Protein AF-0000000080282278 (afdb_homodimer)

Radius of gyration: 26.66 Å; Cα contacts (8 Å, |Δi|>4): 1210; chains: 2; bounding box: 58×95×73 Å

Solvent-accessible surface area (backbone atoms only — not comparable to full-atom values): 32620 Å² total; per-residue (Å²): 129,83,72,76,76,75,64,56,37,44,52,36,32,36,48,25,70,49,72,67,51,42,46,67,63,45,51,57,57,54,52,54,33,52,74,72,66,30,56,40,37,37,29,24,41,59,72,58,40,52,53,49,43,63,74,44,51,79,56,39,79,72,38,49,78,42,46,21,68,67,60,33,55,22,46,59,24,28,50,36,68,48,54,44,40,54,46,41,50,40,77,91,47,52,34,40,34,37,46,31,83,66,59,78,77,65,44,86,80,47,42,49,48,37,54,29,43,51,25,45,48,58,67,75,40,62,75,32,50,37,36,41,41,29,55,39,51,66,72,66,48,55,71,67,61,56,52,50,48,39,22,44,14,59,33,38,32,43,97,87,44,76,46,72,38,91,57,52,43,32,68,55,49,45,55,68,53,44,45,82,72,86,78,72,94,67,63,55,74,46,73,70,36,38,49,48,64,63,43,45,28,41,53,42,36,53,45,36,53,54,32,46,74,70,64,48,54,68,69,52,25,48,44,52,31,51,38,52,52,38,51,44,32,46,15,31,68,63,10,80,38,27,18,31,41,36,38,37,80,50,98,63,28,42,37,41,34,40,34,26,58,19,57,73,80,60,89,57,68,26,37,49,81,47,52,53,78,48,66,58,37,47,49,44,34,48,35,35,66,67,29,50,35,70,48,64,25,56,39,88,78,17,26,37,43,36,38,31,39,62,67,68,82,125,130,83,72,76,75,74,63,57,37,42,48,37,31,36,50,24,70,48,72,67,50,42,47,67,62,45,50,56,57,53,52,53,33,51,74,72,67,31,57,41,36,38,29,23,40,59,71,59,42,51,52,49,41,63,75,43,50,79,56,37,78,73,37,49,78,42,46,21,68,67,61,33,55,20,44,59,24,30,51,38,68,48,53,45,39,54,46,42,51,39,76,89,46,52,35,40,34,37,45,30,83,64,60,78,78,65,44,85,80,48,41,49,47,37,52,29,44,52,25,45,48,59,68,75,40,62,73,32,51,36,36,41,41,29,54,40,51,65,70,65,47,55,69,67,60,56,51,51,49,39,22,42,12,56,31,38,33,43,96,88,43,77,46,73,37,88,56,52,41,31,69,54,48,44,56,68,53,46,44,85,74,87,80,72,96,66,64,54,74,47,73,68,38,38,50,49,65,61,44,44,27,40,53,41,36,53,45,36,53,52,33,47,73,72,65,47,52,68,69,53,24,50,44,53,30,50,37,52,51,39,52,44,32,46,15,31,69,65,10,81,38,28,18,32,42,38,39,34,79,51,99,62,27,43,37,41,33,40,35,26,58,20,58,72,81,61,89,57,68,24,36,48,82,47,51,52,78,46,68,60,39,46,51,44,36,48,35,34,68,67,30,52,35,69,48,63,25,56,40,89,79,15,27,38,44,36,38,30,40,62,68,67,84,123

Structure (mmCIF, N/CA/C/O backbone):
data_AF-0000000080282278-model_v1
#
loop_
_entity.id
_entity.type
_entity.pdbx_description
1 polymer 'Anti-sigma regulatory factor'
#
loop_
_atom_site.group_PDB
_atom_site.id
_atom_site.type_symbol
_atom_site.label_atom_id
_atom_site.label_alt_id
_atom_site.label_comp_id
_atom_site.label_asym_id
_atom_site.label_entity_id
_atom_site.label_seq_id
_atom_site.pdbx_PDB_ins_code
_atom_site.Cartn_x
_atom_site.Cartn_y
_atom_site.Cartn_z
_atom_site.occupancy
_atom_site.B_iso_or_equiv
_atom_site.auth_seq_id
_atom_site.auth_comp_id
_atom_site.auth_asym_id
_atom_site.auth_atom_id
_atom_site.pdbx_PDB_model_num
ATOM 1 N N . MET A 1 1 ? -0.264 -52.072 5.495 1 23.89 1 MET A N 1
ATOM 2 C CA . MET A 1 1 ? -0.109 -51.55 4.14 1 23.89 1 MET A CA 1
ATOM 3 C C . MET A 1 1 ? -0.177 -50.026 4.133 1 23.89 1 MET A C 1
ATOM 5 O O . MET A 1 1 ? -1.195 -49.444 4.513 1 23.89 1 MET A O 1
ATOM 9 N N . SER A 1 2 ? 0.898 -49.311 4.605 1 34.9 2 SER A N 1
ATOM 10 C CA . SER A 1 2 ? 0.981 -47.859 4.729 1 34.9 2 SER A CA 1
ATOM 11 C C . SER A 1 2 ? 0.482 -47.167 3.466 1 34.9 2 SER A C 1
ATOM 13 O O . SER A 1 2 ? 1.06 -47.336 2.39 1 34.9 2 SER A O 1
ATOM 15 N N . THR A 1 3 ? -0.745 -47.205 3.157 1 39.41 3 THR A N 1
ATOM 16 C CA . THR A 1 3 ? -1.32 -46.562 1.98 1 39.41 3 THR A CA 1
ATOM 17 C C . THR A 1 3 ? -0.649 -45.217 1.717 1 39.41 3 THR A C 1
ATOM 19 O O . THR A 1 3 ? -0.656 -44.335 2.578 1 39.41 3 THR A O 1
ATOM 22 N N . ALA A 1 4 ? 0.53 -45.16 1.274 1 45.44 4 ALA A N 1
ATOM 23 C CA . ALA A 1 4 ? 1.225 -43.947 0.85 1 45.44 4 ALA A CA 1
ATOM 24 C C . ALA A 1 4 ? 0.243 -42.914 0.304 1 45.44 4 ALA A C 1
ATOM 26 O O . ALA A 1 4 ? -0.275 -43.066 -0.805 1 45.44 4 ALA A O 1
ATOM 27 N N . THR A 1 5 ? -0.686 -42.326 0.91 1 52.76 5 THR A N 1
ATOM 28 C CA . THR A 1 5 ? -1.735 -41.386 0.529 1 52.76 5 THR A CA 1
ATOM 29 C C . THR A 1 5 ? -1.166 -40.257 -0.326 1 52.76 5 THR A C 1
ATOM 31 O O . THR A 1 5 ? -0.202 -39.597 0.07 1 52.76 5 THR A O 1
ATOM 34 N N . THR A 1 6 ? -1.233 -40.389 -1.733 1 72.86 6 THR A N 1
ATOM 35 C CA . THR A 1 6 ? -0.761 -39.46 -2.754 1 72.86 6 THR A CA 1
ATOM 36 C C . THR A 1 6 ? -1.255 -38.045 -2.467 1 72.86 6 THR A C 1
ATOM 38 O O . THR A 1 6 ? -2.419 -37.849 -2.112 1 72.86 6 THR A O 1
ATOM 41 N N . ASP A 1 7 ? -0.389 -37.042 -2.295 1 83.37 7 ASP A N 1
ATOM 42 C CA . ASP A 1 7 ? -0.722 -35.632 -2.12 1 83.37 7 ASP A CA 1
ATOM 43 C C . ASP A 1 7 ? -1.755 -35.18 -3.15 1 83.37 7 ASP A C 1
ATOM 45 O O . ASP A 1 7 ? -1.601 -35.437 -4.346 1 83.37 7 ASP A O 1
ATOM 49 N N . PRO A 1 8 ? -2.845 -34.754 -2.658 1 93.6 8 PRO A N 1
ATOM 50 C CA . PRO A 1 8 ? -3.898 -34.318 -3.578 1 93.6 8 PRO A CA 1
ATOM 51 C C . PRO A 1 8 ? -3.455 -33.168 -4.48 1 93.6 8 PRO A C 1
ATOM 53 O O . PRO A 1 8 ? -4.138 -32.846 -5.455 1 93.6 8 PRO A O 1
ATOM 56 N N . PHE A 1 9 ? -2.392 -32.529 -4.167 1 96.12 9 PHE A N 1
ATOM 57 C CA . PHE A 1 9 ? -1.879 -31.44 -4.99 1 96.12 9 PHE A CA 1
ATOM 58 C C . PHE A 1 9 ? -1.128 -31.984 -6.2 1 96.12 9 PHE A C 1
ATOM 60 O O . PHE A 1 9 ? -0.299 -32.886 -6.069 1 96.12 9 PHE A O 1
ATOM 67 N N . VAL A 1 10 ? -1.418 -31.466 -7.372 1 97.21 10 VAL A N 1
ATOM 68 C CA . VAL A 1 10 ? -0.777 -31.868 -8.62 1 97.21 10 VAL A CA 1
ATOM 69 C C . VAL A 1 10 ? -0.187 -30.643 -9.316 1 97.21 10 VAL A C 1
ATOM 71 O O . VAL A 1 10 ? -0.875 -29.637 -9.504 1 97.21 10 VAL A O 1
ATOM 74 N N . HIS A 1 11 ? 1.073 -30.648 -9.732 1 98.35 11 HIS A N 1
ATOM 75 C CA . HIS A 1 1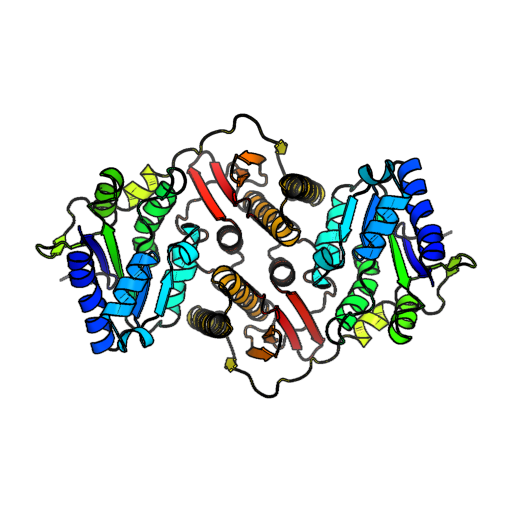1 ? 1.804 -29.513 -10.284 1 98.35 11 HIS A CA 1
ATOM 76 C C . HIS A 1 11 ? 2.553 -29.904 -11.554 1 98.35 11 HIS A C 1
ATOM 78 O O . HIS A 1 11 ? 3.779 -30.033 -11.542 1 98.35 11 HIS A O 1
ATOM 84 N N . PRO A 1 12 ? 1.893 -30.083 -12.643 1 98.61 12 PRO A N 1
ATOM 85 C CA . PRO A 1 12 ? 2.541 -30.474 -13.897 1 98.61 12 PRO A CA 1
ATOM 86 C C . PRO A 1 12 ? 3.113 -29.283 -14.662 1 98.61 12 PRO A C 1
ATOM 88 O O . PRO A 1 12 ? 2.569 -28.178 -14.589 1 98.61 12 PRO A O 1
ATOM 91 N N . ALA A 1 13 ? 4.184 -29.547 -15.416 1 98.83 13 ALA A N 1
ATOM 92 C CA . ALA A 1 13 ? 4.722 -28.629 -16.416 1 98.83 13 ALA A CA 1
ATOM 93 C C . ALA A 1 13 ? 4.328 -29.061 -17.826 1 98.83 13 ALA A C 1
ATOM 95 O O . ALA A 1 13 ? 4.447 -30.237 -18.177 1 98.83 13 ALA A O 1
ATOM 96 N N . LEU A 1 14 ? 3.861 -28.128 -18.581 1 98.87 14 LEU A N 1
ATOM 97 C CA . LEU A 1 14 ? 3.522 -28.383 -19.977 1 98.87 14 LEU A CA 1
ATOM 98 C C . LEU A 1 14 ? 4.552 -27.755 -20.91 1 98.87 14 LEU A C 1
ATOM 100 O O . LEU A 1 14 ? 4.706 -26.532 -20.939 1 98.87 14 LEU A O 1
ATOM 104 N N . PHE A 1 15 ? 5.254 -28.553 -21.677 1 98.75 15 PHE A N 1
ATOM 105 C CA . PHE A 1 15 ? 6.195 -28.062 -22.677 1 98.75 15 PHE A CA 1
ATOM 106 C C . PHE A 1 15 ? 5.534 -27.976 -24.047 1 98.75 15 PHE A C 1
ATOM 108 O O . PHE A 1 15 ? 4.976 -28.961 -24.536 1 98.75 15 PHE A O 1
ATOM 115 N N . TYR A 1 16 ? 5.563 -26.778 -24.619 1 98.47 16 TYR A N 1
ATOM 116 C CA . TYR A 1 16 ? 4.946 -26.566 -25.923 1 98.47 16 TYR A CA 1
ATOM 117 C C . TYR A 1 16 ? 5.878 -25.792 -26.848 1 98.47 16 TYR A C 1
ATOM 119 O O . TYR A 1 16 ? 6.74 -25.041 -26.384 1 98.47 16 TYR A O 1
ATOM 127 N N . ARG A 1 17 ? 5.672 -25.888 -28.172 1 96.96 17 ARG A N 1
ATOM 128 C CA . ARG A 1 17 ? 6.6 -25.289 -29.125 1 96.96 17 ARG A CA 1
ATOM 129 C C . ARG A 1 17 ? 5.908 -24.219 -29.964 1 96.96 17 ARG A C 1
ATOM 131 O O . ARG A 1 17 ? 6.57 -23.384 -30.583 1 96.96 17 ARG A O 1
ATOM 138 N N . ASP A 1 18 ? 4.578 -24.294 -30.045 1 97.12 18 ASP A N 1
ATOM 139 C CA . ASP A 1 18 ? 3.796 -23.384 -30.876 1 97.12 18 ASP A CA 1
ATOM 140 C C . ASP A 1 18 ? 2.367 -23.254 -30.354 1 97.12 18 ASP A C 1
ATOM 142 O O . ASP A 1 18 ? 1.987 -23.929 -29.395 1 97.12 18 ASP A O 1
ATOM 146 N N . PRO A 1 19 ? 1.563 -22.324 -30.917 1 97.83 19 PRO A N 1
ATOM 147 C CA . PRO A 1 19 ? 0.202 -22.091 -30.428 1 97.83 19 PRO A CA 1
ATOM 148 C C . PRO A 1 19 ? -0.671 -23.343 -30.491 1 97.83 19 PRO A C 1
ATOM 150 O O . PRO A 1 19 ? -1.535 -23.542 -29.634 1 97.83 19 PRO A O 1
ATOM 153 N N . GLU A 1 20 ? -0.493 -24.156 -31.469 1 97.69 20 GLU A N 1
ATOM 154 C CA . GLU A 1 20 ? -1.293 -25.369 -31.604 1 97.69 20 GLU A CA 1
ATOM 155 C C . GLU A 1 20 ? -1.043 -26.328 -30.444 1 97.69 20 GLU A C 1
ATOM 157 O O . GLU A 1 20 ? -1.987 -26.851 -29.849 1 97.69 20 GLU A O 1
ATOM 162 N N . GLU A 1 21 ? 0.215 -26.603 -30.147 1 98.12 21 GLU A N 1
ATOM 163 C CA . GLU A 1 21 ? 0.559 -27.457 -29.014 1 98.12 21 GLU A CA 1
ATOM 164 C C . GLU A 1 21 ? 0.106 -26.835 -27.696 1 98.12 21 GLU A C 1
ATOM 166 O O . GLU A 1 21 ? -0.311 -27.545 -26.779 1 98.12 21 GLU A O 1
ATOM 171 N N . TYR A 1 22 ? 0.211 -25.508 -27.607 1 98.41 22 TYR A N 1
ATOM 172 C CA . TYR A 1 22 ? -0.242 -24.785 -26.423 1 98.41 22 TYR A CA 1
ATOM 173 C C . TYR A 1 22 ? -1.721 -25.041 -26.16 1 98.41 22 TYR A C 1
ATOM 175 O O . TYR A 1 22 ? -2.106 -25.408 -25.048 1 98.41 22 TYR A O 1
ATOM 183 N N . LEU A 1 23 ? -2.521 -24.854 -27.192 1 98.57 23 LEU A N 1
ATOM 184 C CA . LEU A 1 23 ? -3.963 -25.032 -27.065 1 98.57 23 LEU A CA 1
ATOM 185 C C . LEU A 1 23 ? -4.309 -26.494 -26.799 1 98.57 23 LEU A C 1
ATOM 187 O O . LEU A 1 23 ? -5.207 -26.789 -26.008 1 98.57 23 LEU A O 1
ATOM 191 N N . ALA A 1 24 ? -3.601 -27.397 -27.385 1 98.04 24 ALA A N 1
ATOM 192 C CA . ALA A 1 24 ? -3.855 -28.825 -27.211 1 98.04 24 ALA A CA 1
ATOM 193 C C . ALA A 1 24 ? -3.619 -29.252 -25.766 1 98.04 24 ALA A C 1
ATOM 195 O O . ALA A 1 24 ? -4.263 -30.182 -25.274 1 98.04 24 ALA A O 1
ATOM 196 N N . GLY A 1 25 ? -2.76 -28.553 -25.113 1 97.79 25 GLY A N 1
ATOM 197 C CA . GLY A 1 25 ? -2.432 -28.906 -23.741 1 97.79 25 GLY A CA 1
ATOM 198 C C . GLY A 1 25 ? -3.26 -28.153 -22.717 1 97.79 25 GLY A C 1
ATOM 199 O O . GLY A 1 25 ? -3.467 -28.637 -21.602 1 97.79 25 GLY A O 1
ATOM 200 N N . THR A 1 26 ? -3.794 -26.991 -23.034 1 98.65 26 THR A N 1
ATOM 201 C CA . THR A 1 26 ? -4.411 -26.121 -22.04 1 98.65 26 THR A CA 1
ATOM 202 C C . THR A 1 26 ? -5.932 -26.181 -22.137 1 98.65 26 THR A C 1
ATOM 204 O O . THR A 1 26 ? -6.624 -26.217 -21.117 1 98.65 26 THR A O 1
ATOM 207 N N . VAL A 1 27 ? -6.518 -26.219 -23.333 1 98.68 27 VAL A N 1
ATOM 208 C CA . VAL A 1 27 ? -7.963 -26.136 -23.514 1 98.68 27 VAL A CA 1
ATOM 209 C C . VAL A 1 27 ? -8.633 -27.36 -22.893 1 98.68 27 VAL A C 1
ATOM 211 O O . VAL A 1 27 ? -9.586 -27.229 -22.121 1 98.68 27 VAL A O 1
ATOM 214 N N . PRO A 1 28 ? -8.15 -28.633 -23.133 1 98.27 28 PRO A N 1
ATOM 215 C CA . PRO A 1 28 ? -8.77 -29.786 -22.476 1 98.27 28 PRO A CA 1
ATOM 216 C C . PRO A 1 28 ? -8.694 -29.708 -20.953 1 98.27 28 PRO A C 1
ATOM 218 O O . PRO A 1 28 ? -9.638 -30.101 -20.263 1 98.27 28 PRO A O 1
ATOM 221 N N . PHE A 1 29 ? -7.601 -29.229 -20.434 1 98.25 29 PHE A N 1
ATOM 222 C CA . PHE A 1 29 ? -7.45 -29.05 -18.995 1 98.25 29 PHE A CA 1
ATOM 223 C C . PHE A 1 29 ? -8.573 -28.184 -18.436 1 98.25 29 PHE A C 1
ATOM 225 O O . PHE A 1 29 ? -9.168 -28.517 -17.409 1 98.25 29 PHE A O 1
ATOM 232 N N . ILE A 1 30 ? -8.807 -27.013 -19.132 1 98.76 30 ILE A N 1
ATOM 233 C CA . ILE A 1 30 ? -9.833 -26.064 -18.713 1 98.76 30 ILE A CA 1
ATOM 234 C C . ILE A 1 30 ? -11.212 -26.705 -18.843 1 98.76 30 ILE A C 1
ATOM 236 O O . ILE A 1 30 ? -11.988 -26.724 -17.885 1 98.76 30 ILE A O 1
ATOM 240 N N . LEU A 1 31 ? -11.515 -27.321 -19.965 1 98.48 31 LEU A N 1
ATOM 241 C CA . LEU A 1 31 ? -12.848 -27.837 -20.258 1 98.48 31 LEU A CA 1
ATOM 242 C C . LEU A 1 31 ? -13.162 -29.054 -19.394 1 98.48 31 LEU A C 1
ATOM 244 O O . LEU A 1 31 ? -14.307 -29.249 -18.981 1 98.48 31 LEU A O 1
ATOM 248 N N . ASP A 1 32 ? -12.196 -29.923 -19.128 1 98.08 32 ASP A N 1
ATOM 249 C CA . ASP A 1 32 ? -12.386 -31.055 -18.226 1 98.08 32 ASP A CA 1
ATOM 250 C C . ASP A 1 32 ? -12.744 -30.581 -16.819 1 98.08 32 ASP A C 1
ATOM 252 O O . ASP A 1 32 ? -13.581 -31.189 -16.148 1 98.08 32 ASP A O 1
ATOM 256 N N . GLY A 1 33 ? -12.036 -29.516 -16.399 1 97.73 33 GLY A N 1
ATOM 257 C CA . GLY A 1 33 ? -12.375 -28.936 -15.109 1 97.73 33 GLY A CA 1
ATOM 258 C C . GLY A 1 33 ? -13.798 -28.414 -15.045 1 97.73 33 GLY A C 1
ATOM 259 O O . GLY A 1 33 ? -14.547 -28.748 -14.125 1 97.73 33 GLY A O 1
ATOM 260 N N . LEU A 1 34 ? -14.16 -27.651 -16.075 1 97.71 34 LEU A N 1
ATOM 261 C CA . LEU A 1 34 ? -15.506 -27.091 -16.124 1 97.71 34 LEU A CA 1
ATOM 262 C C . LEU A 1 34 ? -16.555 -28.197 -16.145 1 97.71 34 LEU A C 1
ATOM 264 O O . LEU A 1 34 ? -17.578 -28.102 -15.463 1 97.71 34 LEU A O 1
ATOM 268 N N . ALA A 1 35 ? -16.319 -29.275 -16.855 1 97.79 35 ALA A N 1
ATOM 269 C CA . ALA A 1 35 ? -17.239 -30.406 -16.944 1 97.79 35 ALA A CA 1
ATOM 270 C C . ALA A 1 35 ? -17.386 -31.101 -15.594 1 97.79 35 ALA A C 1
ATOM 272 O O . ALA A 1 35 ? -18.464 -31.596 -15.258 1 97.79 35 ALA A O 1
ATOM 273 N N . ALA A 1 36 ? -16.361 -31.1 -14.81 1 97.46 36 ALA A N 1
ATOM 274 C CA . ALA A 1 36 ? -16.369 -31.736 -13.496 1 97.46 36 ALA A CA 1
ATOM 275 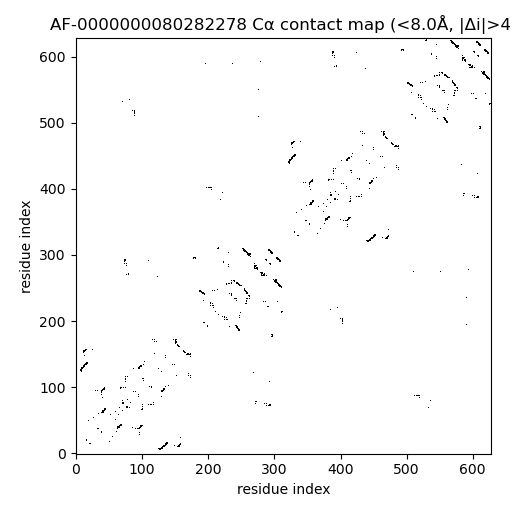C C . ALA A 1 36 ? -16.948 -30.802 -12.437 1 97.46 36 ALA A C 1
ATOM 277 O O . ALA A 1 36 ? -17.088 -31.184 -11.273 1 97.46 36 ALA A O 1
ATOM 278 N N . GLY A 1 37 ? -17.166 -29.514 -12.841 1 96.51 37 GLY A N 1
ATOM 279 C CA . GLY A 1 37 ? -17.711 -28.539 -11.91 1 96.51 37 GLY A CA 1
ATOM 280 C C . GLY A 1 37 ? -16.645 -27.836 -11.09 1 96.51 37 GLY A C 1
ATOM 281 O O . GLY A 1 37 ? -16.956 -27.157 -10.11 1 96.51 37 GLY A O 1
ATOM 282 N N . ASP A 1 38 ? -15.37 -28.024 -11.431 1 97.29 38 ASP A N 1
ATOM 283 C CA . ASP A 1 38 ? -14.273 -27.366 -10.727 1 97.29 38 ASP A CA 1
ATOM 284 C C . ASP A 1 38 ? -14.197 -25.885 -11.091 1 97.29 38 ASP A C 1
ATOM 286 O O . ASP A 1 38 ? -14.381 -25.515 -12.253 1 97.29 38 ASP A O 1
ATOM 290 N N . PRO A 1 39 ? -13.943 -24.997 -10.062 1 96.65 39 PRO A N 1
ATOM 291 C CA . PRO A 1 39 ? -13.513 -23.648 -10.438 1 96.65 39 PRO A CA 1
ATOM 292 C C . PRO A 1 39 ? -12.191 -23.642 -11.202 1 96.65 39 PRO A C 1
ATOM 294 O O . PRO A 1 39 ? -11.285 -24.416 -10.882 1 96.65 39 PRO A O 1
ATOM 297 N N . VAL A 1 40 ? -12.103 -22.795 -12.272 1 98.39 40 VAL A N 1
ATOM 298 C CA . VAL A 1 40 ? -10.914 -22.757 -13.117 1 98.39 40 VAL A CA 1
ATOM 299 C C . VAL A 1 40 ? -10.415 -21.319 -13.243 1 98.39 40 VAL A C 1
ATOM 301 O O . VAL A 1 40 ? -11.205 -20.398 -13.467 1 98.39 40 VAL A O 1
ATOM 304 N N . ALA A 1 41 ? -9.111 -21.142 -13.026 1 97.9 41 ALA A N 1
ATOM 305 C CA . ALA A 1 41 ? -8.466 -19.854 -13.273 1 97.9 41 ALA A CA 1
ATOM 306 C C . ALA A 1 41 ? -7.281 -20.007 -14.222 1 97.9 41 ALA A C 1
ATOM 308 O O . ALA A 1 41 ? -6.603 -21.038 -14.217 1 97.9 41 ALA A O 1
ATOM 309 N N . VAL A 1 42 ? -7.081 -18.989 -15.056 1 98.69 42 VAL A N 1
ATOM 310 C CA . VAL A 1 42 ? -5.964 -18.933 -15.993 1 98.69 42 VAL A CA 1
ATOM 311 C C . VAL A 1 42 ? -5.226 -17.605 -15.839 1 98.69 42 VAL A C 1
ATOM 313 O O . VAL A 1 42 ? -5.824 -16.536 -15.979 1 98.69 42 VAL A O 1
ATOM 316 N N . SER A 1 43 ? -3.972 -17.665 -15.502 1 97.87 43 SER A N 1
ATOM 317 C CA . SER A 1 43 ? -3.11 -16.489 -15.457 1 97.87 43 SER A CA 1
ATOM 318 C C . SER A 1 43 ? -1.857 -16.689 -16.302 1 97.87 43 SER A C 1
ATOM 320 O O . SER A 1 43 ? -0.913 -17.355 -15.873 1 97.87 43 SER A O 1
ATOM 322 N N . VAL A 1 44 ? -1.866 -16.135 -17.468 1 98.4 44 VAL A N 1
ATOM 323 C CA . VAL A 1 44 ? -0.813 -16.315 -18.463 1 98.4 44 VAL A CA 1
ATOM 324 C C . VAL A 1 44 ? -0.54 -14.99 -19.172 1 98.4 44 VAL A C 1
ATOM 326 O O . VAL A 1 44 ? -1.271 -14.015 -18.982 1 98.4 44 VAL A O 1
ATOM 329 N N . PRO A 1 45 ? 0.598 -14.898 -19.892 1 97.37 45 PRO A N 1
ATOM 330 C CA . PRO A 1 45 ? 0.876 -13.656 -20.617 1 97.37 45 PRO A CA 1
ATOM 331 C C . PRO A 1 45 ? -0.238 -13.279 -21.591 1 97.37 45 PRO A C 1
ATOM 333 O O . PRO A 1 45 ? -0.906 -14.159 -22.141 1 97.37 45 PRO A O 1
ATOM 336 N N . GLY A 1 46 ? -0.41 -12.038 -21.876 1 96.62 46 GLY A N 1
ATOM 337 C CA . GLY A 1 46 ? -1.51 -11.46 -22.631 1 96.62 46 GLY A CA 1
ATOM 338 C C . GLY A 1 46 ? -1.772 -12.171 -23.945 1 96.62 46 GLY A C 1
ATOM 339 O O . GLY A 1 46 ? -2.919 -12.488 -24.268 1 96.62 46 GLY A O 1
ATOM 340 N N . ALA A 1 47 ? -0.73 -12.431 -24.68 1 96.39 47 ALA A N 1
ATOM 341 C CA . ALA A 1 47 ? -0.893 -13.07 -25.984 1 96.39 47 ALA A CA 1
ATOM 342 C C . ALA A 1 47 ? -1.518 -14.455 -25.841 1 96.39 47 ALA A C 1
ATOM 344 O O . ALA A 1 47 ? -2.414 -14.821 -26.605 1 96.39 47 ALA A O 1
ATOM 345 N N . ASN A 1 48 ? -1.069 -15.212 -24.873 1 97.91 48 ASN A N 1
ATOM 346 C CA . ASN A 1 48 ? -1.621 -16.542 -24.634 1 97.91 48 ASN A CA 1
ATOM 347 C C . ASN A 1 48 ? -3.024 -16.467 -24.038 1 97.91 48 ASN A C 1
ATOM 349 O O . ASN A 1 48 ? -3.86 -17.335 -24.298 1 97.91 48 ASN A O 1
ATOM 353 N N . LEU A 1 49 ? -3.219 -15.442 -23.221 1 97.96 49 LEU A N 1
ATOM 354 C CA . LEU A 1 49 ? -4.547 -15.234 -22.653 1 97.96 49 LEU A CA 1
ATOM 355 C C . LEU A 1 49 ? -5.583 -15.032 -23.754 1 97.96 49 LEU A C 1
ATOM 357 O O . LEU A 1 49 ? -6.679 -15.593 -23.691 1 97.96 49 LEU A O 1
ATOM 361 N N . GLU A 1 50 ? -5.222 -14.256 -24.773 1 97.73 50 GLU A N 1
ATOM 362 C CA . GLU A 1 50 ? -6.12 -14.001 -25.896 1 97.73 50 GLU A CA 1
ATOM 363 C C . GLU A 1 50 ? -6.354 -15.268 -26.714 1 97.73 50 GLU A C 1
ATOM 365 O O . GLU A 1 50 ? -7.466 -15.513 -27.185 1 97.73 50 GLU A O 1
ATOM 370 N N . LEU A 1 51 ? -5.326 -16.012 -26.901 1 98.23 51 LEU A N 1
ATOM 371 C CA . LEU A 1 51 ? -5.45 -17.289 -27.596 1 98.23 51 LEU A CA 1
ATOM 372 C C . LEU A 1 51 ? -6.461 -18.192 -26.897 1 98.23 51 LEU A C 1
ATOM 374 O O . LEU A 1 51 ? -7.313 -18.798 -27.55 1 98.23 51 LEU A O 1
ATOM 378 N N . LEU A 1 52 ? -6.386 -18.264 -25.59 1 98.64 52 LEU A N 1
ATOM 379 C CA . LEU A 1 52 ? -7.267 -19.128 -24.811 1 98.64 52 LEU A CA 1
ATOM 380 C C . LEU A 1 52 ? -8.696 -18.596 -24.819 1 98.64 52 LEU A C 1
ATOM 382 O O . LEU A 1 52 ? -9.65 -19.368 -24.935 1 98.64 52 LEU A O 1
ATOM 386 N N . ARG A 1 53 ? -8.847 -17.279 -24.64 1 98.15 53 ARG A N 1
ATOM 387 C CA . ARG A 1 53 ? -10.172 -16.67 -24.679 1 98.15 53 ARG A CA 1
ATOM 388 C C . ARG A 1 53 ? -10.894 -17.013 -25.978 1 98.15 53 ARG A C 1
ATOM 390 O O . ARG A 1 53 ? -12.074 -17.37 -25.963 1 98.15 53 ARG A O 1
ATOM 397 N N . THR A 1 54 ? -10.162 -16.912 -27.101 1 98.29 54 THR A N 1
ATOM 398 C CA . THR A 1 54 ? -10.717 -17.2 -28.419 1 98.29 54 THR A CA 1
ATOM 399 C C . THR A 1 54 ? -11.085 -18.676 -28.54 1 98.29 54 THR A C 1
ATOM 401 O O . THR A 1 54 ? -12.178 -19.014 -28.999 1 98.29 54 THR A O 1
ATOM 404 N N . ALA A 1 55 ? -10.257 -19.531 -28.096 1 98.58 55 ALA A N 1
ATOM 405 C CA . ALA A 1 55 ? -10.455 -20.972 -28.229 1 98.58 55 ALA A CA 1
ATOM 406 C C . ALA A 1 55 ? -11.613 -21.449 -27.357 1 98.58 55 ALA A C 1
ATOM 408 O O . ALA A 1 55 ? -12.321 -22.393 -27.717 1 98.58 55 ALA A O 1
ATOM 409 N N . LEU A 1 56 ? -11.849 -20.814 -26.221 1 98.37 56 LEU A N 1
ATOM 410 C CA . LEU A 1 56 ? -12.871 -21.237 -25.27 1 98.37 56 LEU A CA 1
ATOM 411 C C . LEU A 1 56 ? -14.243 -20.709 -25.676 1 98.37 56 LEU A C 1
ATOM 413 O O . LEU A 1 56 ? -15.269 -21.242 -25.248 1 98.37 56 LEU A O 1
ATOM 417 N N . GLY A 1 57 ? -14.314 -19.577 -26.469 1 97.19 57 GLY A N 1
ATOM 418 C CA . GLY A 1 57 ? -15.585 -18.973 -26.837 1 97.19 57 GLY A CA 1
ATOM 419 C C . GLY A 1 57 ? -16.445 -18.616 -25.639 1 97.19 57 GLY A C 1
ATOM 420 O O . GLY A 1 57 ? -15.98 -17.951 -24.711 1 97.19 57 GLY A O 1
ATOM 421 N N . GLY A 1 58 ? -17.608 -19.114 -25.546 1 96.8 58 GLY A N 1
ATOM 422 C CA . GLY A 1 58 ? -18.56 -18.813 -24.489 1 96.8 58 GLY A CA 1
ATOM 423 C C . GLY A 1 58 ? -18.123 -19.324 -23.129 1 96.8 58 GLY A C 1
ATOM 424 O O . GLY A 1 58 ? -18.499 -18.763 -22.098 1 96.8 58 GLY A O 1
ATOM 425 N N . ASP A 1 59 ? -17.316 -20.344 -23.153 1 97.6 59 ASP A N 1
ATOM 426 C CA . ASP A 1 59 ? -16.863 -20.939 -21.899 1 97.6 59 ASP A CA 1
ATOM 427 C C . ASP A 1 59 ? -15.901 -20.007 -21.166 1 97.6 59 ASP A C 1
ATOM 429 O O . ASP A 1 59 ? -15.665 -20.168 -19.967 1 97.6 59 ASP A O 1
ATOM 433 N N . ALA A 1 60 ? -15.303 -19.027 -21.901 1 97.44 60 ALA A N 1
ATOM 434 C CA . ALA A 1 60 ? -14.348 -18.102 -21.296 1 97.44 60 ALA A CA 1
ATOM 435 C C . ALA A 1 60 ? -14.981 -17.346 -20.131 1 97.44 60 ALA A C 1
ATOM 437 O O . ALA A 1 60 ? -14.294 -16.981 -19.174 1 97.44 60 ALA A O 1
ATOM 438 N N . GLU A 1 61 ? -16.269 -17.197 -20.186 1 95.18 61 GLU A N 1
ATOM 439 C CA . GLU A 1 61 ? -16.973 -16.444 -19.153 1 95.18 61 GLU A CA 1
ATOM 440 C C . GLU A 1 61 ? -17.019 -17.218 -17.839 1 95.18 61 GLU A C 1
ATOM 442 O O . GLU A 1 61 ? -17.263 -16.638 -16.779 1 95.18 61 GLU A O 1
ATOM 447 N N . ARG A 1 62 ? -16.795 -18.486 -17.9 1 96.94 62 ARG A N 1
ATOM 448 C CA . ARG A 1 62 ? -16.869 -19.347 -16.724 1 96.94 62 ARG A CA 1
ATOM 449 C C . ARG A 1 62 ? -15.495 -19.518 -16.084 1 96.94 62 ARG A C 1
ATOM 451 O O . ARG A 1 62 ? -15.361 -20.188 -15.058 1 96.94 62 ARG A O 1
ATOM 458 N N . VAL A 1 63 ? -14.46 -18.911 -16.676 1 97.71 63 VAL A N 1
ATOM 459 C CA . VAL A 1 63 ? -13.075 -19.046 -16.236 1 97.71 63 VAL A CA 1
ATOM 460 C C . VAL A 1 63 ? -12.551 -17.694 -15.756 1 97.71 63 VAL A C 1
ATOM 462 O O . VAL A 1 63 ? -12.811 -16.663 -16.381 1 97.71 63 VAL A O 1
ATOM 465 N N . ARG A 1 64 ? -11.903 -17.71 -14.648 1 95.4 64 ARG A N 1
ATOM 466 C CA . ARG A 1 64 ? -11.207 -16.49 -14.25 1 95.4 64 ARG A CA 1
ATOM 467 C C . ARG A 1 64 ? -9.943 -16.286 -15.079 1 95.4 64 ARG A C 1
ATOM 469 O O . ARG A 1 64 ? -8.999 -17.073 -14.985 1 95.4 64 ARG A O 1
ATOM 476 N N . LEU A 1 65 ? -9.909 -15.22 -15.873 1 96.64 65 LEU A N 1
ATOM 477 C CA . LEU A 1 65 ? -8.802 -14.943 -16.782 1 96.64 65 LEU A CA 1
ATOM 478 C C . LEU A 1 65 ? -8.005 -13.73 -16.314 1 96.64 65 LEU A C 1
ATOM 480 O O . LEU A 1 65 ? -8.566 -12.648 -16.127 1 96.64 65 LEU A O 1
ATOM 484 N N . LEU A 1 66 ? -6.71 -13.952 -16.134 1 95.46 66 LEU A N 1
ATOM 485 C CA . LEU A 1 66 ? -5.839 -12.882 -15.66 1 95.46 66 LEU A CA 1
ATOM 486 C C . LEU A 1 66 ? -4.594 -12.768 -16.533 1 95.46 66 LEU A C 1
ATOM 488 O O . LEU A 1 66 ? -4.083 -13.775 -17.028 1 95.46 66 LEU A O 1
ATOM 492 N N . ASP A 1 67 ? -4.12 -11.573 -16.694 1 96.08 67 ASP A N 1
ATOM 493 C CA . ASP A 1 67 ? -2.856 -11.34 -17.386 1 96.08 67 ASP A CA 1
ATOM 494 C C . ASP A 1 67 ? -1.675 -11.438 -16.423 1 96.08 67 ASP A C 1
ATOM 496 O O . ASP A 1 67 ? -1.468 -10.55 -15.594 1 96.08 67 ASP A O 1
ATOM 500 N N . MET A 1 68 ? -0.819 -12.419 -16.557 1 96.34 68 MET A N 1
ATOM 501 C CA . MET A 1 68 ? 0.286 -12.694 -15.644 1 96.34 68 MET A CA 1
ATOM 502 C C . MET A 1 68 ? 1.328 -11.581 -15.699 1 96.34 68 MET A C 1
ATOM 504 O O . MET A 1 68 ? 2.004 -11.309 -14.706 1 96.34 68 MET A O 1
ATOM 508 N N . THR A 1 69 ? 1.447 -10.907 -16.852 1 94.71 69 THR A N 1
ATOM 509 C CA . THR A 1 69 ? 2.44 -9.844 -16.966 1 94.71 69 THR A CA 1
ATOM 510 C C . THR A 1 69 ? 2.068 -8.66 -16.078 1 94.71 69 THR A C 1
ATOM 512 O O . THR A 1 69 ? 2.916 -7.823 -15.762 1 94.71 69 THR A O 1
ATOM 515 N N . LYS A 1 70 ? 0.835 -8.65 -15.674 1 92.25 70 LYS A N 1
ATOM 516 C CA . LYS A 1 70 ? 0.358 -7.605 -14.773 1 92.25 70 LYS A CA 1
ATOM 517 C C . LYS A 1 70 ? 0.263 -8.117 -13.339 1 92.25 70 LYS A C 1
ATOM 519 O O . LYS A 1 70 ? 0.884 -7.558 -12.432 1 92.25 70 LYS A O 1
ATOM 524 N N . GLU A 1 71 ? -0.385 -9.276 -13.168 1 91.91 71 GLU A N 1
ATOM 525 C CA . GLU A 1 71 ? -0.625 -9.832 -11.839 1 91.91 71 GLU A CA 1
ATOM 526 C C . GLU A 1 71 ? 0.662 -10.382 -11.23 1 91.91 71 GLU A C 1
ATOM 528 O O . GLU A 1 71 ? 0.809 -10.421 -10.007 1 91.91 71 GLU A O 1
ATOM 533 N N . GLY A 1 72 ? 1.472 -10.826 -12.096 1 93.77 72 GLY A N 1
ATOM 534 C CA . GLY A 1 72 ? 2.699 -11.464 -11.646 1 93.77 72 GLY A CA 1
ATOM 535 C C . GLY A 1 72 ? 3.95 -10.73 -12.091 1 93.77 72 GLY A C 1
ATOM 536 O O . GLY A 1 72 ? 4.993 -11.349 -12.312 1 93.77 72 GLY A O 1
ATOM 537 N N . ARG A 1 73 ? 3.759 -9.425 -12.256 1 91.31 73 ARG A N 1
ATOM 538 C CA . ARG A 1 73 ? 4.945 -8.635 -12.574 1 91.31 73 ARG A CA 1
ATOM 539 C C . ARG A 1 73 ? 6.039 -8.848 -11.534 1 91.31 73 ARG A C 1
ATOM 541 O O . ARG A 1 73 ? 7.196 -9.093 -11.883 1 91.31 73 ARG A O 1
ATOM 548 N N . ASN A 1 74 ? 5.675 -8.673 -10.272 1 95.15 74 ASN A N 1
ATOM 549 C CA . ASN A 1 74 ? 6.501 -9.12 -9.156 1 95.15 74 ASN A CA 1
ATOM 550 C C . ASN A 1 74 ? 6.204 -10.57 -8.784 1 95.15 74 ASN A C 1
ATOM 552 O O . ASN A 1 74 ? 5.121 -10.877 -8.283 1 95.15 74 ASN A O 1
ATOM 556 N N . PRO A 1 75 ? 7.158 -11.477 -8.964 1 96.19 75 PRO A N 1
ATOM 557 C CA . PRO A 1 75 ? 6.884 -12.895 -8.718 1 96.19 75 PRO A CA 1
ATOM 558 C C . PRO A 1 75 ? 6.419 -13.167 -7.29 1 96.19 75 PRO A C 1
ATOM 560 O O . PRO A 1 75 ? 5.61 -14.07 -7.061 1 96.19 75 PRO A O 1
ATOM 563 N N . GLY A 1 76 ? 6.855 -12.368 -6.345 1 94.37 76 GLY A N 1
ATOM 564 C CA . GLY A 1 76 ? 6.474 -12.547 -4.953 1 94.37 76 GLY A CA 1
ATOM 565 C C . GLY A 1 76 ? 4.987 -12.367 -4.713 1 94.37 76 GLY A C 1
ATOM 566 O O . GLY A 1 76 ? 4.471 -12.755 -3.663 1 94.37 76 GLY A O 1
ATOM 567 N N . ARG A 1 77 ? 4.252 -11.868 -5.713 1 93.11 77 ARG A N 1
ATOM 568 C CA . ARG A 1 77 ? 2.817 -11.622 -5.605 1 93.11 77 ARG A CA 1
ATOM 569 C C . ARG A 1 77 ? 2.016 -12.823 -6.094 1 93.11 77 ARG A C 1
ATOM 571 O O . ARG A 1 77 ? 0.812 -12.915 -5.847 1 93.11 77 ARG A O 1
ATOM 578 N N . ILE A 1 78 ? 2.596 -13.659 -6.768 1 95.95 78 ILE A N 1
ATOM 579 C CA . ILE A 1 78 ? 1.852 -14.648 -7.541 1 95.95 78 ILE A CA 1
ATOM 580 C C . ILE A 1 78 ? 1.185 -15.646 -6.598 1 95.95 78 ILE A C 1
ATOM 582 O O . ILE A 1 78 ? -0.015 -15.906 -6.707 1 95.95 78 ILE A O 1
ATOM 586 N N . ILE A 1 79 ? 1.918 -16.138 -5.643 1 95.52 79 ILE A N 1
ATOM 587 C CA . ILE A 1 79 ? 1.338 -17.136 -4.751 1 95.52 79 ILE A CA 1
ATOM 588 C C . ILE A 1 79 ? 0.212 -16.505 -3.934 1 95.52 79 ILE A C 1
ATOM 590 O O . ILE A 1 79 ? -0.931 -16.966 -3.983 1 95.52 79 ILE A O 1
ATOM 594 N N . PRO A 1 80 ? 0.422 -15.399 -3.304 1 90.1 80 PRO A N 1
ATOM 595 C CA . PRO A 1 80 ? -0.665 -14.866 -2.48 1 90.1 80 PRO A CA 1
ATOM 596 C C . PRO A 1 80 ? -1.753 -14.185 -3.306 1 90.1 80 PRO A C 1
ATOM 598 O O . PRO A 1 80 ? -2.942 -14.336 -3.012 1 90.1 80 PRO A O 1
ATOM 601 N N . GLY A 1 81 ? -1.415 -13.528 -4.346 1 89.13 81 GLY A N 1
ATOM 602 C CA . GLY A 1 81 ? -2.346 -12.649 -5.035 1 89.13 81 GLY A CA 1
ATOM 603 C C . GLY A 1 81 ? -3.05 -13.319 -6.2 1 89.13 81 GLY A C 1
ATOM 604 O O . GLY A 1 81 ? -4.093 -12.847 -6.656 1 89.13 81 GLY A O 1
ATOM 605 N N . VAL A 1 82 ? -2.512 -14.418 -6.674 1 92.94 82 VAL A N 1
ATOM 606 C CA . VAL A 1 82 ? -3.1 -15.061 -7.844 1 92.94 82 VAL A CA 1
ATOM 607 C C . VAL A 1 82 ? -3.538 -16.481 -7.489 1 92.94 82 VAL A C 1
ATOM 609 O O . VAL A 1 82 ? -4.735 -16.768 -7.418 1 92.94 82 VAL A O 1
ATOM 612 N N . LEU A 1 83 ? -2.623 -17.299 -7.048 1 95.61 83 LEU A N 1
ATOM 613 C CA . LEU A 1 83 ? -2.909 -18.718 -6.869 1 95.61 83 LEU A CA 1
ATOM 614 C C . LEU A 1 83 ? -3.729 -18.952 -5.605 1 95.61 83 LEU A C 1
ATOM 616 O O . LEU A 1 83 ? -4.839 -19.486 -5.669 1 95.61 83 LEU A O 1
ATOM 620 N N . ARG A 1 84 ? -3.238 -18.496 -4.518 1 91.86 84 ARG A N 1
ATOM 621 C CA . ARG A 1 84 ? -3.943 -18.706 -3.257 1 91.86 84 ARG A CA 1
ATOM 622 C C . ARG A 1 84 ? -5.207 -17.855 -3.19 1 91.86 84 ARG A C 1
ATOM 624 O O . ARG A 1 84 ? -6.211 -18.271 -2.608 1 91.86 84 ARG A O 1
ATOM 631 N N . ALA A 1 85 ? -5.054 -16.666 -3.726 1 87.86 85 ALA A N 1
ATOM 632 C CA . ALA A 1 85 ? -6.257 -15.838 -3.753 1 87.86 85 ALA A CA 1
ATOM 633 C C . ALA A 1 85 ? -7.422 -16.584 -4.397 1 87.86 85 ALA A C 1
ATOM 635 O O . ALA A 1 85 ? -8.554 -16.515 -3.914 1 87.86 85 ALA A O 1
ATOM 636 N N . PHE A 1 86 ? -7.234 -17.326 -5.446 1 91.01 86 PHE A N 1
ATOM 637 C CA . PHE A 1 86 ? -8.283 -18.066 -6.137 1 91.01 86 PHE A CA 1
ATOM 638 C C . PHE A 1 86 ? -8.642 -19.336 -5.374 1 91.01 86 PHE A C 1
ATOM 640 O O . PHE A 1 86 ? -9.816 -19.591 -5.1 1 91.01 86 PHE A O 1
ATOM 647 N N . ALA A 1 87 ? -7.672 -20.088 -4.986 1 93.19 87 ALA A N 1
ATOM 648 C CA . ALA A 1 87 ? -7.907 -21.384 -4.354 1 93.19 87 ALA A CA 1
ATOM 649 C C . ALA A 1 87 ? -8.612 -21.22 -3.011 1 93.19 87 ALA A C 1
ATOM 651 O O . ALA A 1 87 ? -9.523 -21.983 -2.683 1 93.19 87 ALA A O 1
ATOM 652 N N . ASP A 1 88 ? -8.203 -20.258 -2.301 1 86.98 88 ASP A N 1
ATOM 653 C CA . ASP A 1 88 ? -8.734 -20.075 -0.954 1 86.98 88 ASP A CA 1
ATOM 654 C C . ASP A 1 88 ? -10.184 -19.599 -0.995 1 86.98 88 ASP A C 1
ATOM 656 O O . ASP A 1 88 ? -10.902 -19.691 0.003 1 86.98 88 ASP A O 1
ATOM 660 N N . ALA A 1 89 ? -10.592 -19.056 -2.116 1 83.73 89 ALA A N 1
ATOM 661 C CA . ALA A 1 89 ? -11.988 -18.665 -2.293 1 83.73 89 ALA A CA 1
ATOM 662 C C . ALA A 1 89 ? -12.882 -19.888 -2.472 1 83.73 89 ALA A C 1
ATOM 664 O O . ALA A 1 89 ? -14.108 -19.785 -2.396 1 83.73 89 ALA A O 1
ATOM 665 N N . HIS A 1 90 ? -12.25 -21.045 -2.709 1 88.64 90 HIS A N 1
ATOM 666 C CA . HIS A 1 90 ? -12.956 -22.308 -2.89 1 88.64 90 HIS A CA 1
ATOM 667 C C . HIS A 1 90 ? -12.383 -23.394 -1.985 1 88.64 90 HIS A C 1
ATOM 669 O O . HIS A 1 90 ? -11.902 -24.421 -2.468 1 88.64 90 HIS A O 1
ATOM 675 N N . PRO A 1 91 ? -12.516 -23.32 -0.713 1 81.77 91 PRO A N 1
ATOM 676 C CA . PRO A 1 91 ? -11.791 -24.18 0.225 1 81.77 91 PRO A CA 1
ATOM 677 C C . PRO A 1 91 ? -12.296 -25.621 0.216 1 81.77 91 PRO A C 1
ATOM 679 O O . PRO A 1 91 ? -11.559 -26.54 0.582 1 81.77 91 PRO A O 1
ATOM 682 N N . ALA A 1 92 ? -13.46 -25.827 -0.179 1 85.06 92 ALA A N 1
ATOM 683 C CA . ALA A 1 92 ? -14.055 -27.158 -0.081 1 85.06 92 ALA A CA 1
ATOM 684 C C . ALA A 1 92 ? -14.138 -27.824 -1.452 1 85.06 92 ALA A C 1
ATOM 686 O O . ALA A 1 92 ? -14.801 -28.851 -1.61 1 85.06 92 ALA A O 1
ATOM 687 N N . ARG A 1 93 ? -13.402 -27.233 -2.419 1 90.08 93 ARG A N 1
ATOM 688 C CA . ARG A 1 93 ? -13.507 -27.758 -3.776 1 90.08 93 ARG A CA 1
ATOM 689 C C . ARG A 1 93 ? -12.128 -27.959 -4.394 1 90.08 93 ARG A C 1
ATOM 691 O O . ARG A 1 93 ? -11.167 -27.286 -4.013 1 90.08 93 ARG A O 1
ATOM 698 N N . ARG A 1 94 ? -12.094 -28.892 -5.301 1 95.21 94 ARG A N 1
ATOM 699 C CA . ARG A 1 94 ? -10.918 -28.994 -6.16 1 95.21 94 ARG A CA 1
ATOM 700 C C . ARG A 1 94 ? -10.865 -27.838 -7.154 1 95.21 94 ARG A C 1
ATOM 702 O O . ARG A 1 94 ? -11.883 -27.473 -7.745 1 95.21 94 ARG A O 1
ATOM 709 N N . VAL A 1 95 ? -9.703 -27.24 -7.242 1 96.68 95 VAL A N 1
ATOM 710 C CA . VAL A 1 95 ? -9.549 -26.099 -8.139 1 96.68 95 VAL A CA 1
ATOM 711 C C . VAL A 1 95 ? -8.478 -26.405 -9.184 1 96.68 95 VAL A C 1
ATOM 713 O O . VAL A 1 95 ? -7.568 -27.199 -8.936 1 96.68 95 VAL A O 1
ATOM 716 N N . ARG A 1 96 ? -8.644 -25.842 -10.396 1 98.43 96 ARG A N 1
ATOM 717 C CA . ARG A 1 96 ? -7.67 -25.942 -11.478 1 98.43 96 ARG A CA 1
ATOM 718 C C . ARG A 1 96 ? -7.149 -24.564 -11.874 1 98.43 96 ARG A C 1
ATOM 720 O O . ARG A 1 96 ? -7.93 -23.629 -12.058 1 98.43 96 ARG A O 1
ATOM 727 N N . ILE A 1 97 ? -5.828 -24.434 -11.921 1 98.66 97 ILE A N 1
ATOM 728 C CA . ILE A 1 97 ? -5.217 -23.161 -12.287 1 98.66 97 ILE A CA 1
ATOM 729 C C . ILE A 1 97 ? -4.17 -23.385 -13.376 1 98.66 97 ILE A C 1
ATOM 731 O O . ILE A 1 97 ? -3.396 -24.343 -13.314 1 98.66 97 ILE A O 1
ATOM 735 N N . ILE A 1 98 ? -4.149 -22.596 -14.412 1 98.88 98 ILE A N 1
ATOM 736 C CA . ILE A 1 98 ? -3.002 -22.471 -15.304 1 98.88 98 ILE A CA 1
ATOM 737 C C . ILE A 1 98 ? -2.198 -21.225 -14.941 1 98.88 98 ILE A C 1
ATOM 739 O O . ILE A 1 98 ? -2.74 -20.117 -14.907 1 98.88 98 ILE A O 1
ATOM 743 N N . GLY A 1 99 ? -0.98 -21.369 -14.576 1 98.55 99 GLY A N 1
ATOM 744 C CA . GLY A 1 99 ? -0.097 -20.264 -14.238 1 98.55 99 GLY A CA 1
ATOM 745 C C . GLY A 1 99 ? 1.198 -20.273 -15.028 1 98.55 99 GLY A C 1
ATOM 746 O O . GLY A 1 99 ? 1.969 -21.232 -14.956 1 98.55 99 GLY A O 1
ATOM 747 N N . GLU A 1 100 ? 1.461 -19.268 -15.798 1 98.38 100 GLU A N 1
ATOM 748 C CA . GLU A 1 100 ? 2.673 -19.154 -16.604 1 98.38 100 GLU A CA 1
ATOM 749 C C . GLU A 1 100 ? 3.499 -17.94 -16.19 1 98.38 100 GLU A C 1
ATOM 751 O O . GLU A 1 100 ? 3.495 -16.917 -16.877 1 98.38 100 GLU A O 1
ATOM 756 N N . PRO A 1 101 ? 4.302 -18.082 -15.063 1 97.36 101 PRO A N 1
ATOM 757 C CA . PRO A 1 101 ? 5.057 -16.943 -14.534 1 97.36 101 PRO A CA 1
ATOM 758 C C . PRO A 1 101 ? 6.354 -16.689 -15.3 1 97.36 101 PRO A C 1
ATOM 760 O O . PRO A 1 101 ? 6.99 -15.648 -15.115 1 97.36 101 PRO A O 1
ATOM 763 N N . ILE A 1 102 ? 6.79 -17.649 -16.144 1 97.45 102 ILE A N 1
ATOM 764 C CA . ILE A 1 102 ? 8.051 -17.548 -16.87 1 97.45 102 ILE A CA 1
ATOM 765 C C . ILE A 1 102 ? 7.776 -17.386 -18.364 1 97.45 102 ILE A C 1
ATOM 767 O O . ILE A 1 102 ? 7.174 -18.262 -18.989 1 97.45 102 ILE A O 1
ATOM 771 N N . TRP A 1 103 ? 8.108 -16.254 -18.936 1 95.48 103 TRP A N 1
ATOM 772 C CA . TRP A 1 103 ? 8.005 -15.971 -20.363 1 95.48 103 TRP A CA 1
ATOM 773 C C . TRP A 1 103 ? 9.299 -15.362 -20.893 1 95.48 103 TRP A C 1
ATOM 775 O O . TRP A 1 103 ? 10.161 -14.948 -20.114 1 95.48 103 TRP A O 1
ATOM 785 N N . ALA A 1 104 ? 9.313 -15.353 -22.228 1 90.05 104 ALA A N 1
ATOM 786 C CA . ALA A 1 104 ? 10.476 -14.73 -22.855 1 90.05 104 ALA A CA 1
ATOM 787 C C . ALA A 1 104 ? 10.519 -13.233 -22.565 1 90.05 104 ALA A C 1
ATOM 789 O O . ALA A 1 104 ? 9.532 -12.525 -22.774 1 90.05 104 ALA A O 1
ATOM 790 N N . GLY A 1 105 ? 11.493 -12.752 -21.862 1 87.8 105 GLY A N 1
ATOM 791 C CA . GLY A 1 105 ? 11.592 -11.336 -21.549 1 87.8 105 GLY A CA 1
ATOM 792 C C . GLY A 1 105 ? 11.856 -11.066 -20.08 1 87.8 105 GLY A C 1
ATOM 793 O O . GLY A 1 105 ? 12.2 -9.944 -19.701 1 87.8 105 GLY A O 1
ATOM 794 N N . ARG A 1 106 ? 11.578 -12.104 -19.284 1 92.32 106 ARG A N 1
ATOM 795 C CA . ARG A 1 106 ? 12.006 -11.925 -17.901 1 92.32 106 ARG A CA 1
ATOM 796 C C . ARG A 1 106 ? 13.487 -11.571 -17.827 1 92.32 106 ARG A C 1
ATOM 798 O O . ARG A 1 106 ? 14.319 -12.225 -18.46 1 92.32 106 ARG A O 1
ATOM 805 N N . SER A 1 107 ? 13.76 -10.528 -17.123 1 91.98 107 SER A N 1
ATOM 806 C CA . SER A 1 107 ? 15.15 -10.101 -16.995 1 91.98 107 SER A CA 1
ATOM 807 C C . SER A 1 107 ? 15.941 -11.053 -16.105 1 91.98 107 SER A C 1
ATOM 809 O O . SER A 1 107 ? 15.359 -11.853 -15.37 1 91.98 107 SER A O 1
ATOM 811 N N . GLU A 1 108 ? 17.239 -10.924 -16.174 1 92.16 108 GLU A N 1
ATOM 812 C CA . GLU A 1 108 ? 18.135 -11.723 -15.343 1 92.16 108 GLU A CA 1
ATOM 813 C C . GLU A 1 108 ? 17.903 -11.45 -13.86 1 92.16 108 GLU A C 1
ATOM 815 O O . GLU A 1 108 ? 18.176 -12.306 -13.016 1 92.16 108 GLU A O 1
ATOM 820 N N . LEU A 1 109 ? 17.394 -10.326 -13.569 1 91.32 109 LEU A N 1
ATOM 821 C CA . LEU A 1 109 ? 17.109 -9.983 -12.18 1 91.32 109 LEU A CA 1
ATOM 822 C C . LEU A 1 109 ? 15.798 -10.612 -11.723 1 91.32 109 LEU A C 1
ATOM 824 O O . LEU A 1 109 ? 15.656 -10.982 -10.555 1 91.32 109 LEU A O 1
ATOM 828 N N . GLU A 1 110 ? 14.887 -10.762 -12.638 1 94.86 110 GLU A N 1
ATOM 829 C CA . GLU A 1 110 ? 13.554 -11.264 -12.319 1 94.86 110 GLU A CA 1
ATOM 830 C C . GLU A 1 110 ? 13.535 -12.79 -12.273 1 94.86 110 GLU A C 1
ATOM 832 O O . GLU A 1 110 ? 12.829 -13.383 -11.455 1 94.86 110 GLU A O 1
ATOM 837 N N . TYR A 1 111 ? 14.295 -13.401 -13.12 1 96.49 111 TYR A N 1
ATOM 838 C CA . TYR A 1 111 ? 14.146 -14.824 -13.401 1 96.49 111 TYR A CA 1
ATOM 839 C C . TYR A 1 111 ? 14.363 -15.655 -12.142 1 96.49 111 TYR A C 1
ATOM 841 O O . TYR A 1 111 ? 13.584 -16.565 -11.849 1 96.49 111 TYR A O 1
ATOM 849 N N . PRO A 1 112 ? 15.429 -15.416 -11.351 1 96.61 112 PRO A N 1
ATOM 850 C CA . PRO A 1 112 ? 15.629 -16.229 -10.149 1 96.61 112 PRO A CA 1
ATOM 851 C C . PRO A 1 112 ? 14.409 -16.232 -9.23 1 96.61 112 PRO A C 1
ATOM 853 O O . PRO A 1 112 ? 14.067 -17.269 -8.656 1 96.61 112 PRO A O 1
ATOM 856 N N . ALA A 1 113 ? 13.765 -15.089 -9.115 1 96.43 113 ALA A N 1
ATOM 857 C CA . ALA A 1 113 ? 12.569 -15.006 -8.282 1 96.43 113 ALA A CA 1
ATOM 858 C C . ALA A 1 113 ? 11.44 -15.858 -8.857 1 96.43 113 ALA A C 1
ATOM 860 O O . ALA A 1 113 ? 10.676 -16.473 -8.109 1 96.43 113 ALA A O 1
ATOM 861 N N . CYS A 1 114 ? 11.322 -15.937 -10.164 1 97.39 114 CYS A N 1
ATOM 862 C CA . CYS A 1 114 ? 10.31 -16.755 -10.823 1 97.39 114 CYS A CA 1
ATOM 863 C C . CYS A 1 114 ? 10.565 -18.238 -10.582 1 97.39 114 CYS A C 1
ATOM 865 O O . CYS A 1 114 ? 9.637 -18.99 -10.28 1 97.39 114 CYS A O 1
ATOM 867 N N . ALA A 1 115 ? 11.84 -18.557 -10.753 1 97.77 115 ALA A N 1
ATOM 868 C CA . ALA A 1 115 ? 12.214 -19.954 -10.548 1 97.77 115 ALA A CA 1
ATOM 869 C C . ALA A 1 115 ? 11.941 -20.39 -9.112 1 97.77 115 ALA A C 1
ATOM 871 O O . ALA A 1 115 ? 11.391 -21.469 -8.878 1 97.77 115 ALA A O 1
ATOM 872 N N . GLN A 1 116 ? 12.288 -19.566 -8.185 1 97.53 116 GLN A N 1
ATOM 873 C CA . GLN A 1 116 ? 12.018 -19.88 -6.786 1 97.53 116 GLN A CA 1
ATOM 874 C C . GLN A 1 116 ? 10.518 -19.965 -6.521 1 97.53 116 GLN A C 1
ATOM 876 O O . GLN A 1 116 ? 10.064 -20.819 -5.757 1 97.53 116 GLN A O 1
ATOM 881 N N . HIS A 1 117 ? 9.823 -19.06 -7.124 1 96.74 117 HIS A N 1
ATOM 882 C CA . HIS A 1 117 ? 8.37 -19.094 -7.006 1 96.74 117 HIS A CA 1
ATOM 883 C C . HIS A 1 117 ? 7.813 -20.448 -7.432 1 96.74 117 HIS A C 1
ATOM 885 O O . HIS A 1 117 ? 6.97 -21.023 -6.74 1 96.74 117 HIS A O 1
ATOM 891 N N . GLU A 1 118 ? 8.243 -20.925 -8.524 1 97.98 118 GLU A N 1
ATOM 892 C CA . GLU A 1 118 ? 7.78 -22.217 -9.02 1 97.98 118 GLU A CA 1
ATOM 893 C C . GLU A 1 118 ? 8.067 -23.329 -8.015 1 97.98 118 GLU A C 1
ATOM 895 O O . GLU A 1 118 ? 7.218 -24.19 -7.775 1 97.98 118 GLU A O 1
ATOM 900 N N . ALA A 1 119 ? 9.229 -23.274 -7.455 1 98.19 119 ALA A N 1
ATOM 901 C CA . ALA A 1 119 ? 9.595 -24.259 -6.44 1 98.19 119 ALA A CA 1
ATOM 902 C C . ALA A 1 119 ? 8.706 -24.13 -5.206 1 98.19 119 ALA A C 1
ATOM 904 O O . ALA A 1 119 ? 8.276 -25.136 -4.635 1 98.19 119 ALA A O 1
ATOM 905 N N . LEU A 1 120 ? 8.395 -22.96 -4.85 1 97.47 120 LEU A N 1
ATOM 906 C CA . LEU A 1 120 ? 7.676 -22.68 -3.612 1 97.47 120 LEU A CA 1
ATOM 907 C C . LEU A 1 120 ? 6.199 -23.034 -3.749 1 97.47 120 LEU A C 1
ATOM 909 O O . LEU A 1 120 ? 5.505 -23.219 -2.747 1 97.47 120 LEU A O 1
ATOM 913 N N . ILE A 1 121 ? 5.691 -23.088 -4.982 1 97.67 121 ILE A N 1
ATOM 914 C CA . ILE A 1 121 ? 4.319 -23.527 -5.207 1 97.67 121 ILE A CA 1
ATOM 915 C C . ILE A 1 121 ? 4.101 -24.892 -4.558 1 97.67 121 ILE A C 1
ATOM 917 O O . ILE A 1 121 ? 3.055 -25.138 -3.952 1 97.67 121 ILE A O 1
ATOM 921 N N . ASN A 1 122 ? 5.076 -25.753 -4.624 1 97.2 122 ASN A N 1
ATOM 922 C CA . ASN A 1 122 ? 4.979 -27.102 -4.076 1 97.2 122 ASN A CA 1
ATOM 923 C C . ASN A 1 122 ? 4.792 -27.08 -2.562 1 97.2 122 ASN A C 1
ATOM 925 O O . ASN A 1 122 ? 4.041 -27.888 -2.013 1 97.2 122 ASN A O 1
ATOM 929 N N . LEU A 1 123 ? 5.442 -26.177 -1.94 1 94.89 123 LEU A N 1
ATOM 930 C CA . LEU A 1 123 ? 5.311 -26.031 -0.495 1 94.89 123 LEU A CA 1
ATOM 931 C C . LEU A 1 123 ? 3.994 -25.353 -0.134 1 94.89 123 LEU A C 1
ATOM 933 O O . LEU A 1 123 ? 3.322 -25.759 0.818 1 94.89 123 LEU A O 1
ATOM 937 N N . ALA A 1 124 ? 3.651 -24.412 -0.887 1 94.61 124 ALA A N 1
ATOM 938 C CA . ALA A 1 124 ? 2.504 -23.565 -0.569 1 94.61 124 ALA A CA 1
ATOM 939 C C . ALA A 1 124 ? 1.195 -24.337 -0.714 1 94.61 124 ALA A C 1
ATOM 941 O O . ALA A 1 124 ? 0.194 -23.997 -0.079 1 94.61 124 ALA A O 1
ATOM 942 N N . PHE A 1 125 ? 1.156 -25.412 -1.524 1 95.16 125 PHE A N 1
ATOM 943 C CA . PHE A 1 125 ? -0.12 -26.039 -1.848 1 95.16 125 PHE A CA 1
ATOM 944 C C . PHE A 1 125 ? -0.125 -27.504 -1.427 1 95.16 125 PHE A C 1
ATOM 946 O O . PHE A 1 125 ? -1.038 -28.254 -1.78 1 95.16 125 PHE A O 1
ATOM 953 N N . THR A 1 126 ? 0.905 -27.905 -0.7 1 92.5 126 THR A N 1
ATOM 954 C CA . THR A 1 126 ? 0.933 -29.261 -0.163 1 92.5 126 THR A CA 1
ATOM 955 C C . THR A 1 126 ? -0.359 -29.573 0.586 1 92.5 126 THR A C 1
ATOM 957 O O . THR A 1 126 ? -0.812 -28.778 1.412 1 92.5 126 THR A O 1
ATOM 960 N N . GLY A 1 127 ? -1.001 -30.66 0.194 1 93.07 127 GLY A N 1
ATOM 961 C CA . GLY A 1 127 ? -2.189 -31.135 0.886 1 93.07 127 GLY A CA 1
ATOM 962 C C . GLY A 1 127 ? -3.472 -30.519 0.36 1 93.07 127 GLY A C 1
ATOM 963 O O . GLY A 1 127 ? -4.566 -30.882 0.798 1 93.07 127 GLY A O 1
ATOM 964 N N . ARG A 1 128 ? -3.36 -29.659 -0.577 1 93.74 128 ARG A N 1
ATOM 965 C CA . ARG A 1 128 ? -4.536 -28.983 -1.115 1 93.74 128 ARG A CA 1
ATOM 966 C C . ARG A 1 128 ? -5.056 -29.697 -2.359 1 93.74 128 ARG A C 1
ATOM 968 O O . ARG A 1 128 ? -4.273 -30.207 -3.162 1 93.74 128 ARG A O 1
ATOM 975 N N . GLU A 1 129 ? -6.346 -29.732 -2.515 1 95.2 129 GLU A N 1
ATOM 976 C CA . GLU A 1 129 ? -6.965 -30.283 -3.717 1 95.2 129 GLU A CA 1
ATOM 977 C C . GLU A 1 129 ? -6.913 -29.287 -4.871 1 95.2 129 GLU A C 1
ATOM 979 O O . GLU A 1 129 ? -7.952 -28.811 -5.335 1 95.2 129 GLU A O 1
ATOM 984 N N . VAL A 1 130 ? -5.701 -29.021 -5.365 1 97.36 130 VAL A N 1
ATOM 985 C CA . VAL A 1 130 ? -5.435 -28.045 -6.417 1 97.36 130 VAL A CA 1
ATOM 986 C C . VAL A 1 130 ? -4.529 -28.665 -7.479 1 97.36 130 VAL A C 1
ATOM 988 O O . VAL A 1 130 ? -3.612 -29.423 -7.156 1 97.36 130 VAL A O 1
ATOM 991 N N . THR A 1 131 ? -4.795 -28.45 -8.705 1 98.2 131 THR A N 1
ATOM 992 C CA . THR A 1 131 ? -3.889 -28.735 -9.812 1 98.2 131 THR A CA 1
ATOM 993 C C . THR A 1 131 ? -3.444 -27.444 -10.493 1 98.2 131 THR A C 1
ATOM 995 O O . THR A 1 131 ? -4.277 -26.629 -10.895 1 98.2 131 THR A O 1
ATOM 998 N N . ILE A 1 132 ? -2.167 -27.225 -10.571 1 98.69 132 ILE A N 1
ATOM 999 C CA . ILE A 1 132 ? -1.618 -26.044 -11.228 1 98.69 132 ILE A CA 1
ATOM 1000 C C . ILE A 1 132 ? -0.776 -26.466 -12.43 1 98.69 132 ILE A C 1
ATOM 1002 O O . ILE A 1 132 ? 0.301 -27.043 -12.269 1 98.69 132 ILE A O 1
ATOM 1006 N N . LEU A 1 133 ? -1.289 -26.22 -13.601 1 98.8 133 LEU A N 1
ATOM 1007 C CA . LEU A 1 133 ? -0.579 -26.49 -14.847 1 98.8 133 LEU A CA 1
ATOM 1008 C C . LEU A 1 133 ? 0.308 -25.311 -15.233 1 98.8 133 LEU A C 1
ATOM 1010 O O . LEU A 1 133 ? -0.171 -24.182 -15.356 1 98.8 133 LEU A O 1
ATOM 1014 N N . CYS A 1 134 ? 1.562 -25.546 -15.453 1 98.84 134 CYS A N 1
ATOM 1015 C CA . CYS A 1 134 ? 2.51 -24.486 -15.776 1 98.84 134 CYS A CA 1
ATOM 1016 C C . CYS A 1 134 ? 3.082 -24.672 -17.176 1 98.84 134 CYS A C 1
ATOM 1018 O O . CYS A 1 134 ? 3.934 -25.535 -17.393 1 98.84 134 CYS A O 1
ATOM 1020 N N . PRO A 1 135 ? 2.757 -23.831 -18.116 1 98.78 135 PRO A N 1
ATOM 1021 C CA . PRO A 1 135 ? 3.272 -23.943 -19.483 1 98.78 135 PRO A CA 1
ATOM 1022 C C . PRO A 1 135 ? 4.675 -23.36 -19.634 1 98.78 135 PRO A C 1
ATOM 1024 O O . PRO A 1 135 ? 4.993 -22.338 -19.019 1 98.78 135 PRO A O 1
ATOM 1027 N N . TYR A 1 136 ? 5.484 -23.978 -20.51 1 98.7 136 TYR A N 1
ATOM 1028 C CA . TYR A 1 136 ? 6.829 -23.54 -20.866 1 98.7 136 TYR A CA 1
ATOM 1029 C C . TYR A 1 136 ? 7.033 -23.579 -22.376 1 98.7 136 TYR A C 1
ATOM 1031 O O . TYR A 1 136 ? 6.898 -24.634 -23 1 98.7 136 TYR A O 1
ATOM 1039 N N . ASP A 1 137 ? 7.353 -22.441 -22.915 1 98.35 137 ASP A N 1
ATOM 1040 C CA . ASP A 1 137 ? 7.584 -22.288 -24.348 1 98.35 137 ASP A CA 1
ATOM 1041 C C . ASP A 1 137 ? 8.983 -22.765 -24.732 1 98.35 137 ASP A C 1
ATOM 1043 O O . ASP A 1 137 ? 9.958 -22.025 -24.59 1 98.35 137 ASP A O 1
ATOM 1047 N N . THR A 1 138 ? 9.098 -23.9 -25.342 1 97.92 138 THR A N 1
ATOM 1048 C CA . THR A 1 138 ? 10.4 -24.498 -25.615 1 97.92 138 THR A CA 1
ATOM 1049 C C . THR A 1 138 ? 11.088 -23.788 -26.778 1 97.92 138 THR A C 1
ATOM 1051 O O . THR A 1 138 ? 12.296 -23.935 -26.974 1 97.92 138 THR A O 1
ATOM 1054 N N . ALA A 1 139 ? 10.312 -23.022 -27.542 1 97.41 139 ALA A N 1
ATOM 1055 C CA . ALA A 1 139 ? 10.869 -22.312 -28.691 1 97.41 139 ALA A CA 1
ATOM 1056 C C . ALA A 1 139 ? 11.5 -20.99 -28.264 1 97.41 139 ALA A C 1
ATOM 1058 O O . ALA A 1 139 ? 12.4 -20.479 -28.936 1 97.41 139 ALA A O 1
ATOM 1059 N N . ARG A 1 140 ? 11.1 -20.456 -27.142 1 96.91 140 ARG A N 1
ATOM 1060 C CA . ARG A 1 140 ? 11.498 -19.086 -26.834 1 96.91 140 ARG A CA 1
ATOM 1061 C C . ARG A 1 140 ? 12.277 -19.024 -25.525 1 96.91 140 ARG A C 1
ATOM 1063 O O . ARG A 1 140 ? 12.999 -18.057 -25.271 1 96.91 140 ARG A O 1
ATOM 1070 N N . LEU A 1 141 ? 12.133 -20.018 -24.664 1 97.56 141 LEU A N 1
ATOM 1071 C CA . LEU A 1 141 ? 12.845 -20.01 -23.391 1 97.56 141 LEU A CA 1
ATOM 1072 C C . LEU A 1 141 ? 14.226 -20.641 -23.538 1 97.56 141 LEU A C 1
ATOM 1074 O O . LEU A 1 141 ? 14.425 -21.521 -24.378 1 97.56 141 LEU A O 1
ATOM 1078 N N . ASP A 1 142 ? 15.152 -20.217 -22.776 1 95.32 142 ASP A N 1
ATOM 1079 C CA . ASP A 1 142 ? 16.502 -20.767 -22.851 1 95.32 142 ASP A CA 1
ATOM 1080 C C . ASP A 1 142 ? 16.599 -22.09 -22.095 1 95.32 142 ASP A C 1
ATOM 1082 O O . ASP A 1 142 ? 15.639 -22.513 -21.448 1 95.32 142 ASP A O 1
ATOM 1086 N N . ALA A 1 143 ? 17.696 -22.749 -22.186 1 96.51 143 ALA A N 1
ATOM 1087 C CA . ALA A 1 143 ? 17.91 -24.087 -21.642 1 96.51 143 ALA A CA 1
ATOM 1088 C C . ALA A 1 143 ? 17.827 -24.079 -20.118 1 96.51 143 ALA A C 1
ATOM 1090 O O . ALA A 1 143 ? 17.373 -25.051 -19.51 1 96.51 143 ALA A O 1
ATOM 1091 N N . ARG A 1 144 ? 18.303 -23.026 -19.503 1 96.74 144 ARG A N 1
ATOM 1092 C CA . ARG A 1 144 ? 18.27 -22.91 -18.049 1 96.74 144 ARG A CA 1
ATOM 1093 C C . ARG A 1 144 ? 16.838 -22.966 -17.528 1 96.74 144 ARG A C 1
ATOM 1095 O O . ARG A 1 144 ? 16.543 -23.703 -16.584 1 96.74 144 ARG A O 1
ATOM 1102 N N . ALA A 1 145 ? 15.965 -22.21 -18.168 1 97.56 145 ALA A N 1
ATOM 1103 C CA . ALA A 1 145 ? 14.563 -22.167 -17.761 1 97.56 145 ALA A CA 1
ATOM 1104 C C . ALA A 1 145 ? 13.903 -23.534 -17.918 1 97.56 145 ALA A C 1
ATOM 1106 O O . ALA A 1 145 ? 13.129 -23.959 -17.058 1 97.56 145 ALA A O 1
ATOM 1107 N N . LEU A 1 146 ? 14.201 -24.225 -18.982 1 97.65 146 LEU A N 1
ATOM 1108 C CA . LEU A 1 146 ? 13.616 -25.538 -19.231 1 97.65 146 LEU A CA 1
ATOM 1109 C C . LEU A 1 146 ? 14.149 -26.568 -18.24 1 97.65 146 LEU A C 1
ATOM 1111 O O . LEU A 1 146 ? 13.4 -27.425 -17.766 1 97.65 146 LEU A O 1
ATOM 1115 N N . ALA A 1 147 ? 15.389 -26.51 -17.928 1 97.62 147 ALA A N 1
ATOM 1116 C CA . ALA A 1 147 ? 15.976 -27.399 -16.929 1 97.62 147 ALA A CA 1
ATOM 1117 C C . ALA A 1 147 ? 15.355 -27.165 -15.555 1 97.62 147 ALA A C 1
ATOM 1119 O O . ALA A 1 147 ? 15.046 -28.119 -14.836 1 97.62 147 ALA A O 1
ATOM 1120 N N . ASP A 1 148 ? 15.231 -25.915 -15.169 1 98.08 148 ASP A N 1
ATOM 1121 C CA . ASP A 1 148 ? 14.62 -25.586 -13.885 1 98.08 148 ASP A CA 1
ATOM 1122 C C . ASP A 1 148 ? 13.185 -26.105 -13.811 1 98.08 148 ASP A C 1
ATOM 1124 O O . ASP A 1 148 ? 12.715 -26.494 -12.741 1 98.08 148 ASP A O 1
ATOM 1128 N N . ALA A 1 149 ? 12.458 -26.055 -14.951 1 98.22 149 ALA A N 1
ATOM 1129 C CA . ALA A 1 149 ? 11.096 -26.582 -14.998 1 98.22 149 ALA A CA 1
ATOM 1130 C C . ALA A 1 149 ? 11.067 -28.06 -14.617 1 98.22 149 ALA A C 1
ATOM 1132 O O . ALA A 1 149 ? 10.194 -28.495 -13.863 1 98.22 149 ALA A O 1
ATOM 1133 N N . GLU A 1 150 ? 11.992 -28.773 -15.086 1 97.96 150 GLU A N 1
ATOM 1134 C CA . GLU A 1 150 ? 12.064 -30.2 -14.787 1 97.96 150 GLU A CA 1
ATOM 1135 C C . GLU A 1 150 ? 12.352 -30.44 -13.307 1 97.96 150 GLU A C 1
ATOM 1137 O O . GLU A 1 150 ? 11.868 -31.412 -12.725 1 97.96 150 GLU A O 1
ATOM 1142 N N . VAL A 1 151 ? 13.099 -29.584 -12.735 1 98.35 151 VAL A N 1
ATOM 1143 C CA . VAL A 1 151 ? 13.522 -29.731 -11.346 1 98.35 151 VAL A CA 1
ATOM 1144 C C . VAL A 1 151 ? 12.38 -29.335 -10.414 1 98.35 151 VAL A C 1
ATOM 1146 O O . VAL A 1 151 ? 12.238 -29.892 -9.323 1 98.35 151 VAL A O 1
ATOM 1149 N N . THR A 1 152 ? 11.523 -28.45 -10.834 1 98.52 152 THR A N 1
ATOM 1150 C CA . THR A 1 152 ? 10.52 -27.886 -9.938 1 98.52 152 THR A CA 1
ATOM 1151 C C . THR A 1 152 ? 9.178 -28.592 -10.115 1 98.52 152 THR A C 1
ATOM 1153 O O . THR A 1 152 ? 8.241 -28.354 -9.351 1 98.52 152 THR A O 1
ATOM 1156 N N . HIS A 1 153 ? 9.01 -29.454 -11.139 1 98.55 153 HIS A N 1
ATOM 1157 C CA . HIS A 1 153 ? 7.742 -30.132 -11.385 1 98.55 153 HIS A CA 1
ATOM 1158 C C . HIS A 1 153 ? 7.906 -31.647 -11.324 1 98.55 153 HIS A C 1
ATOM 1160 O O . HIS A 1 153 ? 8.774 -32.209 -11.996 1 98.55 153 HIS A O 1
ATOM 1166 N N . PRO A 1 154 ? 7.044 -32.315 -10.594 1 97.54 154 PRO A N 1
ATOM 1167 C CA . PRO A 1 154 ? 7.133 -33.774 -10.503 1 97.54 154 PRO A CA 1
ATOM 1168 C C . PRO A 1 154 ? 6.604 -34.477 -11.751 1 97.54 154 PRO A C 1
ATOM 1170 O O . PRO A 1 154 ? 6.952 -35.632 -12.008 1 97.54 154 PRO A O 1
ATOM 1173 N N . VAL A 1 155 ? 5.696 -33.818 -12.466 1 97.83 155 VAL A N 1
ATOM 1174 C CA . VAL A 1 155 ? 5.091 -34.369 -13.674 1 97.83 155 VAL A CA 1
ATOM 1175 C C . VAL A 1 155 ? 5.375 -33.45 -14.86 1 97.83 155 VAL A C 1
ATOM 1177 O O . VAL A 1 155 ? 5.266 -32.227 -14.746 1 97.83 155 VAL A O 1
ATOM 1180 N N . LEU A 1 156 ? 5.773 -34.033 -15.964 1 98.43 156 LEU A N 1
ATOM 1181 C CA . LEU A 1 156 ? 6.066 -33.311 -17.197 1 98.43 156 LEU A CA 1
ATOM 1182 C C . LEU A 1 156 ? 5.157 -33.78 -18.329 1 98.43 156 LEU A C 1
ATOM 1184 O O . LEU A 1 156 ? 4.898 -34.978 -18.468 1 98.43 156 LEU A O 1
ATOM 1188 N N . ILE A 1 157 ? 4.657 -32.835 -19.067 1 98.61 157 ILE A N 1
ATOM 1189 C CA . ILE A 1 157 ? 3.765 -33.128 -20.183 1 98.61 157 ILE A CA 1
ATOM 1190 C C . ILE A 1 157 ? 4.31 -32.493 -21.461 1 98.61 157 ILE A C 1
ATOM 1192 O O . ILE A 1 157 ? 4.772 -31.35 -21.444 1 98.61 157 ILE A O 1
ATOM 1196 N N . ASP A 1 158 ? 4.307 -33.161 -22.561 1 96.58 158 ASP A N 1
ATOM 1197 C CA . ASP A 1 158 ? 4.597 -32.628 -23.888 1 96.58 158 ASP A CA 1
ATOM 1198 C C . ASP A 1 158 ? 3.73 -33.299 -24.951 1 96.58 158 ASP A C 1
ATOM 1200 O O . ASP A 1 158 ? 2.696 -33.891 -24.634 1 96.58 158 ASP A O 1
ATOM 1204 N N . ALA A 1 159 ? 4.055 -33.113 -26.185 1 92.33 159 ALA A N 1
ATOM 1205 C CA . ALA A 1 159 ? 3.252 -33.62 -27.295 1 92.33 159 ALA A CA 1
ATOM 1206 C C . ALA A 1 159 ? 3.158 -35.142 -27.254 1 92.33 159 ALA A C 1
ATOM 1208 O O . ALA A 1 159 ? 2.235 -35.729 -27.825 1 92.33 159 ALA A O 1
ATOM 1209 N N . THR A 1 160 ? 4.053 -35.741 -26.532 1 93.52 160 THR A N 1
ATOM 1210 C CA . THR A 1 160 ? 4.105 -37.199 -26.508 1 93.52 160 THR A CA 1
ATOM 1211 C C . THR A 1 160 ? 3.352 -37.747 -25.299 1 93.52 160 THR A C 1
ATOM 1213 O O . THR A 1 160 ? 3.104 -38.951 -25.209 1 93.52 160 THR A O 1
ATOM 1216 N N . GLY A 1 161 ? 3.005 -36.973 -24.44 1 95.15 161 GLY A N 1
ATOM 1217 C CA . GLY A 1 161 ? 2.252 -37.416 -23.277 1 95.15 161 GLY A CA 1
ATOM 1218 C C . GLY A 1 161 ? 2.87 -36.975 -21.963 1 95.15 161 GLY A C 1
ATOM 1219 O O . GLY A 1 161 ? 3.584 -35.971 -21.913 1 95.15 161 GLY A O 1
ATOM 1220 N N . GLU A 1 162 ? 2.472 -37.695 -20.868 1 97.23 162 GLU A N 1
ATOM 1221 C CA . GLU A 1 162 ? 2.886 -37.365 -19.507 1 97.23 162 GLU A CA 1
ATOM 1222 C C . GLU A 1 162 ? 4.004 -38.287 -19.031 1 97.23 162 GLU A C 1
ATOM 1224 O O . GLU A 1 162 ? 4.012 -39.478 -19.349 1 97.23 162 GLU A O 1
ATOM 1229 N N . ARG A 1 163 ? 4.982 -37.758 -18.341 1 96.97 163 ARG A N 1
ATOM 1230 C CA . ARG A 1 163 ? 6.034 -38.55 -17.713 1 96.97 163 ARG A CA 1
ATOM 1231 C C . ARG A 1 163 ? 6.415 -37.974 -16.353 1 96.97 163 ARG A C 1
ATOM 1233 O O . ARG A 1 163 ? 6.217 -36.784 -16.1 1 96.97 163 ARG A O 1
ATOM 1240 N N . VAL A 1 164 ? 6.946 -38.744 -15.502 1 96.58 164 VAL A N 1
ATOM 1241 C CA . VAL A 1 164 ? 7.444 -38.32 -14.198 1 96.58 164 VAL A CA 1
ATOM 1242 C C . VAL A 1 164 ? 8.815 -37.665 -14.356 1 96.58 164 VAL A C 1
ATOM 1244 O O . VAL A 1 164 ? 9.658 -38.152 -15.112 1 96.58 164 VAL A O 1
ATOM 1247 N N . SER A 1 165 ? 9.02 -36.607 -13.706 1 96.77 165 SER A N 1
ATOM 1248 C CA . SER A 1 165 ? 10.33 -35.966 -13.74 1 96.77 165 SER A CA 1
ATOM 1249 C C . SER A 1 165 ? 11.363 -36.775 -12.964 1 96.77 165 SER A C 1
ATOM 1251 O O . SER A 1 165 ? 11.15 -37.104 -11.795 1 96.77 165 SER A O 1
ATOM 1253 N N . THR A 1 166 ? 12.469 -37.034 -13.51 1 95.22 166 THR A N 1
ATOM 1254 C CA . THR A 1 166 ? 13.544 -37.762 -12.844 1 95.22 166 THR A CA 1
ATOM 1255 C C . THR A 1 166 ? 14.449 -36.806 -12.073 1 95.22 166 THR A C 1
ATOM 1257 O O . THR A 1 166 ? 15.272 -37.238 -11.264 1 95.22 166 THR A O 1
ATOM 1260 N N . GLY A 1 167 ? 14.285 -35.573 -12.236 1 95.71 167 GLY A N 1
ATOM 1261 C CA . GLY A 1 167 ? 15.132 -34.58 -11.594 1 95.71 167 GLY A CA 1
ATOM 1262 C C . GLY A 1 167 ? 14.394 -33.737 -10.572 1 95.71 167 GLY A C 1
ATOM 1263 O O . GLY A 1 167 ? 14.887 -32.688 -10.153 1 95.71 167 GLY A O 1
ATOM 1264 N N . TYR A 1 168 ? 13.24 -34.149 -10.166 1 97.21 168 TYR A N 1
ATOM 1265 C CA . TYR A 1 168 ? 12.399 -33.359 -9.273 1 97.21 168 TYR A CA 1
ATOM 1266 C C . TYR A 1 168 ? 13.102 -33.106 -7.945 1 97.21 168 TYR A C 1
ATOM 1268 O O . TYR A 1 168 ? 13.388 -34.045 -7.198 1 97.21 168 TYR A O 1
ATOM 1276 N N . ALA A 1 169 ? 13.464 -31.876 -7.635 1 97.8 169 ALA A N 1
ATOM 1277 C CA . ALA A 1 169 ? 14.156 -31.431 -6.428 1 97.8 169 ALA A CA 1
ATOM 1278 C C . ALA A 1 169 ? 13.971 -29.932 -6.211 1 97.8 169 ALA A C 1
ATOM 1280 O O . ALA A 1 169 ? 14.939 -29.168 -6.258 1 97.8 169 ALA A O 1
ATOM 1281 N N . PRO A 1 170 ? 12.753 -29.558 -5.917 1 96.83 170 PRO A N 1
ATOM 1282 C CA . PRO A 1 170 ? 12.456 -28.124 -5.877 1 96.83 170 PRO A CA 1
ATOM 1283 C C . PRO A 1 170 ? 13.304 -27.374 -4.852 1 96.83 170 PRO A C 1
ATOM 1285 O O . PRO A 1 170 ? 13.633 -26.203 -5.057 1 96.83 170 PRO A O 1
ATOM 1288 N N . GLN A 1 171 ? 13.74 -28.005 -3.749 1 96.48 171 GLN A N 1
ATOM 1289 C CA . GLN A 1 171 ? 14.582 -27.36 -2.747 1 96.48 171 GLN A CA 1
ATOM 1290 C C . GLN A 1 171 ? 15.913 -26.918 -3.349 1 96.48 171 GLN A C 1
ATOM 1292 O O . GLN A 1 171 ? 16.499 -25.926 -2.911 1 96.48 171 GLN A O 1
ATOM 1297 N N . HIS A 1 172 ? 16.347 -27.671 -4.351 1 97.11 172 HIS A N 1
ATOM 1298 C CA . HIS A 1 172 ? 17.594 -27.326 -5.024 1 97.11 172 HIS A CA 1
ATOM 1299 C C . HIS A 1 172 ? 17.485 -25.977 -5.727 1 97.11 172 HIS A C 1
ATOM 1301 O O . HIS A 1 172 ? 18.433 -25.188 -5.715 1 97.11 172 HIS A O 1
ATOM 1307 N N . VAL A 1 173 ? 16.365 -25.709 -6.321 1 97.43 173 VAL A N 1
ATOM 1308 C CA . VAL A 1 173 ? 16.164 -24.458 -7.044 1 97.43 173 VAL A CA 1
ATOM 1309 C C . VAL A 1 173 ? 16.092 -23.295 -6.057 1 97.43 173 VAL A C 1
ATOM 1311 O O . VAL A 1 173 ? 16.648 -22.224 -6.309 1 97.43 173 VAL A O 1
ATOM 1314 N N . ILE A 1 174 ? 15.433 -23.501 -4.925 1 96.8 174 ILE A N 1
ATOM 1315 C CA . ILE A 1 174 ? 15.356 -22.479 -3.887 1 96.8 174 ILE A CA 1
ATOM 1316 C C . ILE A 1 174 ? 16.762 -22.113 -3.417 1 96.8 174 ILE A C 1
ATOM 1318 O O . ILE A 1 174 ? 17.109 -20.933 -3.334 1 96.8 174 ILE A O 1
ATOM 1322 N N . ALA A 1 175 ? 17.562 -23.103 -3.193 1 96.57 175 ALA A N 1
ATOM 1323 C CA . ALA A 1 175 ? 18.92 -22.896 -2.696 1 96.57 175 ALA A CA 1
ATOM 1324 C C . ALA A 1 175 ? 19.815 -22.297 -3.778 1 96.57 175 ALA A C 1
ATOM 1326 O O . ALA A 1 175 ? 20.617 -21.402 -3.503 1 96.57 175 ALA A O 1
ATOM 1327 N N . GLU A 1 176 ? 19.674 -22.817 -4.97 1 96.81 176 GLU A N 1
ATOM 1328 C CA . GLU A 1 176 ? 20.539 -22.422 -6.077 1 96.81 176 GLU A CA 1
ATOM 1329 C C . GLU A 1 176 ? 20.398 -20.934 -6.384 1 96.81 176 GLU A C 1
ATOM 1331 O O . GLU A 1 176 ? 21.384 -20.264 -6.698 1 96.81 176 GLU A O 1
ATOM 1336 N N . TYR A 1 177 ? 19.224 -20.409 -6.259 1 97.1 177 TYR A N 1
ATOM 1337 C CA . TYR A 1 177 ? 18.994 -19.021 -6.645 1 97.1 177 TYR A CA 1
ATOM 1338 C C . TYR A 1 177 ? 19.034 -18.103 -5.429 1 97.1 177 TYR A C 1
ATOM 1340 O O . TYR A 1 177 ? 18.812 -16.896 -5.547 1 97.1 177 TYR A O 1
ATOM 1348 N N . ASN A 1 178 ? 19.267 -18.655 -4.266 1 97.32 178 ASN A N 1
ATOM 1349 C CA . ASN A 1 178 ? 19.567 -17.848 -3.088 1 97.32 178 ASN A CA 1
ATOM 1350 C C . ASN A 1 178 ? 21.02 -17.383 -3.082 1 97.32 178 ASN A C 1
ATOM 1352 O O . ASN A 1 178 ? 21.818 -17.838 -2.26 1 97.32 178 ASN A O 1
ATOM 1356 N N . THR A 1 179 ? 21.346 -16.494 -3.932 1 95.44 179 THR A N 1
ATOM 1357 C CA . THR A 1 179 ? 22.705 -15.988 -4.088 1 95.44 179 THR A CA 1
ATOM 1358 C C . THR A 1 179 ? 22.781 -14.514 -3.7 1 95.44 179 THR A C 1
ATOM 1360 O O . THR A 1 179 ? 21.778 -13.8 -3.755 1 95.44 179 THR A O 1
ATOM 1363 N N . PRO A 1 180 ? 23.934 -14.087 -3.296 1 95.39 180 PRO A N 1
ATOM 1364 C CA . PRO A 1 180 ? 24.083 -12.664 -2.983 1 95.39 180 PRO A CA 1
ATOM 1365 C C . PRO A 1 180 ? 23.666 -11.758 -4.14 1 95.39 180 PRO A C 1
ATOM 1367 O O . PRO A 1 180 ? 23.905 -12.089 -5.304 1 95.39 180 PRO A O 1
ATOM 1370 N N . LEU A 1 181 ? 23.04 -10.679 -3.855 1 96.11 181 LEU A N 1
ATOM 1371 C CA . LEU A 1 181 ? 22.607 -9.718 -4.864 1 96.11 181 LEU A CA 1
ATOM 1372 C C . LEU A 1 181 ? 23.763 -8.82 -5.291 1 96.11 181 LEU A C 1
ATOM 1374 O O . LEU A 1 181 ? 24.641 -8.505 -4.484 1 96.11 181 LEU A O 1
ATOM 1378 N N . PRO A 1 182 ? 23.784 -8.4 -6.561 1 93.99 182 PRO A N 1
ATOM 1379 C CA . PRO A 1 182 ? 24.894 -7.58 -7.053 1 93.99 182 PRO A CA 1
ATOM 1380 C C . PRO A 1 182 ? 25.054 -6.277 -6.274 1 93.99 182 PRO A C 1
ATOM 1382 O O . PRO A 1 182 ? 24.06 -5.65 -5.9 1 93.99 182 PRO A O 1
ATOM 1385 N N . GLU A 1 183 ? 26.276 -5.853 -6.077 1 94.42 183 GLU A N 1
ATOM 1386 C CA . GLU A 1 183 ? 26.572 -4.627 -5.341 1 94.42 183 GLU A CA 1
ATOM 1387 C C . GLU A 1 183 ? 26.486 -3.404 -6.25 1 94.42 183 GLU A C 1
ATOM 1389 O O . GLU A 1 183 ? 26.935 -3.444 -7.397 1 94.42 183 GLU A O 1
ATOM 1394 N N . PRO A 1 184 ? 25.883 -2.333 -5.782 1 93.69 184 PRO A N 1
ATOM 1395 C CA . PRO A 1 184 ? 25.896 -1.092 -6.56 1 93.69 184 PRO A CA 1
ATOM 1396 C C . PRO A 1 184 ? 27.249 -0.384 -6.519 1 93.69 184 PRO A C 1
ATOM 1398 O O . PRO A 1 184 ? 28.022 -0.575 -5.577 1 93.69 184 PRO A O 1
ATOM 1401 N N . ALA A 1 185 ? 27.459 0.387 -7.602 1 91.6 185 ALA A N 1
ATOM 1402 C CA . ALA A 1 185 ? 28.684 1.184 -7.608 1 91.6 185 ALA A CA 1
ATOM 1403 C C . ALA A 1 185 ? 28.65 2.249 -6.516 1 91.6 185 ALA A C 1
ATOM 1405 O O . ALA A 1 185 ? 29.647 2.471 -5.825 1 91.6 185 ALA A O 1
ATOM 1406 N N . THR A 1 186 ? 27.553 2.975 -6.337 1 94.56 186 THR A N 1
ATOM 1407 C CA . THR A 1 186 ? 27.345 4.001 -5.322 1 94.56 186 THR A CA 1
ATOM 1408 C C . THR A 1 186 ? 25.92 3.942 -4.777 1 94.56 186 THR A C 1
ATOM 1410 O O . THR A 1 186 ? 24.999 3.522 -5.479 1 94.56 186 THR A O 1
ATOM 1413 N N . SER A 1 187 ? 25.843 4.323 -3.514 1 96.96 187 SER A N 1
ATOM 1414 C CA . SER A 1 187 ? 24.529 4.353 -2.88 1 96.96 187 SER A CA 1
ATOM 1415 C C . SER A 1 187 ? 24.494 5.35 -1.727 1 96.96 187 SER A C 1
ATOM 1417 O O . SER A 1 187 ? 25.537 5.708 -1.178 1 96.96 187 SER A O 1
ATOM 1419 N N . THR A 1 188 ? 23.384 5.948 -1.436 1 97.12 188 THR A N 1
ATOM 1420 C CA . THR A 1 188 ? 23.119 6.565 -0.141 1 97.12 188 THR A CA 1
ATOM 1421 C C . THR A 1 188 ? 22.913 5.502 0.934 1 97.12 188 THR A C 1
ATOM 1423 O O . THR A 1 188 ? 22.048 4.634 0.798 1 97.12 188 THR A O 1
ATOM 1426 N N . THR A 1 189 ? 23.715 5.607 2.003 1 97.59 189 THR A N 1
ATOM 1427 C CA . THR A 1 189 ? 23.709 4.531 2.988 1 97.59 189 THR A CA 1
ATOM 1428 C C . THR A 1 189 ? 23.455 5.081 4.389 1 97.59 189 THR A C 1
ATOM 1430 O O . THR A 1 189 ? 24.032 6.099 4.776 1 97.59 189 THR A O 1
ATOM 1433 N N . LEU A 1 190 ? 22.503 4.476 5.077 1 97.35 190 LEU A N 1
ATOM 1434 C CA . LEU A 1 190 ? 22.292 4.672 6.507 1 97.35 190 LEU A CA 1
ATOM 1435 C C . LEU A 1 190 ? 22.587 3.391 7.28 1 97.35 190 LEU A C 1
ATOM 1437 O O . LEU A 1 190 ? 21.851 2.408 7.165 1 97.35 190 LEU A O 1
ATOM 1441 N N . ASP A 1 191 ? 23.563 3.518 8.121 1 96 191 ASP A N 1
ATOM 1442 C CA . ASP A 1 191 ? 23.955 2.328 8.871 1 96 191 ASP A CA 1
ATOM 1443 C C . ASP A 1 191 ? 23.258 2.28 10.229 1 96 191 ASP A C 1
ATOM 1445 O O . ASP A 1 191 ? 22.913 3.321 10.792 1 96 191 ASP A O 1
ATOM 1449 N N . SER A 1 192 ? 22.96 1.121 10.725 1 93.23 192 SER A N 1
ATOM 1450 C CA . SER A 1 192 ? 22.536 0.827 12.09 1 93.23 192 SER A CA 1
ATOM 1451 C C . SER A 1 192 ? 21.247 1.564 12.439 1 93.23 192 SER A C 1
ATOM 1453 O O . SER A 1 192 ? 21.168 2.232 13.472 1 93.23 192 SER A O 1
ATOM 1455 N N . ILE A 1 193 ? 20.309 1.478 11.558 1 94.04 193 ILE A N 1
ATOM 1456 C CA . ILE A 1 193 ? 18.998 2.033 11.874 1 94.04 193 ILE A CA 1
ATOM 1457 C C . ILE A 1 193 ? 18.313 1.169 12.931 1 94.04 193 ILE A C 1
ATOM 1459 O O . ILE A 1 193 ? 17.963 0.016 12.668 1 94.04 193 ILE A O 1
ATOM 1463 N N . ALA A 1 194 ? 18.075 1.801 14.114 1 92.2 194 ALA A N 1
ATOM 1464 C CA . ALA A 1 194 ? 17.497 1.082 15.247 1 92.2 194 ALA A CA 1
ATOM 1465 C C . ALA A 1 194 ? 15.99 1.312 15.331 1 92.2 194 ALA A C 1
ATOM 1467 O O . ALA A 1 194 ? 15.408 1.972 14.467 1 92.2 194 ALA A O 1
ATOM 1468 N N . GLY A 1 195 ? 15.41 0.667 16.352 1 87.96 195 GLY A N 1
ATOM 1469 C CA . GLY A 1 195 ? 13.964 0.712 16.501 1 87.96 195 GLY A CA 1
ATOM 1470 C C . GLY A 1 195 ? 13.472 1.991 17.152 1 87.96 195 GLY A C 1
ATOM 1471 O O . GLY A 1 195 ? 12.264 2.219 17.251 1 87.96 195 GLY A O 1
ATOM 1472 N N . ASP A 1 196 ? 14.41 2.832 17.49 1 85.96 196 ASP A N 1
ATOM 1473 C CA . ASP A 1 196 ? 13.986 4.07 18.136 1 85.96 196 ASP A CA 1
ATOM 1474 C C . ASP A 1 196 ? 13.387 5.042 17.122 1 85.96 196 ASP A C 1
ATOM 1476 O O . ASP A 1 196 ? 13.706 4.98 15.933 1 85.96 196 ASP A O 1
ATOM 1480 N N . ALA A 1 197 ? 12.587 5.946 17.568 1 80.68 197 ALA A N 1
ATOM 1481 C CA . ALA A 1 197 ? 11.794 6.853 16.743 1 80.68 197 ALA A CA 1
ATOM 1482 C C . ALA A 1 197 ? 12.691 7.741 15.885 1 80.68 197 ALA A C 1
ATOM 1484 O O . ALA A 1 197 ? 12.39 7.992 14.715 1 80.68 197 ALA A O 1
ATOM 1485 N N . ALA A 1 198 ? 13.723 8.217 16.445 1 83.63 198 ALA A N 1
ATOM 1486 C CA . ALA A 1 198 ? 14.594 9.144 15.728 1 83.63 198 ALA A CA 1
ATOM 1487 C C . ALA A 1 198 ? 15.265 8.459 14.54 1 83.63 198 ALA A C 1
ATOM 1489 O O . ALA A 1 198 ? 15.309 9.014 13.44 1 83.63 198 ALA A O 1
ATOM 1490 N N . SER A 1 199 ? 15.773 7.268 14.78 1 88.91 199 SER A N 1
ATOM 1491 C CA . SER A 1 199 ? 16.414 6.493 13.722 1 88.91 199 SER A CA 1
ATOM 1492 C C . SER A 1 199 ? 15.433 6.175 12.599 1 88.91 199 SER A C 1
ATOM 1494 O O . SER A 1 199 ? 15.765 6.315 11.42 1 88.91 199 SER A O 1
ATOM 1496 N N . GLN A 1 200 ? 14.309 5.851 12.974 1 88.54 200 GLN A N 1
ATOM 1497 C CA . GLN A 1 200 ? 13.29 5.484 11.995 1 88.54 200 GLN A CA 1
ATOM 1498 C C . GLN A 1 200 ? 12.836 6.7 11.193 1 88.54 200 GLN A C 1
ATOM 1500 O O . GLN A 1 200 ? 12.637 6.611 9.979 1 88.54 200 GLN A O 1
ATOM 1505 N N . ALA A 1 201 ? 12.677 7.747 11.874 1 86.44 201 ALA A N 1
ATOM 1506 C CA . ALA A 1 201 ? 12.256 8.979 11.212 1 86.44 201 ALA A CA 1
ATOM 1507 C C . ALA A 1 201 ? 13.3 9.44 10.198 1 86.44 201 ALA A C 1
ATOM 1509 O O . ALA A 1 201 ? 12.954 9.899 9.107 1 86.44 201 ALA A O 1
ATOM 1510 N N . HIS A 1 202 ? 14.492 9.346 10.584 1 90.7 202 HIS A N 1
ATOM 1511 C CA . HIS A 1 202 ? 15.575 9.732 9.686 1 90.7 202 HIS A CA 1
ATOM 1512 C C . HIS A 1 202 ? 15.582 8.87 8.428 1 90.7 202 HIS A C 1
ATOM 1514 O O . HIS A 1 202 ? 15.705 9.388 7.316 1 90.7 202 HIS A O 1
ATOM 1520 N N . ALA A 1 203 ? 15.417 7.611 8.575 1 94.65 203 ALA A N 1
ATOM 1521 C CA . ALA A 1 203 ? 15.379 6.692 7.44 1 94.65 203 ALA A CA 1
ATOM 1522 C C . ALA A 1 203 ? 14.227 7.03 6.499 1 94.65 203 ALA A C 1
ATOM 1524 O O . ALA A 1 203 ? 14.398 7.041 5.277 1 94.65 203 ALA A O 1
ATOM 1525 N N . ARG A 1 204 ? 13.13 7.309 7.045 1 92.24 204 ARG A N 1
ATOM 1526 C CA . ARG A 1 204 ? 11.965 7.658 6.238 1 92.24 204 ARG A CA 1
ATOM 1527 C C . ARG A 1 204 ? 12.204 8.947 5.46 1 92.24 204 ARG A C 1
ATOM 1529 O O . ARG A 1 204 ? 11.862 9.038 4.279 1 92.24 204 ARG A O 1
ATOM 1536 N N . ALA A 1 205 ? 12.788 9.881 6.124 1 91 205 ALA A N 1
ATOM 1537 C CA . ALA A 1 205 ? 13.048 11.169 5.486 1 91 205 ALA A CA 1
ATOM 1538 C C . ALA A 1 205 ? 14.002 11.012 4.304 1 91 205 ALA A C 1
ATOM 1540 O O . ALA A 1 205 ? 13.762 11.565 3.228 1 91 205 ALA A O 1
ATOM 1541 N N . VAL A 1 206 ? 15.012 10.282 4.536 1 94.97 206 VAL A N 1
ATOM 1542 C CA . VAL A 1 206 ? 15.995 10.046 3.483 1 94.97 206 VAL A CA 1
ATOM 1543 C C . VAL A 1 206 ? 15.338 9.313 2.316 1 94.97 206 VAL A C 1
ATOM 1545 O O . VAL A 1 206 ? 15.569 9.65 1.153 1 94.97 206 VAL A O 1
ATOM 1548 N N . THR A 1 207 ? 14.522 8.38 2.614 1 97.05 207 THR A N 1
ATOM 1549 C CA . THR A 1 207 ? 13.824 7.595 1.601 1 97.05 207 THR A CA 1
ATOM 1550 C C . THR A 1 207 ? 12.908 8.484 0.765 1 97.05 207 THR A C 1
ATOM 1552 O O . THR A 1 207 ? 12.93 8.422 -0.466 1 97.05 207 THR A O 1
ATOM 1555 N N . ARG A 1 208 ? 12.159 9.308 1.384 1 94.09 208 ARG A N 1
ATOM 1556 C CA . ARG A 1 208 ? 11.259 10.213 0.676 1 94.09 208 ARG A CA 1
ATOM 1557 C C . ARG A 1 208 ? 12.038 11.167 -0.224 1 94.09 208 ARG A C 1
ATOM 1559 O O . ARG A 1 208 ? 11.64 11.418 -1.363 1 94.09 208 ARG A O 1
ATOM 1566 N N . ALA A 1 209 ? 13.105 11.693 0.34 1 92.79 209 ALA A N 1
ATOM 1567 C CA . ALA A 1 209 ? 13.921 12.623 -0.436 1 92.79 209 ALA A CA 1
ATOM 1568 C C . ALA A 1 209 ? 14.458 11.958 -1.7 1 92.79 209 ALA A C 1
ATOM 1570 O O . ALA A 1 209 ? 14.418 12.546 -2.784 1 92.79 209 ALA A O 1
ATOM 1571 N N . GLN A 1 210 ? 14.906 10.748 -1.563 1 96.64 210 GLN A N 1
ATOM 1572 C CA . GLN A 1 210 ? 15.447 10.015 -2.702 1 96.64 210 GLN A CA 1
ATOM 1573 C C . GLN A 1 210 ? 14.36 9.711 -3.728 1 96.64 210 GLN A C 1
ATOM 1575 O O . GLN A 1 210 ? 14.589 9.82 -4.934 1 96.64 210 GLN A O 1
ATOM 1580 N N . ALA A 1 211 ? 13.217 9.326 -3.273 1 96.65 211 ALA A N 1
ATOM 1581 C CA . ALA A 1 211 ? 12.107 9.009 -4.167 1 96.65 211 ALA A CA 1
ATOM 1582 C C . ALA A 1 211 ? 11.636 10.25 -4.919 1 96.65 211 ALA A C 1
ATOM 1584 O O . ALA A 1 211 ? 11.354 10.188 -6.118 1 96.65 211 ALA A O 1
ATOM 1585 N N . ARG A 1 212 ? 11.546 11.355 -4.227 1 92.19 212 ARG A N 1
ATOM 1586 C CA . ARG A 1 212 ? 11.156 12.606 -4.869 1 92.19 212 ARG A CA 1
ATOM 1587 C C . ARG A 1 212 ? 12.176 13.021 -5.925 1 92.19 212 ARG A C 1
ATOM 1589 O O . ARG A 1 212 ? 11.804 13.454 -7.018 1 92.19 212 ARG A O 1
ATOM 1596 N N . GLN A 1 213 ? 13.405 12.931 -5.571 1 93.32 213 GLN A N 1
ATOM 1597 C CA . GLN A 1 213 ? 14.474 13.271 -6.504 1 93.32 213 GLN A CA 1
ATOM 1598 C C . GLN A 1 213 ? 14.404 12.406 -7.759 1 93.32 213 GLN A C 1
ATOM 1600 O O . GLN A 1 213 ? 14.718 12.869 -8.858 1 93.32 213 GLN A O 1
ATOM 1605 N N . ALA A 1 214 ? 13.93 11.216 -7.57 1 95.55 214 ALA A N 1
ATOM 1606 C CA . ALA A 1 214 ? 13.818 10.28 -8.686 1 95.55 214 ALA A CA 1
ATOM 1607 C C . ALA A 1 214 ? 12.604 10.602 -9.553 1 95.55 214 ALA A C 1
ATOM 1609 O O . ALA A 1 214 ? 12.403 9.988 -10.603 1 95.55 214 ALA A O 1
ATOM 1610 N N . GLY A 1 215 ? 11.73 11.486 -9.084 1 93.06 215 GLY A N 1
ATOM 1611 C CA . GLY A 1 215 ? 10.623 11.956 -9.901 1 93.06 215 GLY A CA 1
ATOM 1612 C C . GLY A 1 215 ? 9.329 11.21 -9.639 1 93.06 215 GLY A C 1
ATOM 1613 O O . GLY A 1 215 ? 8.388 11.29 -10.432 1 93.06 215 GLY A O 1
ATOM 1614 N N . PHE A 1 216 ? 9.284 10.494 -8.571 1 94.58 216 PHE A N 1
ATOM 1615 C CA . PHE A 1 216 ? 8.068 9.75 -8.265 1 94.58 216 PHE A CA 1
ATOM 1616 C C . PHE A 1 216 ? 6.945 10.693 -7.852 1 94.58 216 PHE A C 1
ATOM 1618 O O . PHE A 1 216 ? 7.197 11.745 -7.261 1 94.58 216 PHE A O 1
ATOM 1625 N N . SER A 1 217 ? 5.696 10.27 -8.17 1 90.35 217 SER A N 1
ATOM 1626 C CA . SER A 1 217 ? 4.514 10.962 -7.666 1 90.35 217 SER A CA 1
ATOM 1627 C C . SER A 1 217 ? 4.416 10.856 -6.148 1 90.35 217 SER A C 1
ATOM 1629 O O . SER A 1 217 ? 5.037 9.98 -5.54 1 90.35 217 SER A O 1
ATOM 1631 N N . PRO A 1 218 ? 3.639 11.646 -5.484 1 86.94 218 PRO A N 1
ATOM 1632 C CA . PRO A 1 218 ? 3.48 11.586 -4.029 1 86.94 218 PRO A CA 1
ATOM 1633 C C . PRO A 1 218 ? 3.005 10.219 -3.543 1 86.94 218 PRO A C 1
ATOM 1635 O O . PRO A 1 218 ? 3.489 9.72 -2.523 1 86.94 218 PRO A O 1
ATOM 1638 N N . ASP A 1 219 ? 2.084 9.644 -4.303 1 87.76 219 ASP A N 1
ATOM 1639 C CA . ASP A 1 219 ? 1.602 8.319 -3.925 1 87.76 219 ASP A CA 1
ATOM 1640 C C . ASP A 1 219 ? 2.729 7.29 -3.974 1 87.76 219 ASP A C 1
ATOM 1642 O O . ASP A 1 219 ? 2.866 6.467 -3.066 1 87.76 219 ASP A O 1
ATOM 1646 N N . ARG A 1 220 ? 3.472 7.396 -4.991 1 93.31 220 ARG A N 1
ATOM 1647 C CA . ARG A 1 220 ? 4.557 6.432 -5.139 1 93.31 220 ARG A CA 1
ATOM 1648 C C . ARG A 1 220 ? 5.655 6.682 -4.111 1 93.31 220 ARG A C 1
ATOM 1650 O O . ARG A 1 220 ? 6.283 5.739 -3.624 1 93.31 220 ARG A O 1
ATOM 1657 N N . VAL A 1 221 ? 5.915 7.952 -3.792 1 93.89 221 VAL A N 1
ATOM 1658 C CA . VAL A 1 221 ? 6.844 8.278 -2.714 1 93.89 221 VAL A CA 1
ATOM 1659 C C . VAL A 1 221 ? 6.384 7.615 -1.418 1 93.89 221 VAL A C 1
ATOM 1661 O O . VAL A 1 221 ? 7.192 7.031 -0.692 1 93.89 221 VAL A O 1
ATOM 1664 N N . GLY A 1 222 ? 5.108 7.696 -1.132 1 91.06 222 GLY A N 1
ATOM 1665 C CA . GLY A 1 222 ? 4.55 7.027 0.033 1 91.06 222 GLY A CA 1
ATOM 1666 C C . GLY A 1 222 ? 4.744 5.523 0.007 1 91.06 222 GLY A C 1
ATOM 1667 O O . GLY A 1 222 ? 5.004 4.907 1.042 1 91.06 222 GLY A O 1
ATOM 1668 N N . ASP A 1 223 ? 4.591 4.917 -1.182 1 93.48 223 ASP A N 1
ATOM 1669 C CA . ASP A 1 223 ? 4.819 3.483 -1.331 1 93.48 223 ASP A CA 1
ATOM 1670 C C . ASP A 1 223 ? 6.247 3.111 -0.938 1 93.48 223 ASP A C 1
ATOM 1672 O O . ASP A 1 223 ? 6.46 2.159 -0.184 1 93.48 223 ASP A O 1
ATOM 1676 N N . VAL A 1 224 ? 7.148 3.918 -1.448 1 96.7 224 VAL A N 1
ATOM 1677 C CA . VAL A 1 224 ? 8.558 3.645 -1.187 1 96.7 224 VAL A CA 1
ATOM 1678 C C . VAL A 1 224 ? 8.838 3.761 0.31 1 96.7 224 VAL A C 1
ATOM 1680 O O . VAL A 1 224 ? 9.492 2.894 0.894 1 96.7 224 VAL A O 1
ATOM 1683 N N . GLU A 1 225 ? 8.354 4.75 0.854 1 93.84 225 GLU A N 1
ATOM 1684 C CA . GLU A 1 225 ? 8.549 4.98 2.282 1 93.84 225 GLU A CA 1
ATOM 1685 C C . GLU A 1 225 ? 7.995 3.821 3.107 1 93.84 225 GLU A C 1
ATOM 1687 O O . GLU A 1 225 ? 8.651 3.345 4.037 1 93.84 225 GLU A O 1
ATOM 1692 N N . LEU A 1 226 ? 6.786 3.396 2.806 1 91.14 226 LEU A N 1
ATOM 1693 C CA . LEU A 1 226 ? 6.141 2.318 3.548 1 91.14 226 LEU A CA 1
ATOM 1694 C C . LEU A 1 226 ? 6.935 1.022 3.425 1 91.14 226 LEU A C 1
ATOM 1696 O O . LEU A 1 226 ? 7.099 0.294 4.407 1 91.14 226 LEU A O 1
ATOM 1700 N N . VAL A 1 227 ? 7.358 0.74 2.287 1 94.67 227 VAL A N 1
ATOM 1701 C CA . VAL A 1 227 ? 8.133 -0.473 2.049 1 94.67 227 VAL A CA 1
ATOM 1702 C C . VAL A 1 227 ? 9.402 -0.451 2.897 1 94.67 227 VAL A C 1
ATOM 1704 O O . VAL A 1 227 ? 9.713 -1.425 3.586 1 94.67 227 VAL A O 1
ATOM 1707 N N . VAL A 1 228 ? 10.128 0.639 2.864 1 95.53 228 VAL A N 1
ATOM 1708 C CA . VAL A 1 228 ? 11.371 0.752 3.621 1 95.53 228 VAL A CA 1
ATOM 1709 C C . VAL A 1 228 ? 11.077 0.641 5.115 1 95.53 228 VAL A C 1
ATOM 1711 O O . VAL A 1 228 ? 11.795 -0.046 5.846 1 95.53 228 VAL A O 1
ATOM 1714 N N . ALA A 1 229 ? 10.061 1.279 5.547 1 89.94 229 ALA A N 1
ATOM 1715 C CA . ALA A 1 229 ? 9.681 1.212 6.956 1 89.94 229 ALA A CA 1
ATOM 1716 C C . ALA A 1 229 ? 9.395 -0.226 7.379 1 89.94 229 ALA A C 1
ATOM 1718 O O . ALA A 1 229 ? 9.796 -0.651 8.466 1 89.94 229 ALA A O 1
ATOM 1719 N N . GLU A 1 230 ? 8.653 -0.939 6.546 1 90.02 230 GLU A N 1
ATOM 1720 C CA . GLU A 1 230 ? 8.325 -2.33 6.845 1 90.02 230 GLU A CA 1
ATOM 1721 C C . GLU A 1 230 ? 9.581 -3.195 6.894 1 90.02 230 GLU A C 1
ATOM 1723 O O . GLU A 1 230 ? 9.71 -4.064 7.759 1 90.02 230 GLU A O 1
ATOM 1728 N N . LEU A 1 231 ? 10.463 -2.986 5.967 1 94.15 231 LEU A N 1
ATOM 1729 C CA . LEU A 1 231 ? 11.693 -3.77 5.931 1 94.15 231 LEU A CA 1
ATOM 1730 C C . LEU A 1 231 ? 12.551 -3.493 7.16 1 94.15 231 LEU A C 1
ATOM 1732 O O . LEU A 1 231 ? 13.106 -4.418 7.757 1 94.15 231 LEU A O 1
ATOM 1736 N N . LEU A 1 232 ? 12.655 -2.279 7.542 1 93.44 232 LEU A N 1
ATOM 1737 C CA . LEU A 1 232 ? 13.442 -1.927 8.719 1 93.44 232 LEU A CA 1
ATOM 1738 C C . LEU A 1 232 ? 12.789 -2.461 9.989 1 93.44 232 LEU A C 1
ATOM 1740 O O . LEU A 1 232 ? 13.48 -2.915 10.904 1 93.44 232 LEU A O 1
ATOM 1744 N N . ALA A 1 233 ? 11.479 -2.371 10.038 1 87.66 233 ALA A N 1
ATOM 1745 C CA . ALA A 1 233 ? 10.775 -2.961 11.173 1 87.66 233 ALA A CA 1
ATOM 1746 C C . ALA A 1 233 ? 11.072 -4.454 11.288 1 87.66 233 ALA A C 1
ATOM 1748 O O . ALA A 1 233 ? 11.258 -4.973 12.391 1 87.66 233 ALA A O 1
ATOM 1749 N N . ASN A 1 234 ? 11.064 -5.137 10.205 1 88.54 234 ASN A N 1
ATOM 1750 C CA . ASN A 1 234 ? 11.401 -6.556 10.204 1 88.54 234 ASN A CA 1
ATOM 1751 C C . ASN A 1 234 ? 12.804 -6.8 10.752 1 88.54 234 ASN A C 1
ATOM 1753 O O . ASN A 1 234 ? 13.023 -7.749 11.508 1 88.54 234 ASN A O 1
ATOM 1757 N N . SER A 1 235 ? 13.743 -5.97 10.324 1 92.66 235 SER A N 1
ATOM 1758 C CA . SER A 1 235 ? 15.114 -6.098 10.809 1 92.66 235 SER A CA 1
ATOM 1759 C C . SER A 1 235 ? 15.186 -5.907 12.32 1 92.66 235 SER A C 1
ATOM 1761 O O . SER A 1 235 ? 15.952 -6.592 13.001 1 92.66 235 SER A O 1
ATOM 1763 N N . VAL A 1 236 ? 14.449 -5.005 12.842 1 89.84 236 VAL A N 1
ATOM 1764 C CA . VAL A 1 236 ? 14.441 -4.716 14.272 1 89.84 236 VAL A CA 1
ATOM 1765 C C . VAL A 1 236 ? 13.78 -5.866 15.028 1 89.84 236 VAL A C 1
ATOM 1767 O O . VAL A 1 236 ? 14.31 -6.342 16.035 1 89.84 236 VAL A O 1
ATOM 1770 N N . ASP A 1 237 ? 12.678 -6.364 14.497 1 85.63 237 ASP A N 1
ATOM 1771 C CA . ASP A 1 237 ? 11.875 -7.365 15.193 1 85.63 237 ASP A CA 1
ATOM 1772 C C . ASP A 1 237 ? 12.497 -8.753 15.066 1 85.63 237 ASP A C 1
ATOM 1774 O O . ASP A 1 237 ? 12.404 -9.567 15.988 1 85.63 237 ASP A O 1
ATOM 1778 N N . HIS A 1 238 ? 13.132 -8.971 13.901 1 86.53 238 HIS A N 1
ATOM 1779 C CA . HIS A 1 238 ? 13.515 -10.352 13.626 1 86.53 238 HIS A CA 1
ATOM 1780 C C . HIS A 1 238 ? 14.992 -10.452 13.262 1 86.53 238 HIS A C 1
ATOM 1782 O O . HIS A 1 238 ? 15.541 -11.553 13.175 1 86.53 238 HIS A O 1
ATOM 1788 N N . GLY A 1 239 ? 15.665 -9.326 12.977 1 89.04 239 GLY A N 1
ATOM 1789 C CA . GLY A 1 239 ? 16.973 -9.372 12.343 1 89.04 239 GLY A CA 1
ATOM 1790 C C . GLY A 1 239 ? 18.103 -8.984 13.278 1 89.04 239 GLY A C 1
ATOM 1791 O O . GLY A 1 239 ? 19.178 -8.581 12.827 1 89.04 239 GLY A O 1
ATOM 1792 N N . GLY A 1 240 ? 17.857 -8.885 14.538 1 88.58 240 GLY A N 1
ATOM 1793 C CA . GLY A 1 240 ? 18.927 -8.549 15.464 1 88.58 240 GLY A CA 1
ATOM 1794 C C . GLY A 1 240 ? 18.809 -7.146 16.029 1 88.58 240 GLY A C 1
ATOM 1795 O O . GLY A 1 240 ? 19.721 -6.664 16.703 1 88.58 240 GLY A O 1
ATOM 1796 N N . GLY A 1 241 ? 17.828 -6.463 15.642 1 91.29 241 GLY A N 1
ATOM 1797 C CA . GLY A 1 241 ? 17.511 -5.227 16.34 1 91.29 241 GLY A CA 1
ATOM 1798 C C . GLY A 1 241 ? 17.869 -3.985 15.546 1 91.29 241 GLY A C 1
ATOM 1799 O O . GLY A 1 241 ? 17.517 -2.87 15.936 1 91.29 241 GLY A O 1
ATOM 1800 N N . GLN A 1 242 ? 18.646 -4.175 14.479 1 94.2 242 GLN A N 1
ATOM 1801 C CA . GLN A 1 242 ? 19.011 -3.045 13.632 1 94.2 242 GLN A CA 1
ATOM 1802 C C . GLN A 1 242 ? 19.126 -3.468 12.17 1 94.2 242 GLN A C 1
ATOM 1804 O O . GLN A 1 242 ? 19.284 -4.654 11.872 1 94.2 242 GLN A O 1
ATOM 1809 N N . GLY A 1 243 ? 19.022 -2.475 11.265 1 96.37 243 GLY A N 1
ATOM 1810 C CA . GLY A 1 243 ? 19.181 -2.724 9.841 1 96.37 243 GLY A CA 1
ATOM 1811 C C . GLY A 1 243 ? 20.013 -1.666 9.141 1 96.37 243 GLY A C 1
ATOM 1812 O O . GLY A 1 243 ? 20.207 -0.57 9.67 1 96.37 243 GLY A O 1
ATOM 1813 N N . ARG A 1 244 ? 20.615 -2.026 8.054 1 97.9 244 ARG A N 1
ATOM 1814 C CA . ARG A 1 244 ? 21.287 -1.103 7.145 1 97.9 244 ARG A CA 1
ATOM 1815 C C . ARG A 1 244 ? 20.424 -0.815 5.921 1 97.9 244 ARG A C 1
ATOM 1817 O O . ARG A 1 244 ? 19.911 -1.739 5.286 1 97.9 244 ARG A O 1
ATOM 1824 N N . LEU A 1 245 ? 20.221 0.462 5.621 1 98.51 245 LEU A N 1
ATOM 1825 C CA . LEU A 1 245 ? 19.436 0.893 4.47 1 98.51 245 LEU A CA 1
ATOM 1826 C C . LEU A 1 245 ? 20.339 1.457 3.377 1 98.51 245 LEU A C 1
ATOM 1828 O O . LEU A 1 245 ? 21.206 2.289 3.651 1 98.51 245 LEU A O 1
ATOM 1832 N N . ARG A 1 246 ? 20.212 1.006 2.176 1 98.63 246 ARG A N 1
ATOM 1833 C CA . ARG A 1 246 ? 20.859 1.58 1 1 98.63 246 ARG A CA 1
ATOM 1834 C C . ARG A 1 246 ? 19.834 1.92 -0.077 1 98.63 246 ARG A C 1
ATOM 1836 O O . ARG A 1 246 ? 18.889 1.162 -0.303 1 98.63 246 ARG A O 1
ATOM 1843 N N . ILE A 1 247 ? 19.996 3.073 -0.675 1 98.71 247 ILE A N 1
ATOM 1844 C CA . ILE A 1 247 ? 19.128 3.517 -1.76 1 98.71 247 ILE A CA 1
ATOM 1845 C C . ILE A 1 247 ? 19.974 4.051 -2.913 1 98.71 247 ILE A C 1
ATOM 1847 O O . ILE A 1 247 ? 20.895 4.843 -2.701 1 98.71 247 ILE A O 1
ATOM 1851 N N . TRP A 1 248 ? 19.717 3.57 -4.151 1 98.28 248 TRP A N 1
ATOM 1852 C CA . TRP A 1 248 ? 20.432 4.104 -5.306 1 98.28 248 TRP A CA 1
ATOM 1853 C C . TRP A 1 248 ? 19.573 4.026 -6.563 1 98.28 248 TRP A C 1
ATOM 1855 O O . TRP A 1 248 ? 18.696 3.165 -6.67 1 98.28 248 TRP A O 1
ATOM 1865 N N . PRO A 1 249 ? 19.78 4.945 -7.487 1 97.03 249 PRO A N 1
ATOM 1866 C CA . PRO A 1 249 ? 19.094 4.878 -8.779 1 97.03 249 PRO A CA 1
ATOM 1867 C C . PRO A 1 249 ? 19.755 3.903 -9.75 1 97.03 249 PRO A C 1
ATOM 1869 O O . PRO A 1 249 ? 20.978 3.739 -9.729 1 97.03 249 PRO A O 1
ATOM 1872 N N . GLU A 1 250 ? 19.003 3.224 -10.454 1 95.04 250 GLU A N 1
ATOM 1873 C CA . GLU A 1 250 ? 19.364 2.508 -11.674 1 95.04 250 GLU A CA 1
ATOM 1874 C C . GLU A 1 250 ? 18.678 3.117 -12.894 1 95.04 250 GLU A C 1
ATOM 1876 O O . GLU A 1 250 ? 17.802 3.973 -12.757 1 95.04 250 GLU A O 1
ATOM 1881 N N . PRO A 1 251 ? 19.077 2.829 -14.049 1 90.46 251 PRO A N 1
ATOM 1882 C CA . PRO A 1 251 ? 18.519 3.475 -15.239 1 90.46 251 PRO A CA 1
ATOM 1883 C C . PRO A 1 251 ? 16.994 3.416 -15.283 1 90.46 251 PRO A C 1
ATOM 1885 O O . PRO A 1 251 ? 16.344 4.404 -15.634 1 90.46 251 PRO A O 1
ATOM 1888 N N . ALA A 1 252 ? 16.405 2.353 -14.825 1 92.86 252 ALA A N 1
ATOM 1889 C CA . ALA A 1 252 ? 14.962 2.233 -15.012 1 92.86 252 ALA A CA 1
ATOM 1890 C C . ALA A 1 252 ? 14.242 2.13 -13.671 1 92.86 252 ALA A C 1
ATOM 1892 O O . ALA A 1 252 ? 13.019 1.974 -13.626 1 92.86 252 ALA A O 1
ATOM 1893 N N . GLN A 1 253 ? 14.941 2.276 -12.601 1 96.42 253 GLN A N 1
ATOM 1894 C CA . GLN A 1 253 ? 14.281 2.031 -11.323 1 96.42 253 GLN A CA 1
ATOM 1895 C C . GLN A 1 253 ? 15.062 2.656 -10.171 1 96.42 253 GLN A C 1
ATOM 1897 O O . GLN A 1 253 ? 16.262 2.913 -10.295 1 96.42 253 GLN A O 1
ATOM 1902 N N . LEU A 1 254 ? 14.388 2.927 -9.11 1 98.18 254 LEU A N 1
ATOM 1903 C CA . LEU A 1 254 ? 14.977 3.209 -7.806 1 98.18 254 LEU A CA 1
ATOM 1904 C C . LEU A 1 254 ? 15.039 1.946 -6.953 1 98.18 254 LEU A C 1
ATOM 1906 O O . LEU A 1 254 ? 14.047 1.224 -6.833 1 98.18 254 LEU A O 1
ATOM 1910 N N . VAL A 1 255 ? 16.232 1.667 -6.391 1 98.56 255 VAL A N 1
ATOM 1911 C CA . VAL A 1 255 ? 16.427 0.444 -5.62 1 98.56 255 VAL A CA 1
ATOM 1912 C C . VAL A 1 255 ? 16.577 0.785 -4.139 1 98.56 255 VAL A C 1
ATOM 1914 O O . VAL A 1 255 ? 17.33 1.692 -3.777 1 98.56 255 VAL A O 1
ATOM 1917 N N . CYS A 1 256 ? 15.836 0.142 -3.25 1 98.77 256 CYS A N 1
ATOM 1918 C CA . CYS A 1 256 ? 15.961 0.197 -1.797 1 98.77 256 CYS A CA 1
ATOM 1919 C C . CYS A 1 256 ? 16.327 -1.169 -1.229 1 98.77 256 CYS A C 1
ATOM 1921 O O . CYS A 1 256 ? 15.655 -2.163 -1.509 1 98.77 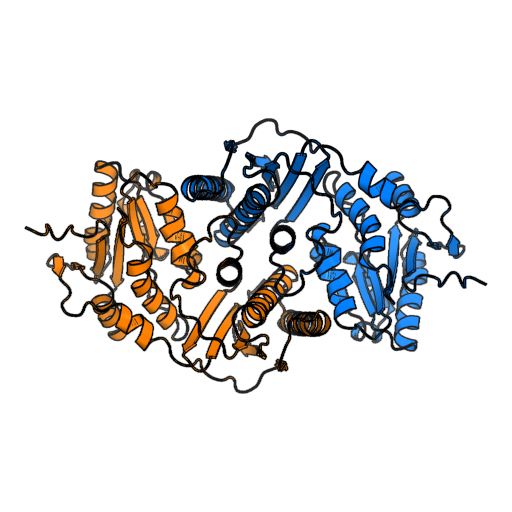256 CYS A O 1
ATOM 1923 N N . GLU A 1 257 ? 17.354 -1.175 -0.471 1 98.65 257 GLU A N 1
ATOM 1924 C CA . GLU A 1 257 ? 17.837 -2.437 0.08 1 98.65 257 GLU A CA 1
ATOM 1925 C C . GLU A 1 257 ? 18.023 -2.345 1.592 1 98.65 257 GLU A C 1
ATOM 1927 O O . GLU A 1 257 ? 18.575 -1.365 2.096 1 98.65 257 GLU A O 1
ATOM 1932 N N . VAL A 1 258 ? 17.52 -3.283 2.331 1 98.24 258 VAL A N 1
ATOM 1933 C CA . VAL A 1 258 ? 17.734 -3.375 3.771 1 98.24 258 VAL A CA 1
ATOM 1934 C C . VAL A 1 258 ? 18.429 -4.692 4.108 1 98.24 258 VAL A C 1
ATOM 1936 O O . VAL A 1 258 ? 18.031 -5.753 3.622 1 98.24 258 VAL A O 1
ATOM 1939 N N . SER A 1 259 ? 19.447 -4.658 4.879 1 98.06 259 SER A N 1
ATOM 1940 C CA . SER A 1 259 ? 20.181 -5.839 5.321 1 98.06 259 SER A CA 1
ATOM 1941 C C . SER A 1 259 ? 20.322 -5.865 6.84 1 98.06 259 SER A C 1
ATOM 1943 O O . SER A 1 259 ? 20.38 -4.814 7.481 1 98.06 259 SER A O 1
ATOM 1945 N N . ASP A 1 260 ? 20.336 -7.056 7.397 1 97.77 260 ASP A N 1
ATOM 1946 C CA . ASP A 1 260 ? 20.522 -7.266 8.83 1 97.77 260 ASP A CA 1
ATOM 1947 C C . ASP A 1 260 ? 21.139 -8.634 9.109 1 97.77 260 ASP A C 1
ATOM 1949 O O . ASP A 1 260 ? 21.298 -9.447 8.196 1 97.77 260 ASP A O 1
ATOM 1953 N N . PRO A 1 261 ? 21.578 -8.936 10.305 1 96.76 261 PRO A N 1
ATOM 1954 C CA . PRO A 1 261 ? 22.275 -10.189 10.605 1 96.76 261 PRO A CA 1
ATOM 1955 C C . PRO A 1 261 ? 21.318 -11.362 10.804 1 96.76 261 PRO A C 1
ATOM 1957 O O . PRO A 1 261 ? 21.759 -12.488 11.049 1 96.76 261 PRO A O 1
ATOM 1960 N N . GLY A 1 262 ? 20.019 -11.111 10.739 1 96.17 262 GLY A N 1
ATOM 1961 C CA . GLY A 1 262 ? 19.063 -12.186 10.952 1 96.17 262 GLY A CA 1
ATOM 1962 C C . GLY A 1 262 ? 18.985 -13.155 9.788 1 96.17 262 GLY A C 1
ATOM 1963 O O . GLY A 1 262 ? 19.334 -12.806 8.658 1 96.17 262 GLY A O 1
ATOM 1964 N N . HIS A 1 263 ? 18.528 -14.36 10.124 1 95.86 263 HIS A N 1
ATOM 1965 C CA . HIS A 1 263 ? 18.379 -15.411 9.124 1 95.86 263 HIS A CA 1
ATOM 1966 C C . HIS A 1 263 ? 16.908 -15.726 8.872 1 95.86 263 HIS A C 1
ATOM 1968 O O . HIS A 1 263 ? 16.199 -16.169 9.778 1 95.86 263 HIS A O 1
ATOM 1974 N N . LEU A 1 264 ? 16.456 -15.45 7.679 1 93.55 264 LEU A N 1
ATOM 1975 C CA . LEU A 1 264 ? 15.096 -15.811 7.292 1 93.55 264 LEU A CA 1
ATOM 1976 C C . LEU A 1 264 ? 15.003 -17.295 6.954 1 93.55 264 LEU A C 1
ATOM 1978 O O . LEU A 1 264 ? 15.538 -17.739 5.936 1 93.55 264 LEU A O 1
ATOM 1982 N N . THR A 1 265 ? 14.231 -18.033 7.785 1 92.87 265 THR A N 1
ATOM 1983 C CA . THR A 1 265 ? 14.261 -19.484 7.636 1 92.87 265 THR A CA 1
ATOM 1984 C C . THR A 1 265 ? 12.978 -19.987 6.98 1 92.87 265 THR A C 1
ATOM 1986 O O . THR A 1 265 ? 12.934 -21.109 6.471 1 92.87 265 THR A O 1
ATOM 1989 N N . ASP A 1 266 ? 11.935 -19.266 7.013 1 91.98 266 ASP A N 1
ATOM 1990 C CA . ASP A 1 266 ? 10.699 -19.656 6.341 1 91.98 266 ASP A CA 1
ATOM 1991 C C . ASP A 1 266 ? 10.716 -19.237 4.873 1 91.98 266 ASP A C 1
ATOM 1993 O O . ASP A 1 266 ? 10.589 -18.052 4.558 1 91.98 266 ASP A O 1
ATOM 1997 N N . PRO A 1 267 ? 10.746 -20.134 3.99 1 92.06 267 PRO A N 1
ATOM 1998 C CA . PRO A 1 267 ? 10.834 -19.763 2.575 1 92.06 267 PRO A CA 1
ATOM 1999 C C . PRO A 1 267 ? 9.541 -19.148 2.045 1 92.06 267 PRO A C 1
ATOM 2001 O O . PRO A 1 267 ? 9.54 -18.527 0.979 1 92.06 267 PRO A O 1
ATOM 2004 N N . LEU A 1 268 ? 8.486 -19.295 2.791 1 92.65 268 LEU A N 1
ATOM 2005 C CA . LEU A 1 268 ? 7.203 -18.771 2.334 1 92.65 268 LEU A CA 1
ATOM 2006 C C . LEU A 1 268 ? 6.896 -17.432 2.996 1 92.65 268 LEU A C 1
ATOM 2008 O O . LEU A 1 268 ? 5.802 -16.888 2.826 1 92.65 268 LEU A O 1
ATOM 2012 N N . ALA A 1 269 ? 7.885 -16.896 3.711 1 89.92 269 ALA A N 1
ATOM 2013 C CA . ALA A 1 269 ? 7.689 -15.577 4.307 1 89.92 269 ALA A CA 1
ATOM 2014 C C . ALA A 1 269 ? 7.297 -14.55 3.248 1 89.92 269 ALA A C 1
ATOM 2016 O O . ALA A 1 269 ? 7.942 -14.451 2.202 1 89.92 269 ALA A O 1
ATOM 2017 N N . GLY A 1 270 ? 6.185 -13.823 3.49 1 88.5 270 GLY A N 1
ATOM 2018 C CA . GLY A 1 270 ? 5.707 -12.8 2.573 1 88.5 270 GLY A CA 1
ATOM 2019 C C . GLY A 1 270 ? 4.847 -13.357 1.455 1 88.5 270 GLY A C 1
ATOM 2020 O O . GLY A 1 270 ? 4.476 -12.631 0.53 1 88.5 270 GLY A O 1
ATOM 2021 N N . ARG A 1 271 ? 4.519 -14.651 1.529 1 88.89 271 ARG A N 1
ATOM 2022 C CA . ARG A 1 271 ? 3.759 -15.27 0.448 1 88.89 271 ARG A CA 1
ATOM 2023 C C . ARG A 1 271 ? 2.492 -15.932 0.978 1 88.89 271 ARG A C 1
ATOM 2025 O O . ARG A 1 271 ? 1.693 -16.464 0.205 1 88.89 271 ARG A O 1
ATOM 2032 N N . ARG A 1 272 ? 2.329 -15.914 2.237 1 81.4 272 ARG A N 1
ATOM 2033 C CA . ARG A 1 272 ? 1.127 -16.46 2.859 1 81.4 272 ARG A CA 1
ATOM 2034 C C . ARG A 1 272 ? 0.348 -15.372 3.591 1 81.4 272 ARG A C 1
ATOM 2036 O O . ARG A 1 272 ? 0.922 -14.606 4.368 1 81.4 272 ARG A O 1
ATOM 2043 N N . PRO A 1 273 ? -0.852 -15.32 3.169 1 67.11 273 PRO A N 1
ATOM 2044 C CA . PRO A 1 273 ? -1.651 -14.38 3.958 1 67.11 273 PRO A CA 1
ATOM 2045 C C . PRO A 1 273 ? -1.707 -14.75 5.438 1 67.11 273 PRO A C 1
ATOM 2047 O O . PRO A 1 273 ? -1.768 -15.934 5.78 1 67.11 273 PRO A O 1
ATOM 2050 N N . ALA A 1 274 ? -1.214 -13.905 6.225 1 58.41 274 ALA A N 1
ATOM 2051 C CA . ALA A 1 274 ? -1.16 -14.15 7.664 1 58.41 274 ALA A CA 1
ATOM 2052 C C . ALA A 1 274 ? -2.562 -14.296 8.248 1 58.41 274 ALA A C 1
ATOM 2054 O O . ALA A 1 274 ? -3.475 -13.553 7.879 1 58.41 274 ALA A O 1
ATOM 2055 N N . PRO A 1 275 ? -2.754 -15.429 8.901 1 57.88 275 PRO A N 1
ATOM 2056 C CA . PRO A 1 275 ? -4.018 -15.451 9.642 1 57.88 275 PRO A CA 1
ATOM 2057 C C . PRO A 1 275 ? -4.218 -14.207 10.504 1 57.88 275 PRO A C 1
ATOM 2059 O O . PRO A 1 275 ? -3.245 -13.547 10.877 1 57.88 275 PRO A O 1
ATOM 2062 N N . ALA A 1 276 ? -5.41 -13.87 10.645 1 55.5 276 ALA A N 1
ATOM 2063 C CA . ALA A 1 276 ? -5.771 -12.769 11.534 1 55.5 276 ALA A CA 1
ATOM 2064 C C . ALA A 1 276 ? -5.075 -12.904 12.885 1 55.5 276 ALA A C 1
ATOM 2066 O O . ALA A 1 276 ? -4.963 -14.007 13.426 1 55.5 276 ALA A O 1
ATOM 2067 N N . GLY A 1 277 ? -4.56 -11.847 13.438 1 53.56 277 GLY A N 1
ATOM 2068 C CA . GLY A 1 277 ? -3.852 -11.833 14.708 1 53.56 277 GLY A CA 1
ATOM 2069 C C . GLY A 1 277 ? -2.352 -12.007 14.557 1 53.56 277 GLY A C 1
ATOM 2070 O O . GLY A 1 277 ? -1.596 -11.762 15.499 1 53.56 277 GLY A O 1
ATOM 2071 N N . GLN A 1 278 ? -2.04 -12.632 13.533 1 53.22 278 GLN A N 1
ATOM 2072 C CA . GLN A 1 278 ? -0.597 -12.786 13.378 1 53.22 278 GLN A CA 1
ATOM 2073 C C . GLN A 1 278 ? 0.008 -11.594 12.642 1 53.22 278 GLN A C 1
ATOM 2075 O O . GLN A 1 278 ? -0.397 -11.28 11.521 1 53.22 278 GLN A O 1
ATOM 2080 N N . LEU A 1 279 ? 0.589 -10.684 13.383 1 50.53 279 LEU A N 1
ATOM 2081 C CA . LEU A 1 279 ? 1.34 -9.542 12.874 1 50.53 279 LEU A CA 1
ATOM 2082 C C . LEU A 1 279 ? 2.418 -9.993 11.894 1 50.53 279 LEU A C 1
ATOM 2084 O O . LEU A 1 279 ? 2.796 -9.243 10.992 1 50.53 279 LEU A O 1
ATOM 2088 N N . ARG A 1 280 ? 2.655 -11.407 12.014 1 52.71 280 ARG A N 1
ATOM 2089 C CA . ARG A 1 280 ? 3.837 -11.894 11.31 1 52.71 280 ARG A CA 1
ATOM 2090 C C . ARG A 1 280 ? 3.545 -12.101 9.828 1 52.71 280 ARG A C 1
ATOM 2092 O O . ARG A 1 280 ? 2.44 -12.505 9.458 1 52.71 280 ARG A O 1
ATOM 2099 N N . GLY A 1 281 ? 4.322 -11.578 9.068 1 60.11 281 GLY A N 1
ATOM 2100 C CA . GLY A 1 281 ? 4.331 -11.844 7.639 1 60.11 281 GLY A CA 1
ATOM 2101 C C . GLY A 1 281 ? 3.558 -10.816 6.835 1 60.11 281 GLY A C 1
ATOM 2102 O O . GLY A 1 281 ? 3.718 -10.723 5.617 1 60.11 281 GLY A O 1
ATOM 2103 N N . ARG A 1 282 ? 2.875 -9.968 7.57 1 73.56 282 ARG A N 1
ATOM 2104 C CA . ARG A 1 282 ? 2.075 -8.958 6.886 1 73.56 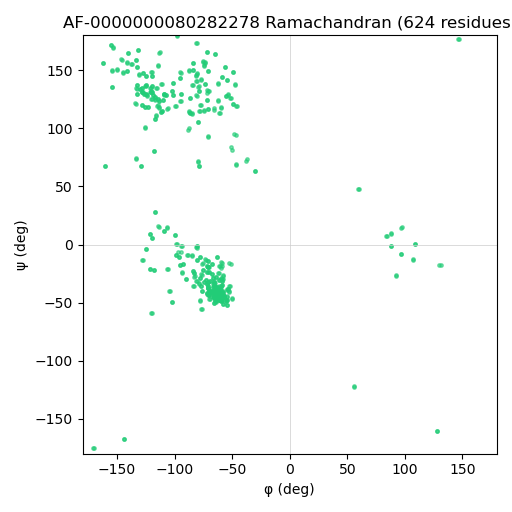282 ARG A CA 1
ATOM 2105 C C . ARG A 1 282 ? 2.964 -7.907 6.231 1 73.56 282 ARG A C 1
ATOM 2107 O O . ARG A 1 282 ? 2.688 -7.46 5.115 1 73.56 282 ARG A O 1
ATOM 2114 N N . GLY A 1 283 ? 4.032 -7.716 6.902 1 82.55 283 GLY A N 1
ATOM 2115 C CA . GLY A 1 283 ? 4.923 -6.693 6.379 1 82.55 283 GLY A CA 1
ATOM 2116 C C . GLY A 1 283 ? 5.503 -7.043 5.022 1 82.55 283 GLY A C 1
ATOM 2117 O O . GLY A 1 283 ? 5.527 -6.208 4.116 1 82.55 283 GLY A O 1
ATOM 2118 N N . LEU A 1 284 ? 5.916 -8.307 4.899 1 89.91 284 LEU A N 1
ATOM 2119 C CA . LEU A 1 284 ? 6.534 -8.713 3.641 1 89.91 284 LEU A CA 1
ATOM 2120 C C . LEU A 1 284 ? 5.486 -8.857 2.542 1 89.91 284 LEU A C 1
ATOM 2122 O O . LEU A 1 284 ? 5.78 -8.637 1.365 1 89.91 284 LEU A O 1
ATOM 2126 N N . LEU A 1 285 ? 4.285 -9.247 2.883 1 89.47 285 LEU A N 1
ATOM 2127 C CA . LEU A 1 285 ? 3.202 -9.25 1.906 1 89.47 285 LEU A CA 1
ATOM 2128 C C . LEU A 1 285 ? 2.977 -7.851 1.34 1 89.47 285 LEU A C 1
ATOM 2130 O O . LEU A 1 285 ? 2.797 -7.688 0.131 1 89.47 285 LEU A O 1
ATOM 2134 N N . LEU A 1 286 ? 3.034 -6.889 2.235 1 88.69 286 LEU A N 1
ATOM 2135 C CA . LEU A 1 286 ? 2.892 -5.496 1.825 1 88.69 286 LEU A CA 1
ATOM 2136 C C . LEU A 1 286 ? 4.038 -5.081 0.908 1 88.69 286 LEU A C 1
ATOM 2138 O O . LEU A 1 286 ? 3.817 -4.412 -0.104 1 88.69 286 LEU A O 1
ATOM 2142 N N . VAL A 1 287 ? 5.2 -5.431 1.258 1 94.08 287 VAL A N 1
ATOM 2143 C CA . VAL A 1 287 ? 6.383 -5.11 0.466 1 94.08 287 VAL A CA 1
ATOM 2144 C C . VAL A 1 287 ? 6.229 -5.673 -0.945 1 94.08 287 VAL A C 1
ATOM 2146 O O . VAL A 1 287 ? 6.445 -4.964 -1.93 1 94.08 287 VAL A O 1
ATOM 2149 N N . ASN A 1 288 ? 5.79 -6.905 -1.04 1 94.45 288 ASN A N 1
ATOM 2150 C CA . ASN A 1 288 ? 5.591 -7.532 -2.342 1 94.45 288 ASN A CA 1
ATOM 2151 C C . ASN A 1 288 ? 4.48 -6.845 -3.132 1 94.45 288 ASN A C 1
ATOM 2153 O O . ASN A 1 288 ? 4.545 -6.763 -4.359 1 94.45 288 ASN A O 1
ATOM 2157 N N . HIS A 1 289 ? 3.556 -6.383 -2.482 1 91.72 289 HIS A N 1
ATOM 2158 C CA . HIS A 1 289 ? 2.428 -5.736 -3.142 1 91.72 289 HIS A CA 1
ATOM 2159 C C . HIS A 1 289 ? 2.831 -4.384 -3.723 1 91.72 289 HIS A C 1
ATOM 2161 O O . HIS A 1 289 ? 2.446 -4.046 -4.844 1 91.72 289 HIS A O 1
ATOM 2167 N N . LEU A 1 290 ? 3.618 -3.623 -2.976 1 93.89 290 LEU A N 1
ATOM 2168 C CA . LEU A 1 290 ? 3.862 -2.227 -3.324 1 93.89 290 LEU A CA 1
ATOM 2169 C C . LEU A 1 290 ? 5.083 -2.098 -4.229 1 93.89 290 LEU A C 1
ATOM 2171 O O . LEU A 1 290 ? 5.166 -1.171 -5.037 1 93.89 290 LEU A O 1
ATOM 2175 N N . ALA A 1 291 ? 6.019 -2.992 -4.089 1 96.66 291 ALA A N 1
ATOM 2176 C CA . ALA A 1 291 ? 7.223 -2.928 -4.914 1 96.66 291 ALA A CA 1
ATOM 2177 C C . ALA A 1 291 ? 6.995 -3.592 -6.269 1 96.66 291 ALA A C 1
ATOM 2179 O O . ALA A 1 291 ? 6.136 -4.467 -6.402 1 96.66 291 ALA A O 1
ATOM 2180 N N . ASP A 1 292 ? 7.789 -3.188 -7.277 1 96.24 292 ASP A N 1
ATOM 2181 C CA . ASP A 1 292 ? 7.685 -3.762 -8.615 1 96.24 292 ASP A CA 1
ATOM 2182 C C . ASP A 1 292 ? 8.458 -5.076 -8.71 1 96.24 292 ASP A C 1
ATOM 2184 O O . ASP A 1 292 ? 8.149 -5.925 -9.549 1 96.24 292 ASP A O 1
ATOM 2188 N N . LEU A 1 293 ? 9.458 -5.218 -7.913 1 97 293 LEU A N 1
ATOM 2189 C CA . LEU A 1 293 ? 10.258 -6.431 -7.792 1 97 293 LEU A CA 1
ATOM 2190 C C . LEU A 1 293 ? 10.904 -6.521 -6.413 1 97 293 LEU A C 1
ATOM 2192 O O . LEU A 1 293 ? 11.421 -5.526 -5.899 1 97 293 LEU A O 1
ATOM 2196 N N . VAL A 1 294 ? 10.867 -7.693 -5.798 1 97.62 294 VAL A N 1
ATOM 2197 C CA . VAL A 1 294 ? 11.539 -7.947 -4.528 1 97.62 294 VAL A CA 1
ATOM 2198 C C . VAL A 1 294 ? 12.489 -9.134 -4.675 1 97.62 294 VAL A C 1
ATOM 2200 O O . VAL A 1 294 ? 12.105 -10.184 -5.195 1 97.62 294 VAL A O 1
ATOM 2203 N N . ARG A 1 295 ? 13.687 -8.961 -4.302 1 97.53 295 ARG A N 1
ATOM 2204 C CA . ARG A 1 295 ? 14.684 -10.026 -4.244 1 97.53 295 ARG A CA 1
ATOM 2205 C C . ARG A 1 295 ? 15.208 -10.208 -2.824 1 97.53 295 ARG A C 1
ATOM 2207 O O . ARG A 1 295 ? 15.368 -9.234 -2.086 1 97.53 295 ARG A O 1
ATOM 2214 N N . VAL A 1 296 ? 15.485 -11.459 -2.51 1 97.24 296 VAL A N 1
ATOM 2215 C CA . VAL A 1 296 ? 15.947 -11.765 -1.16 1 97.24 296 VAL A CA 1
ATOM 2216 C C . VAL A 1 296 ? 17.167 -12.681 -1.226 1 97.24 296 VAL A C 1
ATOM 2218 O O . VAL A 1 296 ? 17.209 -13.612 -2.034 1 97.24 296 VAL A O 1
ATOM 2221 N N . HIS A 1 297 ? 18.11 -12.385 -0.505 1 97.97 297 HIS A N 1
ATOM 2222 C CA . HIS A 1 297 ? 19.192 -13.299 -0.157 1 97.97 297 HIS A CA 1
ATOM 2223 C C . HIS A 1 297 ? 19.281 -13.499 1.352 1 97.97 297 HIS A C 1
ATOM 2225 O O . HIS A 1 297 ? 19.351 -12.528 2.108 1 97.97 297 HIS A O 1
ATOM 2231 N N . THR A 1 298 ? 19.357 -14.781 1.778 1 97.57 298 THR A N 1
ATOM 2232 C CA . THR A 1 298 ? 19.386 -15.048 3.212 1 97.57 298 THR A CA 1
ATOM 2233 C C . THR A 1 298 ? 20.282 -16.244 3.521 1 97.57 298 THR A C 1
ATOM 2235 O O . THR A 1 298 ? 20.432 -17.145 2.693 1 97.57 298 THR A O 1
ATOM 2238 N N . GLY A 1 299 ? 20.904 -16.243 4.614 1 96 299 GLY A N 1
ATOM 2239 C CA . GLY A 1 299 ? 21.731 -17.307 5.16 1 96 299 GLY A CA 1
ATOM 2240 C C . GLY A 1 299 ? 22.141 -17.065 6.6 1 96 299 GLY A C 1
ATOM 2241 O O . GLY A 1 299 ? 21.638 -16.144 7.248 1 96 299 GLY A O 1
ATOM 2242 N N . PRO A 1 300 ? 22.941 -17.907 7.128 1 94.76 300 PRO A N 1
ATOM 2243 C CA . PRO A 1 300 ? 23.357 -17.801 8.528 1 94.76 300 PRO A CA 1
ATOM 2244 C C . PRO A 1 300 ? 24.051 -16.477 8.839 1 94.76 300 PRO A C 1
ATOM 2246 O O . PRO A 1 300 ? 24.093 -16.054 9.998 1 94.76 300 PRO A O 1
ATOM 2249 N N . LEU A 1 301 ? 24.514 -15.821 7.776 1 94.7 301 LEU A N 1
ATOM 2250 C CA . LEU A 1 301 ? 25.278 -14.6 8.008 1 94.7 301 LEU A CA 1
ATOM 2251 C C . LEU A 1 301 ? 24.387 -13.369 7.876 1 94.7 301 LEU A C 1
ATOM 2253 O O . LEU A 1 301 ? 24.83 -12.247 8.133 1 94.7 301 LEU A O 1
ATOM 2257 N N . GLY A 1 302 ? 23.203 -13.6 7.467 1 97.23 302 GLY A N 1
ATOM 2258 C CA . GLY A 1 302 ? 22.311 -12.453 7.399 1 97.23 302 GLY A CA 1
ATOM 2259 C C . GLY A 1 302 ? 21.313 -12.539 6.26 1 97.23 302 GLY A C 1
ATOM 2260 O O . GLY A 1 302 ? 21.311 -13.512 5.502 1 97.23 302 GLY A O 1
ATOM 2261 N N . THR A 1 303 ? 20.444 -11.548 6.198 1 97.79 303 THR A N 1
ATOM 2262 C CA . THR A 1 303 ? 19.412 -11.439 5.173 1 97.79 303 THR A CA 1
ATOM 2263 C C . THR A 1 303 ? 19.451 -10.065 4.511 1 97.79 303 THR A C 1
ATOM 2265 O O . THR A 1 303 ? 19.637 -9.05 5.185 1 97.79 303 THR A O 1
ATOM 2268 N N . THR A 1 304 ? 19.367 -10.037 3.246 1 98.06 304 THR A N 1
ATOM 2269 C CA . THR A 1 304 ? 19.216 -8.828 2.444 1 98.06 304 THR A CA 1
ATOM 2270 C C . THR A 1 304 ? 17.926 -8.877 1.63 1 98.06 304 THR A C 1
ATOM 2272 O O . THR A 1 304 ? 17.655 -9.865 0.945 1 98.06 304 THR A O 1
ATOM 2275 N N . VAL A 1 305 ? 17.122 -7.872 1.791 1 98.05 305 VAL A N 1
ATOM 2276 C CA . VAL A 1 305 ? 15.916 -7.726 0.982 1 98.05 305 VAL A CA 1
ATOM 2277 C C . VAL A 1 305 ? 16.031 -6.483 0.103 1 98.05 305 VAL A C 1
ATOM 2279 O O . VAL A 1 305 ? 16.278 -5.382 0.603 1 98.05 305 VAL A O 1
ATOM 2282 N N . ARG A 1 306 ? 15.862 -6.66 -1.185 1 98.35 306 ARG A N 1
ATOM 2283 C CA . ARG A 1 306 ? 15.955 -5.591 -2.174 1 98.35 306 ARG A CA 1
ATOM 2284 C C . ARG A 1 306 ? 14.608 -5.35 -2.847 1 98.35 306 ARG A C 1
ATOM 2286 O O . ARG A 1 306 ? 14.029 -6.267 -3.434 1 98.35 306 ARG A O 1
ATOM 2293 N N . ALA A 1 307 ? 14.081 -4.149 -2.713 1 98.34 307 ALA A N 1
ATOM 2294 C CA . ALA A 1 307 ? 12.838 -3.73 -3.354 1 98.34 307 ALA A CA 1
ATOM 2295 C C . ALA A 1 307 ? 13.108 -2.727 -4.472 1 98.34 307 ALA A C 1
ATOM 2297 O O . ALA A 1 307 ? 13.795 -1.724 -4.263 1 98.34 307 ALA A O 1
ATOM 2298 N N . CYS A 1 308 ? 12.565 -2.977 -5.639 1 98.03 308 CYS A N 1
ATOM 2299 C CA . CYS A 1 308 ? 12.768 -2.121 -6.802 1 98.03 308 CYS A CA 1
ATOM 2300 C C . CYS A 1 308 ? 11.48 -1.4 -7.181 1 98.03 308 CYS A C 1
ATOM 2302 O O . CYS A 1 308 ? 10.396 -1.984 -7.123 1 98.03 308 CYS A O 1
ATOM 2304 N N . PHE A 1 309 ? 11.601 -0.136 -7.511 1 97.51 309 PHE A N 1
ATOM 2305 C CA . PHE A 1 309 ? 10.488 0.697 -7.951 1 97.51 309 PHE A CA 1
ATOM 2306 C C . PHE A 1 309 ? 10.769 1.295 -9.324 1 97.51 309 PHE A C 1
ATOM 2308 O O . PHE A 1 309 ? 11.708 2.077 -9.486 1 97.51 309 PHE A O 1
ATOM 2315 N N . THR A 1 310 ? 9.954 0.953 -10.268 1 95.53 310 THR A N 1
ATOM 2316 C CA . THR A 1 310 ? 10.177 1.388 -11.642 1 95.53 310 THR A CA 1
ATOM 2317 C C . THR A 1 310 ? 9.757 2.844 -11.824 1 95.53 310 THR A C 1
ATOM 2319 O O . THR A 1 310 ? 8.749 3.279 -11.264 1 95.53 310 THR A O 1
ATOM 2322 N N . TYR A 1 311 ? 10.539 3.527 -12.604 1 92.62 311 TYR A N 1
ATOM 2323 C CA . TYR A 1 311 ? 10.173 4.888 -12.978 1 92.62 311 TYR A CA 1
ATOM 2324 C C . TYR A 1 311 ? 8.992 4.89 -13.941 1 92.62 311 TYR A C 1
ATOM 2326 O O . TYR A 1 311 ? 8.965 4.118 -14.902 1 92.62 311 TYR A O 1
ATOM 2334 N N . ARG A 1 312 ? 7.897 5.007 -13.337 1 73.86 312 ARG A N 1
ATOM 2335 C CA . ARG A 1 312 ? 6.767 4.939 -14.256 1 73.86 312 ARG A CA 1
ATOM 2336 C C . ARG A 1 312 ? 6.601 6.249 -15.019 1 73.86 312 ARG A C 1
ATOM 2338 O O . ARG A 1 312 ? 6.836 7.327 -14.47 1 73.86 312 ARG A O 1
ATOM 2345 N N . ALA A 1 313 ? 6.687 6.236 -16.425 1 52.79 313 ALA A N 1
ATOM 2346 C CA . ALA A 1 313 ? 6.389 7.381 -17.281 1 52.79 313 ALA A CA 1
ATOM 2347 C C . ALA A 1 313 ? 5.027 7.98 -16.941 1 52.79 313 ALA A C 1
ATOM 2349 O O . ALA A 1 313 ? 4.051 7.251 -16.752 1 52.79 313 ALA A O 1
ATOM 2350 N N . ASP A 1 314 ? 4.767 8.863 -15.982 1 38.71 314 ASP A N 1
ATOM 2351 C CA . ASP A 1 314 ? 3.474 9.54 -16.018 1 38.71 314 ASP A CA 1
ATOM 2352 C C . ASP A 1 314 ? 2.974 9.692 -17.453 1 38.71 314 ASP A C 1
ATOM 2354 O O . ASP A 1 314 ? 3.768 9.886 -18.376 1 38.71 314 ASP A O 1
ATOM 2358 N N . MET B 1 1 ? 5.891 29.158 42.433 1 24.29 1 MET B N 1
ATOM 2359 C CA . MET B 1 1 ? 5.44 29.85 41.229 1 24.29 1 MET B CA 1
ATOM 2360 C C . MET B 1 1 ? 5.384 28.894 40.042 1 24.29 1 MET B C 1
ATOM 2362 O O . MET B 1 1 ? 6.404 28.328 39.646 1 24.29 1 MET B O 1
ATOM 2366 N N . SER B 1 2 ? 4.375 27.982 39.968 1 34.65 2 SER B N 1
ATOM 2367 C CA . SER B 1 2 ? 4.195 26.945 38.957 1 34.65 2 SER B CA 1
ATOM 2368 C C . SER B 1 2 ? 4.382 27.505 37.551 1 34.65 2 SER B C 1
ATOM 2370 O O . SER B 1 2 ? 3.625 28.376 37.119 1 34.65 2 SER B O 1
ATOM 2372 N N . THR B 1 3 ? 5.52 27.895 37.15 1 39.29 3 THR B N 1
ATOM 2373 C CA . THR B 1 3 ? 5.802 28.432 35.824 1 39.29 3 THR B CA 1
ATOM 2374 C C . THR B 1 3 ? 4.984 27.704 34.761 1 39.29 3 THR B C 1
ATOM 2376 O O . THR B 1 3 ? 5.071 26.48 34.634 1 39.29 3 THR B O 1
ATOM 2379 N N . ALA B 1 4 ? 3.753 27.908 34.647 1 45.43 4 ALA B N 1
ATOM 2380 C CA . ALA B 1 4 ? 2.883 27.389 33.594 1 45.43 4 ALA B CA 1
ATOM 2381 C C . ALA B 1 4 ? 3.65 27.21 32.287 1 45.43 4 ALA B C 1
ATOM 2383 O O . ALA B 1 4 ? 3.951 28.187 31.598 1 45.43 4 ALA B O 1
ATOM 2384 N N . THR B 1 5 ? 4.63 26.448 32.039 1 51.97 5 THR B N 1
ATOM 2385 C CA . THR B 1 5 ? 5.51 26.217 30.899 1 51.97 5 THR B CA 1
ATOM 2386 C C . THR B 1 5 ? 4.702 26.059 29.614 1 51.97 5 THR B C 1
ATOM 2388 O O . THR B 1 5 ? 3.78 25.243 29.551 1 51.97 5 TH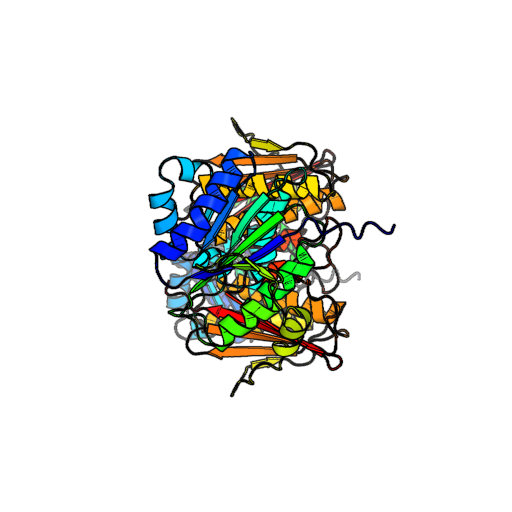R B O 1
ATOM 2391 N N . THR B 1 6 ? 4.519 27.215 28.806 1 72.91 6 THR B N 1
ATOM 2392 C CA . THR B 1 6 ? 3.796 27.32 27.544 1 72.91 6 THR B CA 1
ATOM 2393 C C . THR B 1 6 ? 4.223 26.215 26.582 1 72.91 6 THR B C 1
ATOM 2395 O O . THR B 1 6 ? 5.413 25.917 26.46 1 72.91 6 THR B O 1
ATOM 2398 N N . ASP B 1 7 ? 3.329 25.332 26.099 1 83.37 7 ASP B N 1
ATOM 2399 C CA . ASP B 1 7 ? 3.581 24.3 25.099 1 83.37 7 ASP B CA 1
ATOM 2400 C C . ASP B 1 7 ? 4.37 24.861 23.918 1 83.37 7 ASP B C 1
ATOM 2402 O O . ASP B 1 7 ? 4.024 25.912 23.376 1 83.37 7 ASP B O 1
ATOM 2406 N N . PRO B 1 8 ? 5.492 24.309 23.719 1 93.61 8 PRO B N 1
ATOM 2407 C CA . PRO B 1 8 ? 6.321 24.799 22.615 1 93.61 8 PRO B CA 1
ATOM 2408 C C . PRO B 1 8 ? 5.625 24.688 21.261 1 93.61 8 PRO B C 1
ATOM 2410 O O . PRO B 1 8 ? 6.088 25.269 20.275 1 93.61 8 PRO B O 1
ATOM 2413 N N . PHE B 1 9 ? 4.588 23.938 21.171 1 96.09 9 PHE B N 1
ATOM 2414 C CA . PHE B 1 9 ? 3.842 23.804 19.926 1 96.09 9 PHE B CA 1
ATOM 2415 C C . PHE B 1 9 ? 2.926 25.004 19.712 1 96.09 9 PHE B C 1
ATOM 2417 O O . PHE B 1 9 ? 2.214 25.419 20.628 1 96.09 9 PHE B O 1
ATOM 2424 N N . VAL B 1 10 ? 2.947 25.579 18.53 1 97.2 10 VAL B N 1
ATOM 2425 C CA . VAL B 1 10 ? 2.119 26.724 18.165 1 97.2 10 VAL B CA 1
ATOM 2426 C C . VAL B 1 10 ? 1.312 26.399 16.91 1 97.2 10 VAL B C 1
ATOM 2428 O O . VAL B 1 10 ? 1.868 25.945 15.907 1 97.2 10 VAL B O 1
ATOM 2431 N N . HIS B 1 11 ? 0.009 26.606 16.881 1 98.33 11 HIS B N 1
ATOM 2432 C CA . HIS B 1 11 ? -0.903 26.222 15.809 1 98.33 11 HIS B CA 1
ATOM 2433 C C . HIS B 1 11 ? -1.837 27.371 15.443 1 98.33 11 HIS B C 1
ATOM 2435 O O . HIS B 1 11 ? -3.023 27.343 15.779 1 98.33 11 HIS B O 1
ATOM 2441 N N . PRO B 1 12 ? -1.373 28.368 14.777 1 98.61 12 PRO B N 1
ATOM 2442 C CA . PRO B 1 12 ? -2.207 29.514 14.403 1 98.61 12 PRO B CA 1
ATOM 2443 C C . PRO B 1 12 ? -3.008 29.269 13.127 1 98.61 12 PRO B C 1
ATOM 2445 O O . PRO B 1 12 ? -2.554 28.543 12.238 1 98.61 12 PRO B O 1
ATOM 2448 N N . ALA B 1 13 ? -4.174 29.916 13.048 1 98.83 13 ALA B N 1
ATOM 2449 C CA . ALA B 1 13 ? -4.964 30.026 11.825 1 98.83 13 ALA B CA 1
ATOM 2450 C C . ALA B 1 13 ? -4.803 31.405 11.19 1 98.83 13 ALA B C 1
ATOM 2452 O O . ALA B 1 13 ? -4.891 32.425 11.877 1 98.83 13 ALA B O 1
ATOM 2453 N N . LEU B 1 14 ? -4.557 31.41 9.926 1 98.86 14 LEU B N 1
ATOM 2454 C CA . LEU B 1 14 ? -4.462 32.658 9.177 1 98.86 14 LEU B CA 1
ATOM 2455 C C . LEU B 1 14 ? -5.696 32.864 8.304 1 98.86 14 LEU B C 1
ATOM 2457 O O . LEU B 1 14 ? -5.956 32.075 7.393 1 98.86 14 LEU B O 1
ATOM 2461 N N . PHE B 1 15 ? -6.458 33.904 8.544 1 98.75 15 PHE B N 1
ATOM 2462 C CA . PHE B 1 15 ? -7.603 34.26 7.715 1 98.75 15 PHE B CA 1
ATOM 2463 C C . PHE B 1 15 ? -7.211 35.293 6.665 1 98.75 15 PHE B C 1
ATOM 2465 O O . PHE B 1 15 ? -6.669 36.349 6.998 1 98.75 15 PHE B O 1
ATOM 2472 N N . TYR B 1 16 ? -7.448 34.948 5.411 1 98.46 16 TYR B N 1
ATOM 2473 C CA . TYR B 1 16 ? -7.099 35.847 4.316 1 98.46 16 TYR B CA 1
ATOM 2474 C C . TYR B 1 16 ? -8.245 35.962 3.319 1 98.46 16 TYR B C 1
ATOM 2476 O O . TYR B 1 16 ? -9.068 35.051 3.201 1 98.46 16 TYR B O 1
ATOM 2484 N N . ARG B 1 17 ? -8.282 37.041 2.522 1 96.92 17 ARG B N 1
ATOM 2485 C CA . ARG B 1 17 ? -9.415 37.292 1.638 1 96.92 17 ARG B CA 1
ATOM 2486 C C . ARG B 1 17 ? -8.98 37.286 0.176 1 96.92 17 ARG B C 1
ATOM 2488 O O . ARG B 1 17 ? -9.812 37.153 -0.724 1 96.92 17 ARG B O 1
ATOM 2495 N N . ASP B 1 18 ? -7.688 37.507 -0.056 1 97.12 18 ASP B N 1
ATOM 2496 C CA . ASP B 1 18 ? -7.151 37.61 -1.409 1 97.12 18 ASP B CA 1
ATOM 2497 C C . ASP B 1 18 ? -5.667 37.253 -1.44 1 97.12 18 ASP B C 1
ATOM 2499 O O . ASP B 1 18 ? -5.062 36.998 -0.397 1 97.12 18 ASP B O 1
ATOM 2503 N N . PRO B 1 19 ? -5.065 37.141 -2.644 1 97.82 19 PRO B N 1
ATOM 2504 C CA . PRO B 1 19 ? -3.662 36.737 -2.762 1 97.82 19 PRO B CA 1
ATOM 2505 C C . PRO B 1 19 ? -2.713 37.674 -2.018 1 97.82 19 PRO B C 1
ATOM 2507 O O . PRO B 1 19 ? -1.692 37.23 -1.487 1 97.82 19 PRO B O 1
ATOM 2510 N N . GLU B 1 20 ? -2.994 38.934 -1.987 1 97.67 20 GLU B N 1
ATOM 2511 C CA . GLU B 1 20 ? -2.132 39.893 -1.303 1 97.67 20 GLU B CA 1
ATOM 2512 C C . GLU B 1 20 ? -2.083 39.62 0.197 1 97.67 20 GLU B C 1
ATOM 2514 O O . GLU B 1 20 ? -1.004 39.593 0.794 1 97.67 20 GLU B O 1
ATOM 2519 N N . GLU B 1 21 ? -3.242 39.451 0.823 1 98.1 21 GLU B N 1
ATOM 2520 C CA . GLU B 1 21 ? -3.298 39.122 2.244 1 98.1 21 GLU B CA 1
ATOM 2521 C C . GLU B 1 21 ? -2.664 37.762 2.522 1 98.1 21 GLU B C 1
ATOM 2523 O O . GLU B 1 21 ? -2.031 37.566 3.561 1 98.1 21 GLU B O 1
ATOM 2528 N N . TYR B 1 22 ? -2.862 36.827 1.592 1 98.39 22 TYR B N 1
ATOM 2529 C CA . TYR B 1 22 ? -2.261 35.503 1.708 1 98.39 22 TYR B CA 1
ATOM 2530 C C . TYR B 1 22 ? -0.742 35.599 1.795 1 98.39 22 TYR B C 1
ATOM 2532 O O . TYR B 1 22 ? -0.129 35.031 2.702 1 98.39 22 TYR B O 1
ATOM 2540 N N . LEU B 1 23 ? -0.169 36.322 0.861 1 98.56 23 LEU B N 1
ATOM 2541 C CA . LEU B 1 23 ? 1.282 36.468 0.813 1 98.56 23 LEU B CA 1
ATOM 2542 C C . LEU B 1 23 ? 1.791 37.247 2.021 1 98.56 23 LEU B C 1
ATOM 2544 O O . LEU B 1 23 ? 2.843 36.921 2.576 1 98.56 23 LEU B O 1
ATOM 2548 N N . ALA B 1 24 ? 1.062 38.213 2.462 1 98.03 24 ALA B N 1
ATOM 2549 C CA . ALA B 1 24 ? 1.46 39.032 3.604 1 98.03 24 ALA B CA 1
ATOM 2550 C C . ALA B 1 24 ? 1.528 38.199 4.88 1 98.03 24 ALA B C 1
ATOM 2552 O O . ALA B 1 24 ? 2.324 38.488 5.777 1 98.03 24 ALA B O 1
ATOM 2553 N N . GLY B 1 25 ? 0.75 37.176 4.923 1 97.81 25 GLY B N 1
ATOM 2554 C CA . GLY B 1 25 ? 0.707 36.341 6.113 1 97.81 25 GLY B CA 1
ATOM 2555 C C . GLY B 1 25 ? 1.641 35.148 6.039 1 97.81 25 GLY B C 1
ATOM 2556 O O . GLY B 1 25 ? 2.081 34.632 7.069 1 97.81 25 GLY B O 1
ATOM 2557 N N . THR B 1 26 ? 2.021 34.684 4.856 1 98.64 26 THR B N 1
ATOM 2558 C CA . THR B 1 26 ? 2.735 33.421 4.712 1 98.64 26 THR B CA 1
ATOM 2559 C C . THR B 1 26 ? 4.213 33.665 4.419 1 98.64 26 THR B C 1
ATOM 2561 O O . THR B 1 26 ? 5.08 32.98 4.965 1 98.64 26 THR B O 1
ATOM 2564 N N . VAL B 1 27 ? 4.559 34.644 3.59 1 98.68 27 VAL B N 1
ATOM 2565 C CA . VAL B 1 27 ? 5.935 34.85 3.149 1 98.68 27 VAL B CA 1
ATOM 2566 C C . VAL B 1 27 ? 6.808 35.236 4.341 1 98.68 27 VAL B C 1
ATOM 2568 O O . VAL B 1 27 ? 7.872 34.65 4.555 1 98.68 27 VAL B O 1
ATOM 2571 N N . PRO B 1 28 ? 6.402 36.197 5.236 1 98.25 28 PRO B N 1
ATOM 2572 C CA . PRO B 1 28 ? 7.227 36.507 6.406 1 98.25 28 PRO B CA 1
ATOM 2573 C C . PRO B 1 28 ? 7.427 35.302 7.323 1 98.25 28 PRO B C 1
ATOM 2575 O O . PRO B 1 28 ? 8.511 35.12 7.882 1 98.25 28 PRO B O 1
ATOM 2578 N N . PHE B 1 29 ? 6.411 34.5 7.487 1 98.25 29 PHE B N 1
ATOM 2579 C CA . PHE B 1 29 ? 6.513 33.286 8.288 1 98.25 29 PHE B CA 1
ATOM 2580 C C . PHE B 1 29 ? 7.642 32.396 7.782 1 98.25 29 PHE B C 1
ATOM 2582 O O . PHE B 1 29 ? 8.442 31.891 8.572 1 98.25 29 PHE B O 1
ATOM 2589 N N . ILE B 1 30 ? 7.646 32.184 6.416 1 98.76 30 ILE B N 1
ATOM 2590 C CA . ILE B 1 30 ? 8.648 31.339 5.774 1 98.76 30 ILE B CA 1
ATOM 2591 C C . ILE B 1 30 ? 10.029 31.973 5.922 1 98.76 30 ILE B C 1
ATOM 2593 O O . ILE B 1 30 ? 10.967 31.328 6.398 1 98.76 30 ILE B O 1
ATOM 2597 N N . LEU B 1 31 ? 10.173 33.244 5.623 1 98.47 31 LEU B N 1
ATOM 2598 C CA . LEU B 1 31 ? 11.468 33.915 5.583 1 98.47 31 LEU B CA 1
ATOM 2599 C C . LEU B 1 31 ? 12.037 34.082 6.988 1 98.47 31 LEU B C 1
ATOM 2601 O O . LEU B 1 31 ? 13.251 33.998 7.185 1 98.47 31 LEU B O 1
ATOM 2605 N N . ASP B 1 32 ? 11.214 34.362 7.993 1 98.07 32 ASP B N 1
ATOM 2606 C CA . ASP B 1 32 ? 11.663 34.433 9.38 1 98.07 32 ASP B CA 1
ATOM 2607 C C . ASP B 1 32 ? 12.232 33.094 9.843 1 98.07 32 ASP B C 1
ATOM 2609 O O . ASP B 1 32 ? 13.227 33.054 10.57 1 98.07 32 ASP B O 1
ATOM 2613 N N . GLY B 1 33 ? 11.525 32.023 9.434 1 97.72 33 GLY B N 1
ATOM 2614 C CA . GLY B 1 33 ? 12.045 30.7 9.746 1 97.72 33 GLY B CA 1
ATOM 2615 C C . GLY B 1 33 ? 13.405 30.433 9.129 1 97.72 33 GLY B C 1
ATOM 2616 O O . GLY B 1 33 ? 14.336 30.02 9.823 1 97.72 33 GLY B O 1
ATOM 2617 N N . LEU B 1 34 ? 13.495 30.752 7.839 1 97.7 34 LEU B N 1
ATOM 2618 C CA . LEU B 1 34 ? 14.755 30.537 7.135 1 97.7 34 LEU B CA 1
ATOM 2619 C C . LEU B 1 34 ? 15.875 31.361 7.761 1 97.7 34 LEU B C 1
ATOM 2621 O O . LEU B 1 34 ? 16.994 30.871 7.927 1 97.7 34 LEU B O 1
ATOM 2625 N N . ALA B 1 35 ? 15.61 32.577 8.168 1 97.79 35 ALA B N 1
ATOM 2626 C CA . ALA B 1 35 ? 16.593 33.458 8.793 1 97.79 35 ALA B CA 1
ATOM 2627 C C . ALA B 1 35 ? 17.047 32.905 10.141 1 97.79 35 ALA B C 1
ATOM 2629 O O . ALA B 1 35 ? 18.207 33.067 10.527 1 97.79 35 ALA B O 1
ATOM 2630 N N . ALA B 1 36 ? 16.195 32.225 10.827 1 97.44 36 ALA B N 1
ATOM 2631 C CA . ALA B 1 36 ? 16.5 31.647 12.133 1 97.44 36 ALA B CA 1
ATOM 2632 C C . ALA B 1 36 ? 17.18 30.289 11.986 1 97.44 36 ALA B C 1
ATOM 2634 O O . ALA B 1 36 ? 17.567 29.67 12.98 1 97.44 36 ALA B O 1
ATOM 2635 N N . GLY B 1 37 ? 17.192 29.78 10.717 1 96.5 37 GLY B N 1
ATOM 2636 C CA . GLY B 1 37 ? 17.812 28.489 10.465 1 96.5 37 GLY B CA 1
ATOM 2637 C C . GLY B 1 37 ? 16.858 27.324 10.645 1 96.5 37 GLY B C 1
ATOM 2638 O O . GLY B 1 37 ? 17.284 26.168 10.688 1 96.5 37 GLY B O 1
ATOM 2639 N N . ASP B 1 38 ? 15.565 27.591 10.81 1 97.3 38 ASP B N 1
ATOM 2640 C CA . ASP B 1 38 ? 14.564 26.539 10.958 1 97.3 38 ASP B CA 1
ATOM 2641 C C . ASP B 1 38 ? 14.297 25.844 9.625 1 97.3 38 ASP B C 1
ATOM 2643 O O . ASP B 1 38 ? 14.235 26.496 8.58 1 97.3 38 ASP B O 1
ATOM 2647 N N . PRO B 1 39 ? 14.163 24.471 9.654 1 96.71 39 PRO B N 1
ATOM 2648 C CA . PRO B 1 39 ? 13.56 23.84 8.478 1 96.71 39 PRO B CA 1
ATOM 2649 C C . PRO B 1 39 ? 12.123 24.295 8.236 1 96.71 39 PRO B C 1
ATOM 2651 O O . PRO B 1 39 ? 11.36 24.477 9.188 1 96.71 39 PRO B O 1
ATOM 2654 N N . VAL B 1 40 ? 11.772 24.538 6.932 1 98.4 40 VAL B N 1
ATOM 2655 C CA . VAL B 1 40 ? 10.447 25.047 6.592 1 98.4 40 VAL B CA 1
ATOM 2656 C C . VAL B 1 40 ? 9.814 24.164 5.519 1 98.4 40 VAL B C 1
ATOM 2658 O O . VAL B 1 40 ? 10.467 23.805 4.537 1 98.4 40 VAL B O 1
ATOM 2661 N N . ALA B 1 41 ? 8.563 23.775 5.77 1 97.95 41 ALA B N 1
ATOM 2662 C CA . ALA B 1 41 ? 7.776 23.071 4.761 1 97.95 41 ALA B CA 1
ATOM 2663 C C . ALA B 1 41 ? 6.454 23.787 4.498 1 97.95 41 ALA B C 1
ATOM 2665 O O . ALA B 1 41 ? 5.883 24.4 5.403 1 97.95 41 ALA B O 1
ATOM 2666 N N . VAL B 1 42 ? 6.02 23.736 3.239 1 98.7 42 VAL B N 1
ATOM 2667 C CA . VAL B 1 42 ? 4.748 24.312 2.815 1 98.7 42 VAL B CA 1
ATOM 2668 C C . VAL B 1 42 ? 3.941 23.271 2.042 1 98.7 42 VAL B C 1
ATOM 2670 O O . VAL B 1 42 ? 4.408 22.738 1.033 1 98.7 42 VAL B O 1
ATOM 2673 N N . SER B 1 43 ? 2.783 22.949 2.531 1 97.89 43 SER B N 1
ATOM 2674 C CA . SER B 1 43 ? 1.846 22.078 1.828 1 97.89 43 SER B CA 1
ATOM 2675 C C . SER B 1 43 ? 0.482 22.742 1.677 1 97.89 43 SER B C 1
ATOM 2677 O O . SER B 1 43 ? -0.306 22.777 2.625 1 97.89 43 SER B O 1
ATOM 2679 N N . VAL B 1 44 ? 0.226 23.26 0.53 1 98.41 44 VAL B N 1
ATOM 2680 C CA . VAL B 1 44 ? -0.972 24.037 0.23 1 98.41 44 VAL B CA 1
ATOM 2681 C C . VAL B 1 44 ? -1.481 23.686 -1.166 1 98.41 44 VAL B C 1
ATOM 2683 O O . VAL B 1 44 ? -0.813 22.968 -1.915 1 98.41 44 VAL B O 1
ATOM 2686 N N . PRO B 1 45 ? -2.726 24.063 -1.483 1 97.37 45 PRO B N 1
ATOM 2687 C CA . PRO B 1 45 ? -3.235 23.778 -2.827 1 97.37 45 PRO B CA 1
ATOM 2688 C C . PRO B 1 45 ? -2.356 24.365 -3.928 1 97.37 45 PRO B C 1
ATOM 2690 O O . PRO B 1 45 ? -1.727 25.409 -3.731 1 97.37 45 PRO B O 1
ATOM 2693 N N . GLY B 1 46 ? -2.341 23.799 -5.079 1 96.65 46 GLY B N 1
ATOM 2694 C CA . GLY B 1 46 ? -1.451 24.088 -6.192 1 96.65 46 GLY B CA 1
ATOM 2695 C C . GLY B 1 46 ? -1.377 25.565 -6.529 1 96.65 46 GLY B C 1
ATOM 2696 O O . GLY B 1 46 ? -0.287 26.112 -6.708 1 96.65 46 GLY B O 1
ATOM 2697 N N . ALA B 1 47 ? -2.501 26.203 -6.6 1 96.36 47 ALA B N 1
ATOM 2698 C CA . ALA B 1 47 ? -2.529 27.618 -6.963 1 96.36 47 ALA B CA 1
ATOM 2699 C C . ALA B 1 47 ? -1.771 28.461 -5.942 1 96.36 47 ALA B C 1
ATOM 2701 O O . ALA B 1 47 ? -1.006 29.355 -6.312 1 96.36 47 ALA B O 1
ATOM 2702 N N . ASN B 1 48 ? -1.977 28.181 -4.682 1 97.91 48 ASN B N 1
ATOM 2703 C CA . ASN B 1 48 ? -1.28 28.911 -3.628 1 97.91 48 ASN B CA 1
ATOM 2704 C C . ASN B 1 48 ? 0.197 28.532 -3.568 1 97.91 48 ASN B C 1
ATOM 2706 O O . ASN B 1 48 ? 1.042 29.362 -3.228 1 97.91 48 ASN B O 1
ATOM 2710 N N . LEU B 1 49 ? 0.446 27.271 -3.866 1 97.97 49 LEU B N 1
ATOM 2711 C CA . LEU B 1 49 ? 1.833 26.82 -3.911 1 97.97 49 LEU B CA 1
ATOM 2712 C C . LEU B 1 49 ? 2.628 27.608 -4.947 1 97.97 49 LEU B C 1
ATOM 2714 O O . LEU B 1 49 ? 3.761 28.017 -4.686 1 97.97 49 LEU B O 1
ATOM 2718 N N . GLU B 1 50 ? 2.029 27.841 -6.11 1 97.7 50 GLU B N 1
ATOM 2719 C CA . GLU B 1 50 ? 2.679 28.601 -7.174 1 97.7 50 GLU B CA 1
ATOM 2720 C C . GLU B 1 50 ? 2.865 30.062 -6.774 1 97.7 50 GLU B C 1
ATOM 2722 O O . GLU B 1 50 ? 3.888 30.672 -7.093 1 97.7 50 GLU B O 1
ATOM 2727 N N . LEU B 1 51 ? 1.886 30.598 -6.144 1 98.22 51 LEU B N 1
ATOM 2728 C CA . LEU B 1 51 ? 1.987 31.962 -5.638 1 98.22 51 LEU B CA 1
ATOM 2729 C C . LEU B 1 51 ? 3.183 32.108 -4.703 1 98.22 51 LEU B C 1
ATOM 2731 O O . LEU B 1 51 ? 3.947 33.07 -4.81 1 98.22 51 LEU B O 1
ATOM 2735 N N . LEU B 1 52 ? 3.345 31.156 -3.813 1 98.64 52 LEU B N 1
ATOM 2736 C CA . LEU B 1 52 ? 4.424 31.206 -2.832 1 98.64 52 LEU B CA 1
ATOM 2737 C C . LEU B 1 52 ? 5.777 30.986 -3.501 1 98.64 52 LEU B C 1
ATOM 2739 O O . LEU B 1 52 ? 6.757 31.655 -3.164 1 98.64 52 LEU B O 1
ATOM 2743 N N . ARG B 1 53 ? 5.847 30.011 -4.405 1 98.15 53 ARG B N 1
ATOM 2744 C CA . ARG B 1 53 ? 7.085 29.757 -5.134 1 98.15 53 ARG B CA 1
ATOM 2745 C C . ARG B 1 53 ? 7.584 31.022 -5.824 1 98.15 53 ARG B C 1
ATOM 2747 O O . ARG B 1 53 ? 8.773 31.342 -5.761 1 98.15 53 ARG B O 1
ATOM 2754 N N . THR B 1 54 ? 6.658 31.741 -6.475 1 98.29 54 THR B N 1
ATOM 2755 C CA . THR B 1 54 ? 6.984 32.97 -7.189 1 98.29 54 THR B CA 1
ATOM 2756 C C . THR B 1 54 ? 7.445 34.053 -6.218 1 98.29 54 THR B C 1
ATOM 2758 O O . THR B 1 54 ? 8.459 34.714 -6.454 1 98.29 54 THR B O 1
ATOM 2761 N N . ALA B 1 55 ? 6.787 34.203 -5.141 1 98.58 55 ALA B N 1
ATOM 2762 C CA . ALA B 1 55 ? 7.077 35.258 -4.174 1 98.58 55 ALA B CA 1
ATOM 2763 C C . ALA B 1 55 ? 8.412 35.011 -3.477 1 98.58 55 ALA B C 1
ATOM 2765 O O . ALA B 1 55 ? 9.117 35.958 -3.119 1 98.58 55 ALA B O 1
ATOM 2766 N N . LEU B 1 56 ? 8.797 33.753 -3.292 1 98.36 56 LEU B N 1
ATOM 2767 C CA . LEU B 1 56 ? 10.009 33.4 -2.561 1 98.36 56 LEU B CA 1
ATOM 2768 C C . LEU B 1 56 ? 11.232 33.478 -3.467 1 98.36 56 LEU B C 1
ATOM 2770 O O . LEU B 1 56 ? 12.362 33.589 -2.984 1 98.36 56 LEU B O 1
ATOM 2774 N N . GLY B 1 57 ? 11.054 33.345 -4.836 1 97.14 57 GLY B N 1
ATOM 2775 C CA . GLY B 1 57 ? 12.18 33.337 -5.757 1 97.14 57 GLY B CA 1
ATOM 2776 C C . GLY B 1 57 ? 13.213 32.277 -5.427 1 97.14 57 GLY B C 1
ATOM 2777 O O . GLY B 1 57 ? 12.874 31.103 -5.258 1 97.14 57 GLY B O 1
ATOM 2778 N N . GLY B 1 58 ? 14.401 32.637 -5.205 1 96.74 58 GLY B N 1
ATOM 2779 C CA . GLY B 1 58 ? 15.504 31.728 -4.938 1 96.74 58 GLY B CA 1
ATOM 2780 C C . GLY B 1 58 ? 15.369 30.996 -3.616 1 96.74 58 GLY B C 1
ATOM 2781 O O . GLY B 1 58 ? 15.879 29.885 -3.461 1 96.74 58 GLY B O 1
ATOM 2782 N N . ASP B 1 59 ? 14.659 31.592 -2.715 1 97.58 59 ASP B N 1
ATOM 2783 C CA . ASP B 1 59 ? 14.497 30.992 -1.394 1 97.58 59 ASP B CA 1
ATOM 2784 C C . ASP B 1 59 ? 13.609 29.752 -1.459 1 97.58 59 ASP B C 1
ATOM 2786 O O . ASP B 1 59 ? 13.612 28.931 -0.539 1 97.58 59 ASP B O 1
ATOM 2790 N N . ALA B 1 60 ? 12.805 29.624 -2.552 1 97.43 60 ALA B N 1
ATOM 2791 C CA . ALA B 1 60 ? 11.902 28.484 -2.693 1 97.43 60 ALA B CA 1
ATOM 2792 C C . ALA B 1 60 ? 12.67 27.166 -2.644 1 97.43 60 ALA B C 1
ATOM 2794 O O . ALA B 1 60 ? 12.142 26.15 -2.188 1 97.43 60 ALA B O 1
ATOM 2795 N N . GLU B 1 61 ? 13.901 27.224 -3.023 1 95.19 61 GLU B N 1
ATOM 2796 C CA . GLU B 1 61 ? 14.716 26.014 -3.069 1 95.19 61 GLU B CA 1
ATOM 2797 C C . GLU B 1 61 ? 15.069 25.533 -1.665 1 95.19 61 GLU B C 1
ATOM 2799 O O . GLU B 1 61 ? 15.454 24.376 -1.478 1 95.19 61 GLU B O 1
ATOM 2804 N N . ARG B 1 62 ? 14.958 26.382 -0.708 1 96.97 62 ARG B N 1
ATOM 2805 C CA . ARG B 1 62 ? 15.32 26.062 0.67 1 96.97 62 ARG B CA 1
ATOM 2806 C C . ARG B 1 62 ? 14.107 25.573 1.455 1 96.97 62 ARG B C 1
ATOM 2808 O O . ARG B 1 62 ? 14.223 25.219 2.63 1 96.97 62 ARG B O 1
ATOM 2815 N N . VAL B 1 63 ? 12.935 25.536 0.807 1 97.75 63 VAL B N 1
ATOM 2816 C CA . VAL B 1 63 ? 11.671 25.174 1.44 1 97.75 63 VAL B CA 1
ATOM 2817 C C . VAL B 1 63 ? 11.132 23.887 0.821 1 97.75 63 VAL B C 1
ATOM 2819 O O . VAL B 1 63 ? 11.186 23.707 -0.398 1 97.75 63 VAL B O 1
ATOM 2822 N N . ARG B 1 64 ? 10.702 23.008 1.641 1 95.53 64 ARG B N 1
ATOM 2823 C CA . ARG B 1 64 ? 9.991 21.854 1.101 1 95.53 64 ARG B CA 1
ATOM 2824 C C . ARG B 1 64 ? 8.583 22.236 0.657 1 95.53 64 ARG B C 1
ATOM 2826 O O . ARG B 1 64 ? 7.738 22.585 1.484 1 95.53 64 ARG B O 1
ATOM 2833 N N . LEU B 1 65 ? 8.319 22.143 -0.636 1 96.73 65 LEU B N 1
ATOM 2834 C CA . LEU B 1 65 ? 7.045 22.553 -1.216 1 96.73 65 LEU B CA 1
ATOM 2835 C C . LEU B 1 65 ? 6.247 21.342 -1.688 1 96.73 65 LEU B C 1
ATOM 2837 O O . LEU B 1 65 ? 6.74 20.542 -2.487 1 96.73 65 LEU B O 1
ATOM 2841 N N . LEU B 1 66 ? 5.029 21.244 -1.178 1 95.54 66 LEU B N 1
ATOM 2842 C CA . LEU B 1 66 ? 4.171 20.116 -1.523 1 95.54 66 LEU B CA 1
ATOM 2843 C C . LEU B 1 66 ? 2.782 20.595 -1.931 1 95.54 66 LEU B C 1
ATOM 2845 O O . LEU B 1 66 ? 2.277 21.582 -1.39 1 95.54 66 LEU B O 1
ATOM 2849 N N . ASP B 1 67 ? 2.19 19.902 -2.835 1 96.1 67 ASP B N 1
ATOM 2850 C CA . ASP B 1 67 ? 0.806 20.166 -3.215 1 96.1 67 ASP B CA 1
ATOM 2851 C C . ASP B 1 67 ? -0.165 19.405 -2.315 1 96.1 67 ASP B C 1
ATOM 2853 O O . ASP B 1 67 ? -0.297 18.184 -2.427 1 96.1 67 ASP B O 1
ATOM 2857 N N . MET B 1 68 ? -0.944 20.063 -1.503 1 96.35 68 MET B N 1
ATOM 2858 C CA . MET B 1 68 ? -1.834 19.459 -0.516 1 96.35 68 MET B CA 1
ATOM 2859 C C . MET B 1 68 ? -2.959 18.688 -1.198 1 96.35 68 MET B C 1
ATOM 2861 O O . MET B 1 68 ? -3.466 17.707 -0.65 1 96.35 68 MET B O 1
ATOM 2865 N N . THR B 1 69 ? -3.343 19.108 -2.414 1 94.69 69 THR B N 1
ATOM 2866 C CA . THR B 1 69 ? -4.426 18.417 -3.105 1 94.69 69 THR B CA 1
ATOM 2867 C C . THR B 1 69 ? -3.998 17.008 -3.506 1 94.69 69 THR B C 1
ATOM 2869 O O . THR B 1 69 ? -4.842 16.154 -3.786 1 94.69 69 THR B O 1
ATOM 2872 N N . LYS B 1 70 ? -2.718 16.794 -3.487 1 92.2 70 LYS B N 1
ATOM 2873 C CA . LYS B 1 70 ? -2.174 15.474 -3.793 1 92.2 70 LYS B CA 1
ATOM 2874 C C . LYS B 1 70 ? -1.775 14.734 -2.52 1 92.2 70 LYS B C 1
ATOM 2876 O O . LYS B 1 70 ? -2.267 13.635 -2.254 1 92.2 70 LYS B O 1
ATOM 2881 N N . GLU B 1 71 ? -1.009 15.422 -1.66 1 91.87 71 GLU B N 1
ATOM 2882 C CA . GLU B 1 71 ? -0.484 14.802 -0.447 1 91.87 71 GLU B CA 1
ATOM 2883 C C . GLU B 1 71 ? -1.587 14.593 0.587 1 91.87 71 GLU B C 1
ATOM 2885 O O . GLU B 1 71 ? -1.506 13.683 1.414 1 91.87 71 GLU B O 1
ATOM 2890 N N . GLY B 1 72 ? -2.499 15.466 0.526 1 93.71 72 GLY B N 1
ATOM 2891 C CA . GLY B 1 72 ? -3.563 15.442 1.516 1 93.71 72 GLY B CA 1
ATOM 2892 C C . GLY B 1 72 ? -4.933 15.193 0.914 1 93.71 72 GLY B C 1
ATOM 2893 O O . GLY B 1 72 ? -5.943 15.669 1.438 1 93.71 72 GLY B O 1
ATOM 2894 N N . ARG B 1 73 ? -4.888 14.482 -0.216 1 91.21 73 ARG B N 1
ATOM 2895 C CA . ARG B 1 73 ? -6.175 14.107 -0.792 1 91.21 73 ARG B CA 1
ATOM 2896 C C . ARG B 1 73 ? -7.037 13.369 0.227 1 91.21 73 ARG B C 1
ATOM 2898 O O . ARG B 1 73 ? -8.211 13.696 0.408 1 91.21 73 ARG B O 1
ATOM 2905 N N . ASN B 1 74 ? -6.455 12.328 0.824 1 95.1 74 ASN B N 1
ATOM 2906 C CA . ASN B 1 74 ? -7.02 11.708 2.018 1 95.1 74 ASN B CA 1
ATOM 2907 C C . ASN B 1 74 ? -6.537 12.399 3.29 1 95.1 74 ASN B C 1
ATOM 2909 O O . ASN B 1 74 ? -5.358 12.315 3.639 1 95.1 74 ASN B O 1
ATOM 2913 N N . PRO B 1 75 ? -7.43 13.041 4.037 1 96.21 75 PRO B N 1
ATOM 2914 C CA . PRO B 1 75 ? -6.997 13.804 5.21 1 96.21 75 PRO B CA 1
ATOM 2915 C C . PRO B 1 75 ? -6.254 12.945 6.23 1 96.21 75 PRO B C 1
ATOM 2917 O O . PRO B 1 75 ? -5.34 13.43 6.903 1 96.21 75 PRO B O 1
ATOM 2920 N N . GLY B 1 76 ? -6.578 11.672 6.306 1 94.38 76 GLY B N 1
ATOM 2921 C CA . GLY B 1 76 ? -5.933 10.772 7.248 1 94.38 76 GLY B CA 1
ATOM 2922 C C . GLY B 1 76 ? -4.448 10.6 6.988 1 94.38 76 GLY B C 1
ATOM 2923 O O . GLY B 1 76 ? -3.715 10.105 7.848 1 94.38 76 GLY B O 1
ATOM 2924 N N . ARG B 1 77 ? -3.95 11.09 5.847 1 93.2 77 ARG B N 1
ATOM 2925 C CA . ARG B 1 77 ? -2.547 10.968 5.462 1 93.2 77 ARG B CA 1
ATOM 2926 C C . ARG B 1 77 ? -1.748 12.184 5.915 1 93.2 77 ARG B C 1
ATOM 2928 O O . ARG B 1 77 ? -0.515 12.157 5.919 1 93.2 77 ARG B O 1
ATOM 2935 N N . ILE B 1 78 ? -2.373 13.197 6.223 1 96.04 78 ILE B N 1
ATOM 2936 C CA . ILE B 1 78 ? -1.7 14.485 6.344 1 96.04 78 ILE B CA 1
ATOM 2937 C C . ILE B 1 78 ? -0.788 14.478 7.569 1 96.04 78 ILE B C 1
ATOM 2939 O O . ILE B 1 78 ? 0.391 14.831 7.475 1 96.04 78 ILE B O 1
ATOM 2943 N N . ILE B 1 79 ? -1.282 14.015 8.678 1 95.58 79 ILE B N 1
ATOM 2944 C CA . ILE B 1 79 ? -0.464 14.04 9.885 1 95.58 79 ILE B CA 1
ATOM 2945 C C . ILE B 1 79 ? 0.734 13.108 9.716 1 95.58 79 ILE B C 1
ATOM 2947 O O . ILE B 1 79 ? 1.884 13.539 9.829 1 95.58 79 ILE B O 1
ATOM 2951 N N . PRO B 1 80 ? 0.546 11.898 9.316 1 90.19 80 PRO B N 1
ATOM 2952 C CA . PRO B 1 80 ? 1.715 11.02 9.232 1 90.19 80 PRO B CA 1
ATOM 2953 C C . PRO B 1 80 ? 2.57 11.293 7.997 1 90.19 80 PRO B C 1
ATOM 2955 O O . PRO B 1 80 ? 3.801 11.266 8.075 1 90.19 80 PRO B O 1
ATOM 2958 N N . GLY B 1 81 ? 1.988 11.633 6.908 1 89.31 81 GLY B N 1
ATOM 2959 C CA . GLY B 1 81 ? 2.697 11.663 5.638 1 89.31 81 GLY B CA 1
ATOM 2960 C C . GLY B 1 81 ? 3.233 13.038 5.287 1 89.31 81 GLY B C 1
ATOM 2961 O O . GLY B 1 81 ? 4.13 13.165 4.451 1 89.31 81 GLY B O 1
ATOM 2962 N N . VAL B 1 82 ? 2.718 14.061 5.921 1 93.03 82 VAL B N 1
ATOM 2963 C CA . VAL B 1 82 ? 3.136 15.413 5.565 1 93.03 82 VAL B CA 1
ATOM 2964 C C . VAL B 1 82 ? 3.749 16.102 6.783 1 93.03 82 VAL B C 1
ATOM 2966 O O . VAL B 1 82 ? 4.959 16.331 6.831 1 93.03 82 VAL B O 1
ATOM 2969 N N . LEU B 1 83 ? 3 16.221 7.841 1 95.72 83 LEU B N 1
ATOM 2970 C CA . LEU B 1 83 ? 3.433 17.032 8.974 1 95.72 83 LEU B CA 1
ATOM 2971 C C . LEU B 1 83 ? 4.487 16.299 9.797 1 95.72 83 LEU B C 1
ATOM 2973 O O . LEU B 1 83 ? 5.607 16.789 9.957 1 95.72 83 LEU B O 1
ATOM 2977 N N . ARG B 1 84 ? 4.165 15.138 10.228 1 91.94 84 ARG B N 1
ATOM 2978 C CA . ARG B 1 84 ? 5.104 14.381 11.049 1 91.94 84 ARG B CA 1
ATOM 2979 C C . ARG B 1 84 ? 6.283 13.886 10.217 1 91.94 84 ARG B C 1
ATOM 2981 O O . ARG B 1 84 ? 7.408 13.802 10.713 1 91.94 84 ARG B O 1
ATOM 2988 N N . ALA B 1 85 ? 5.934 13.51 9.01 1 88.08 85 ALA B N 1
ATOM 2989 C CA . ALA B 1 85 ? 7.037 13.095 8.146 1 88.08 85 ALA B CA 1
ATOM 2990 C C . ALA B 1 85 ? 8.122 14.166 8.089 1 88.08 85 ALA B C 1
ATOM 2992 O O . ALA B 1 85 ? 9.314 13.854 8.133 1 88.08 85 ALA B O 1
ATOM 2993 N N . PHE B 1 86 ? 7.808 15.426 8.021 1 91.26 86 PHE B N 1
ATOM 2994 C CA . PHE B 1 86 ? 8.771 16.519 7.948 1 91.26 86 PHE B CA 1
ATOM 2995 C C . PHE B 1 86 ? 9.372 16.803 9.32 1 91.26 86 PHE B C 1
ATOM 2997 O O . PHE B 1 86 ? 10.595 16.864 9.467 1 91.26 86 PHE B O 1
ATOM 3004 N N . ALA B 1 87 ? 8.557 16.91 10.303 1 93.33 87 ALA B N 1
ATOM 3005 C CA . ALA B 1 87 ? 9.017 17.298 11.634 1 93.33 87 ALA B CA 1
ATOM 3006 C C . ALA B 1 87 ? 9.939 16.237 12.227 1 93.33 87 ALA B C 1
ATOM 3008 O O . ALA B 1 87 ? 10.957 16.563 12.842 1 93.33 87 ALA B O 1
ATOM 3009 N N . ASP B 1 88 ? 9.591 15.044 12.02 1 87.17 88 ASP B N 1
ATOM 3010 C CA . ASP B 1 88 ? 10.343 13.954 12.632 1 87.17 88 ASP B CA 1
ATOM 3011 C C . ASP B 1 88 ? 11.714 13.797 11.978 1 87.17 88 ASP B C 1
ATOM 3013 O O . ASP B 1 88 ? 12.608 13.163 12.542 1 87.17 88 ASP B O 1
ATOM 3017 N N . ALA B 1 89 ? 11.858 14.329 10.794 1 83.83 89 ALA B N 1
ATOM 3018 C CA . ALA B 1 89 ? 13.158 14.328 10.129 1 83.83 89 ALA B CA 1
ATOM 3019 C C . ALA B 1 89 ? 14.105 15.336 10.773 1 83.83 89 ALA B C 1
ATOM 3021 O O . ALA B 1 89 ? 15.312 15.316 10.518 1 83.83 89 ALA B O 1
ATOM 3022 N N . HIS B 1 90 ? 13.536 16.211 11.617 1 88.69 90 HIS B N 1
ATOM 3023 C CA . HIS B 1 90 ? 14.301 17.229 12.329 1 88.69 90 HIS B CA 1
ATOM 3024 C C . HIS B 1 90 ? 13.999 17.201 13.823 1 88.69 90 HIS B C 1
ATOM 3026 O O . HIS B 1 90 ? 13.524 18.191 14.384 1 88.69 90 HIS B O 1
ATOM 3032 N N . PRO B 1 91 ? 14.363 16.205 14.544 1 81.74 91 PRO B N 1
ATOM 3033 C CA . PRO B 1 91 ? 13.898 15.991 15.917 1 81.74 91 PRO B CA 1
ATOM 3034 C C . PRO B 1 91 ? 14.507 16.98 16.907 1 81.74 91 PRO B C 1
ATOM 3036 O O . PRO B 1 91 ? 13.929 17.233 17.968 1 81.74 91 PRO B O 1
ATOM 3039 N N . ALA B 1 92 ? 15.589 17.521 16.61 1 84.96 92 ALA B N 1
ATOM 3040 C CA . ALA B 1 92 ? 16.296 18.366 17.569 1 84.96 92 ALA B CA 1
ATOM 3041 C C . ALA B 1 92 ? 16.186 19.84 17.188 1 84.96 92 ALA B C 1
ATOM 3043 O O . ALA B 1 92 ? 16.895 20.685 17.74 1 84.96 92 ALA B O 1
ATOM 3044 N N . ARG B 1 93 ? 15.23 20.116 16.261 1 90.02 93 ARG B N 1
ATOM 3045 C CA . ARG B 1 93 ? 15.128 21.49 15.781 1 90.02 93 ARG B CA 1
ATOM 3046 C C . ARG B 1 93 ? 13.68 21.969 15.793 1 90.02 93 ARG B C 1
ATOM 3048 O O . ARG B 1 93 ? 12.753 21.162 15.698 1 90.02 93 ARG B O 1
ATOM 3055 N N . ARG B 1 94 ? 13.564 23.252 15.927 1 95.2 94 ARG B N 1
ATOM 3056 C CA . ARG B 1 94 ? 12.264 23.864 15.677 1 95.2 94 ARG B CA 1
ATOM 3057 C C . ARG B 1 94 ? 11.932 23.855 14.188 1 95.2 94 ARG B C 1
ATOM 3059 O O . ARG B 1 94 ? 12.791 24.144 13.353 1 95.2 94 ARG B O 1
ATOM 3066 N N . VAL B 1 95 ? 10.726 23.436 13.903 1 96.69 95 VAL B N 1
ATOM 3067 C CA . VAL B 1 95 ? 10.314 23.36 12.505 1 96.69 95 VAL B CA 1
ATOM 3068 C C . VAL B 1 95 ? 9.099 24.256 12.275 1 96.69 95 VAL B C 1
ATOM 3070 O O . VAL B 1 95 ? 8.321 24.507 13.199 1 96.69 95 VAL B O 1
ATOM 3073 N N . ARG B 1 96 ? 8.995 24.814 11.05 1 98.44 96 ARG B N 1
ATOM 3074 C CA . ARG B 1 96 ? 7.848 25.61 10.624 1 98.44 96 ARG B CA 1
ATOM 3075 C C . ARG B 1 96 ? 7.147 24.966 9.432 1 98.44 96 ARG B C 1
ATOM 3077 O O . ARG B 1 96 ? 7.798 24.56 8.467 1 98.44 96 ARG B O 1
ATOM 3084 N N . ILE B 1 97 ? 5.835 24.801 9.547 1 98.68 97 ILE B N 1
ATOM 3085 C CA . ILE B 1 97 ? 5.061 24.196 8.468 1 98.68 97 ILE B CA 1
ATOM 3086 C C . ILE B 1 97 ? 3.853 25.073 8.145 1 98.68 97 ILE B C 1
ATOM 3088 O O . ILE B 1 97 ? 3.185 25.578 9.05 1 98.68 97 ILE B O 1
ATOM 3092 N N . ILE B 1 98 ? 3.577 25.344 6.904 1 98.88 98 ILE B N 1
ATOM 3093 C CA . ILE B 1 98 ? 2.279 25.84 6.46 1 98.88 98 ILE B CA 1
ATOM 3094 C C . ILE B 1 98 ? 1.452 24.688 5.894 1 98.88 98 ILE B C 1
ATOM 3096 O O . ILE B 1 98 ? 1.894 23.988 4.98 1 98.88 98 ILE B O 1
ATOM 3100 N N . GLY B 1 99 ? 0.338 24.397 6.457 1 98.56 99 GLY B N 1
ATOM 3101 C CA . GLY B 1 99 ? -0.56 23.35 5.997 1 98.56 99 GLY B CA 1
ATOM 3102 C C . GLY B 1 99 ? -1.972 23.843 5.744 1 98.56 99 GLY B C 1
ATOM 3103 O O . GLY B 1 99 ? -2.632 24.346 6.656 1 98.56 99 GLY B O 1
ATOM 3104 N N . GLU B 1 100 ? -2.449 23.755 4.549 1 98.38 100 GLU B N 1
ATOM 3105 C CA . GLU B 1 100 ? -3.794 24.186 4.178 1 98.38 100 GLU B CA 1
ATOM 3106 C C . GLU B 1 100 ? -4.631 23.013 3.678 1 98.38 100 GLU B C 1
ATOM 3108 O O . GLU B 1 100 ? -4.846 22.866 2.473 1 98.38 100 GLU B O 1
ATOM 3113 N N . PRO B 1 101 ? -5.202 22.185 4.637 1 97.36 101 PRO B N 1
ATOM 3114 C CA . PRO B 1 101 ? -5.938 20.979 4.252 1 97.36 101 PRO B CA 1
ATOM 3115 C C . PRO B 1 101 ? -7.371 21.275 3.817 1 97.36 101 PRO B C 1
ATOM 3117 O O . PRO B 1 101 ? -8.046 20.402 3.266 1 97.36 101 PRO B O 1
ATOM 3120 N N . ILE B 1 102 ? -7.875 22.505 4.094 1 97.45 102 ILE B N 1
ATOM 3121 C CA . ILE B 1 102 ? -9.253 22.877 3.79 1 97.45 102 ILE B CA 1
ATOM 3122 C C . ILE B 1 102 ? -9.272 23.923 2.678 1 97.45 102 ILE B C 1
ATOM 3124 O O . ILE B 1 102 ? -8.729 25.019 2.838 1 97.45 102 ILE B O 1
ATOM 3128 N N . TRP B 1 103 ? -9.798 23.591 1.527 1 95.4 103 TRP B N 1
ATOM 3129 C CA . TRP B 1 103 ? -9.984 24.492 0.395 1 95.4 103 TRP B CA 1
ATOM 3130 C C . TRP B 1 103 ? -11.4 24.384 -0.16 1 95.4 103 TRP B C 1
ATOM 3132 O O . TRP B 1 103 ? -12.136 23.453 0.176 1 95.4 103 TRP B O 1
ATOM 3142 N N . ALA B 1 104 ? -11.656 25.384 -1.008 1 89.95 104 ALA B N 1
ATOM 3143 C CA . ALA B 1 104 ? -12.963 25.349 -1.658 1 89.95 104 ALA B CA 1
ATOM 3144 C C . ALA B 1 104 ? -13.079 24.148 -2.593 1 89.95 104 ALA B C 1
ATOM 3146 O O . ALA B 1 104 ? -12.209 23.926 -3.439 1 89.95 104 ALA B O 1
ATOM 3147 N N . GLY B 1 105 ? -13.972 23.244 -2.338 1 87.76 105 GLY B N 1
ATOM 3148 C CA . GLY B 1 105 ? -14.136 22.079 -3.193 1 87.76 105 GLY B CA 1
ATOM 3149 C C . GLY B 1 105 ? -14.138 20.771 -2.425 1 87.76 105 GLY B C 1
ATOM 3150 O O . GLY B 1 105 ? -14.503 19.726 -2.968 1 87.76 105 GLY B O 1
ATOM 3151 N N . ARG B 1 106 ? -13.624 20.859 -1.195 1 92.34 106 ARG B N 1
ATOM 3152 C CA . ARG B 1 106 ? -13.799 19.658 -0.384 1 92.34 106 ARG B CA 1
ATOM 3153 C C . ARG B 1 106 ? -15.265 19.241 -0.331 1 92.34 106 ARG B C 1
ATOM 3155 O O . ARG B 1 106 ? -16.143 20.071 -0.086 1 92.34 106 ARG B O 1
ATOM 3162 N N . SER B 1 107 ? -15.484 18.006 -0.619 1 91.9 107 SER B N 1
ATOM 3163 C CA . SER B 1 107 ? -16.856 17.508 -0.605 1 91.9 107 SER B CA 1
ATOM 3164 C C . SER B 1 107 ? -17.388 17.394 0.819 1 91.9 107 SER B C 1
ATOM 3166 O O . SER B 1 107 ? -16.617 17.42 1.78 1 91.9 107 SER B O 1
ATOM 3168 N N . GLU B 1 108 ? -18.686 17.237 0.913 1 92.12 108 GLU B N 1
ATOM 3169 C CA . GLU B 1 108 ? -19.345 17.06 2.203 1 92.12 108 GLU B CA 1
ATOM 3170 C C . GLU B 1 108 ? -18.862 15.791 2.9 1 92.12 108 GLU B C 1
ATOM 3172 O O . GLU B 1 108 ? -18.893 15.701 4.129 1 92.12 108 GLU B O 1
ATOM 3177 N N . LEU B 1 109 ? -18.398 14.881 2.156 1 91.41 109 LEU B N 1
ATOM 3178 C CA . LEU B 1 109 ? -17.892 13.639 2.731 1 91.41 109 LEU B CA 1
ATOM 3179 C C . LEU B 1 109 ? -16.469 13.82 3.248 1 91.41 109 LEU B C 1
ATOM 3181 O O . LEU B 1 109 ? -16.079 13.197 4.238 1 91.41 109 LEU B O 1
ATOM 3185 N N . GLU B 1 110 ? -15.737 14.683 2.603 1 94.8 110 GLU B N 1
ATOM 3186 C CA . GLU B 1 110 ? -14.33 14.887 2.934 1 94.8 110 GLU B CA 1
ATOM 3187 C C . GLU B 1 110 ? -14.173 15.848 4.109 1 94.8 110 GLU B C 1
ATOM 3189 O O . GLU B 1 110 ? -13.28 15.68 4.941 1 94.8 110 GLU B O 1
ATOM 3194 N N . TYR B 1 111 ? -15.018 16.822 4.176 1 96.44 111 TYR B N 1
ATOM 3195 C CA . TYR B 1 111 ? -14.803 17.975 5.044 1 96.44 111 TYR B CA 1
ATOM 3196 C C . TYR B 1 111 ? -14.712 17.548 6.505 1 96.44 111 TYR B C 1
ATOM 3198 O O . TYR B 1 111 ? -13.818 17.987 7.232 1 96.44 111 TYR B O 1
ATOM 3206 N N . PRO B 1 112 ? -15.629 16.705 7.022 1 96.58 112 PRO B N 1
ATOM 3207 C CA . PRO B 1 112 ? -15.532 16.31 8.429 1 96.58 112 PRO B CA 1
ATOM 3208 C C . PRO B 1 112 ? -14.167 15.723 8.783 1 96.58 112 PRO B C 1
ATOM 3210 O O . PRO B 1 112 ? -13.637 15.993 9.864 1 96.58 112 PRO B O 1
ATOM 3213 N N . ALA B 1 113 ? -13.613 14.944 7.877 1 96.43 113 ALA B N 1
ATOM 3214 C CA . ALA B 1 113 ? -12.294 14.365 8.116 1 96.43 113 ALA B CA 1
ATOM 3215 C C . ALA B 1 113 ? -11.223 15.451 8.187 1 96.43 113 ALA B C 1
ATOM 3217 O O . ALA B 1 113 ? -10.282 15.352 8.977 1 96.43 113 ALA B O 1
ATOM 3218 N N . CYS B 1 114 ? -11.347 16.505 7.403 1 97.38 114 CYS B N 1
ATOM 3219 C CA . CYS B 1 114 ? -10.41 17.623 7.417 1 97.38 114 CYS B CA 1
ATOM 3220 C C . CYS B 1 114 ? -10.49 18.386 8.734 1 97.38 114 CYS B C 1
ATOM 3222 O O . CYS B 1 114 ? -9.463 18.733 9.319 1 97.38 114 CYS B O 1
ATOM 3224 N N . ALA B 1 115 ? -11.741 18.61 9.104 1 97.77 115 ALA B N 1
ATOM 3225 C CA . ALA B 1 115 ? -11.952 19.331 10.356 1 97.77 115 ALA B CA 1
ATOM 3226 C C . ALA B 1 115 ? -11.382 18.554 11.54 1 97.77 115 ALA B C 1
ATOM 3228 O O . ALA B 1 115 ? -10.71 19.127 12.401 1 97.77 115 ALA B O 1
ATOM 3229 N N . GLN B 1 116 ? -11.614 17.287 11.564 1 97.52 116 GLN B N 1
ATOM 3230 C CA . GLN B 1 116 ? -11.063 16.459 12.632 1 97.52 116 GLN B CA 1
ATOM 3231 C C . GLN B 1 116 ? -9.538 16.444 12.586 1 97.52 116 GLN B C 1
ATOM 3233 O O . GLN B 1 116 ? -8.88 16.465 13.629 1 97.52 116 GLN B O 1
ATOM 3238 N N . HIS B 1 117 ? -9.05 16.363 11.398 1 96.77 117 HIS B N 1
ATOM 3239 C CA . HIS B 1 117 ? -7.603 16.426 11.229 1 96.77 117 HIS B CA 1
ATOM 3240 C C . HIS B 1 117 ? -7.025 17.676 11.883 1 96.77 117 HIS B C 1
ATOM 3242 O O . HIS B 1 117 ? -6.023 17.601 12.598 1 96.77 117 HIS B O 1
ATOM 3248 N N . GLU B 1 118 ? -7.607 18.784 11.635 1 98.01 118 GLU B N 1
ATOM 3249 C CA . GLU B 1 118 ? -7.137 20.039 12.213 1 98.01 118 GLU B CA 1
ATOM 3250 C C . GLU B 1 118 ? -7.141 19.981 13.738 1 98.01 118 GLU B C 1
ATOM 3252 O O . GLU B 1 118 ? -6.197 20.438 14.385 1 98.01 118 GLU B O 1
ATOM 3257 N N . ALA B 1 119 ? -8.177 19.413 14.265 1 98.19 119 ALA B N 1
ATOM 3258 C CA . ALA B 1 119 ? -8.266 19.255 15.715 1 98.19 119 ALA B CA 1
ATOM 3259 C C . ALA B 1 119 ? -7.178 18.318 16.232 1 98.19 119 ALA B C 1
ATOM 3261 O O . ALA B 1 119 ? -6.569 18.578 17.273 1 98.19 119 ALA B O 1
ATOM 3262 N N . LEU B 1 120 ? -6.907 17.308 15.513 1 97.48 120 LEU B N 1
ATOM 3263 C CA . LEU B 1 120 ? -5.999 16.253 15.948 1 97.48 120 LEU B CA 1
ATOM 3264 C C . LEU B 1 120 ? -4.548 16.715 15.862 1 97.48 120 LEU B C 1
ATOM 3266 O O . LEU B 1 120 ? -3.67 16.141 16.51 1 97.48 120 LEU B O 1
ATOM 3270 N N . ILE B 1 121 ? -4.277 17.727 15.033 1 97.69 121 ILE B N 1
ATOM 3271 C CA . ILE B 1 121 ? -2.938 18.301 14.972 1 97.69 121 ILE B CA 1
ATOM 3272 C C . ILE B 1 121 ? -2.491 18.717 16.372 1 97.69 121 ILE B C 1
ATOM 3274 O O . ILE B 1 121 ? -1.336 18.506 16.75 1 97.69 121 ILE B O 1
ATOM 3278 N N . ASN B 1 122 ? -3.379 19.246 17.161 1 97.19 122 ASN B N 1
ATOM 3279 C CA . ASN B 1 122 ? -3.07 19.718 18.506 1 97.19 122 ASN B CA 1
ATOM 3280 C C . ASN B 1 122 ? -2.611 18.576 19.409 1 97.19 122 ASN B C 1
ATOM 3282 O O . ASN B 1 122 ? -1.709 18.752 20.23 1 97.19 122 ASN B O 1
ATOM 3286 N N . LEU B 1 123 ? -3.205 17.46 19.235 1 94.88 123 LEU B N 1
ATOM 3287 C CA . LEU B 1 123 ? -2.824 16.285 20.012 1 94.88 123 LEU B CA 1
ATOM 3288 C C . LEU B 1 123 ? -1.525 15.684 19.486 1 94.88 123 LEU B C 1
ATOM 3290 O O . LEU B 1 123 ? -0.657 15.291 20.269 1 94.88 123 LEU B O 1
ATOM 3294 N N . ALA B 1 124 ? -1.41 15.667 18.238 1 94.64 124 ALA B N 1
ATOM 3295 C CA . ALA B 1 124 ? -0.301 14.972 17.589 1 94.64 124 ALA B CA 1
ATOM 3296 C C . ALA B 1 124 ? 1.019 15.695 17.838 1 94.64 124 ALA B C 1
ATOM 3298 O O . ALA B 1 124 ? 2.088 15.081 17.797 1 94.64 124 ALA B O 1
ATOM 3299 N N . PHE B 1 125 ? 1.003 17.01 18.13 1 95.18 125 PHE B N 1
ATOM 3300 C CA . PHE B 1 125 ? 2.245 17.772 18.164 1 95.18 125 PHE B CA 1
ATOM 3301 C C . PHE B 1 125 ? 2.453 18.409 19.533 1 95.18 125 PHE B C 1
ATOM 3303 O O . PHE B 1 125 ? 3.345 19.241 19.708 1 95.18 125 PHE B O 1
ATOM 3310 N N . THR B 1 126 ? 1.615 18.035 20.482 1 92.52 126 THR B N 1
ATOM 3311 C CA . THR B 1 126 ? 1.801 18.511 21.848 1 92.52 126 THR B CA 1
ATOM 3312 C C . THR B 1 126 ? 3.232 18.263 22.318 1 92.52 126 THR B C 1
ATOM 3314 O O . THR B 1 126 ? 3.762 17.162 22.155 1 92.52 126 THR B O 1
ATOM 3317 N N . GLY B 1 127 ? 3.881 19.319 22.779 1 93.09 127 GLY B N 1
ATOM 3318 C CA . GLY B 1 127 ? 5.212 19.21 23.354 1 93.09 127 GLY B CA 1
ATOM 3319 C C . GLY B 1 127 ? 6.318 19.314 22.322 1 93.09 127 GLY B C 1
ATOM 3320 O O . GLY B 1 127 ? 7.501 19.315 22.67 1 93.09 127 GLY B O 1
ATOM 3321 N N . ARG B 1 128 ? 5.952 19.456 21.098 1 93.77 128 ARG B N 1
ATOM 3322 C CA . ARG B 1 128 ? 6.946 19.519 20.031 1 93.77 128 ARG B CA 1
ATOM 3323 C C . ARG B 1 128 ? 7.289 20.965 19.687 1 93.77 128 ARG B C 1
ATOM 3325 O O . ARG B 1 128 ? 6.418 21.837 19.709 1 93.77 128 ARG B O 1
ATOM 3332 N N . GLU B 1 129 ? 8.528 21.216 19.375 1 95.18 129 GLU B N 1
ATOM 3333 C CA . GLU B 1 129 ? 8.961 22.532 18.915 1 95.18 129 GLU B CA 1
ATOM 3334 C C . GLU B 1 129 ? 8.612 22.747 17.445 1 95.18 129 GLU B C 1
ATOM 3336 O O . GLU B 1 129 ? 9.502 22.875 16.602 1 95.18 129 GLU B O 1
ATOM 3341 N N . VAL B 1 130 ? 7.313 22.842 17.16 1 97.38 130 VAL B N 1
ATOM 3342 C CA . VAL B 1 130 ? 6.774 22.976 15.81 1 97.38 130 VAL B CA 1
ATOM 3343 C C . VAL B 1 130 ? 5.742 24.101 15.775 1 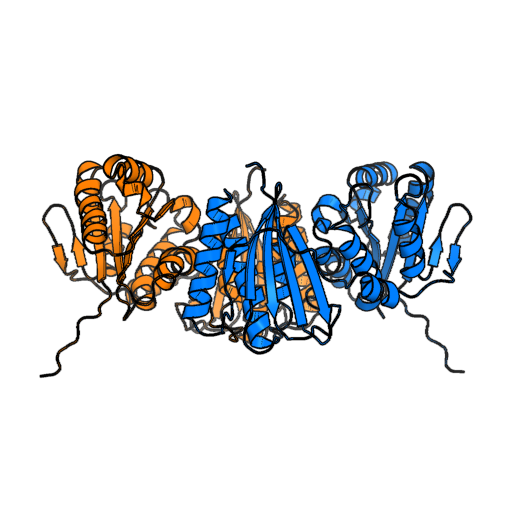97.38 130 VAL B C 1
ATOM 3345 O O . VAL B 1 130 ? 4.969 24.273 16.72 1 97.38 130 VAL B O 1
ATOM 3348 N N . THR B 1 131 ? 5.759 24.914 14.796 1 98.2 131 THR B N 1
ATOM 3349 C CA . THR B 1 131 ? 4.691 25.856 14.481 1 98.2 131 THR B CA 1
ATOM 3350 C C . THR B 1 131 ? 4.02 25.492 13.16 1 98.2 131 THR B C 1
ATOM 3352 O O . THR B 1 131 ? 4.692 25.342 12.137 1 98.2 131 THR B O 1
ATOM 3355 N N . ILE B 1 132 ? 2.739 25.295 13.177 1 98.69 132 ILE B N 1
ATOM 3356 C CA . ILE B 1 132 ? 1.979 24.973 11.973 1 98.69 132 ILE B CA 1
ATOM 3357 C C . ILE B 1 132 ? 0.97 26.083 11.688 1 98.69 132 ILE B C 1
ATOM 3359 O O . ILE B 1 132 ? -0.007 26.247 12.423 1 98.69 132 ILE B O 1
ATOM 3363 N N . LEU B 1 133 ? 1.238 26.844 10.672 1 98.8 133 LEU B N 1
ATOM 3364 C CA . LEU B 1 133 ? 0.335 27.898 10.221 1 98.8 133 LEU B CA 1
ATOM 3365 C C . LEU B 1 133 ? -0.704 27.346 9.251 1 98.8 133 LEU B C 1
ATOM 3367 O O . LEU B 1 133 ? -0.352 26.745 8.234 1 98.8 133 LEU B O 1
ATOM 3371 N N . CYS B 1 134 ? -1.952 27.564 9.52 1 98.84 134 CYS B N 1
ATOM 3372 C CA . CYS B 1 134 ? -3.03 27.039 8.689 1 98.84 134 CYS B CA 1
ATOM 3373 C C . CYS B 1 134 ? -3.83 28.17 8.055 1 98.84 134 CYS B C 1
ATOM 3375 O O . CYS B 1 134 ? -4.627 28.826 8.728 1 98.84 134 CYS B O 1
ATOM 3377 N N . PRO B 1 135 ? -3.76 28.353 6.77 1 98.78 135 PRO B N 1
ATOM 3378 C CA . PRO B 1 135 ? -4.503 29.416 6.088 1 98.78 135 PRO B CA 1
ATOM 3379 C C . PRO B 1 135 ? -5.955 29.034 5.807 1 98.78 135 PRO B C 1
ATOM 3381 O O . PRO B 1 135 ? -6.241 27.88 5.476 1 98.78 135 PRO B O 1
ATOM 3384 N N . TYR B 1 136 ? -6.864 30.027 5.878 1 98.69 136 TYR B N 1
ATOM 3385 C CA . TYR B 1 136 ? -8.284 29.896 5.572 1 98.69 136 TYR B CA 1
ATOM 3386 C C . TYR B 1 136 ? -8.759 31.043 4.688 1 98.69 136 TYR B C 1
ATOM 3388 O O . TYR B 1 136 ? -8.655 32.212 5.068 1 98.69 136 TYR B O 1
ATOM 3396 N N . ASP B 1 137 ? -9.256 30.684 3.548 1 98.34 137 ASP B N 1
ATOM 3397 C CA . ASP B 1 137 ? -9.76 31.645 2.572 1 98.34 137 ASP B CA 1
ATOM 3398 C C . ASP B 1 137 ? -11.16 32.126 2.947 1 98.34 137 ASP B C 1
ATOM 3400 O O . ASP B 1 137 ? -12.152 31.461 2.642 1 98.34 137 ASP B O 1
ATOM 3404 N N . THR B 1 138 ? -11.287 33.311 3.436 1 97.89 138 THR B N 1
ATOM 3405 C CA . THR B 1 138 ? -12.562 33.795 3.955 1 97.89 138 THR B CA 1
ATOM 3406 C C . THR B 1 138 ? -13.51 34.153 2.814 1 97.89 138 THR B C 1
ATOM 3408 O O . THR B 1 138 ? -14.716 34.295 3.024 1 97.89 138 THR B O 1
ATOM 3411 N N . ALA B 1 139 ? -12.956 34.301 1.61 1 97.36 139 ALA B N 1
ATOM 3412 C CA . ALA B 1 139 ? -13.774 34.658 0.454 1 97.36 139 ALA B CA 1
ATOM 3413 C C . ALA B 1 139 ? -14.425 33.421 -0.159 1 97.36 139 ALA B C 1
ATOM 3415 O O . ALA B 1 139 ? -15.477 33.517 -0.796 1 97.36 139 ALA B O 1
ATOM 3416 N N . ARG B 1 140 ? -13.873 32.262 0.067 1 96.84 140 ARG B N 1
ATOM 3417 C CA . ARG B 1 140 ? -14.322 31.105 -0.7 1 96.84 140 ARG B CA 1
ATOM 3418 C C . ARG B 1 140 ? -14.847 30.008 0.221 1 96.84 140 ARG B C 1
ATOM 3420 O O . ARG B 1 140 ? -15.586 29.124 -0.217 1 96.84 140 ARG B O 1
ATOM 3427 N N . LEU B 1 141 ? -14.463 30.021 1.489 1 97.5 141 LEU B N 1
ATOM 3428 C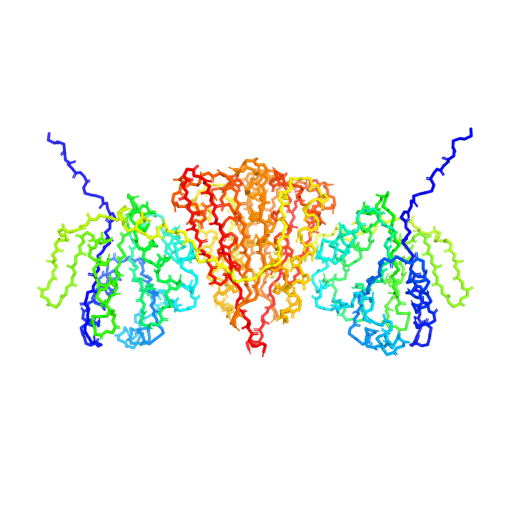 CA . LEU B 1 141 ? -14.927 28.995 2.416 1 97.5 141 LEU B CA 1
ATOM 3429 C C . LEU B 1 141 ? -16.252 29.399 3.054 1 97.5 141 LEU B C 1
ATOM 3431 O O . LEU B 1 141 ? -16.528 30.589 3.223 1 97.5 141 LEU B O 1
ATOM 3435 N N . ASP B 1 142 ? -17.05 28.476 3.394 1 95.26 142 ASP B N 1
ATOM 3436 C CA . ASP B 1 142 ? -18.341 28.774 4.007 1 95.26 142 ASP B CA 1
ATOM 3437 C C . ASP B 1 142 ? -18.187 29.058 5.499 1 95.26 142 ASP B C 1
ATOM 3439 O O . ASP B 1 142 ? -17.093 28.929 6.052 1 95.26 142 ASP B O 1
ATOM 3443 N N . ALA B 1 143 ? -19.223 29.456 6.133 1 96.42 143 ALA B N 1
ATOM 3444 C CA . ALA B 1 143 ? -19.223 29.896 7.526 1 96.42 143 ALA B CA 1
ATOM 3445 C C . ALA B 1 143 ? -18.863 28.747 8.464 1 96.42 143 ALA B C 1
ATOM 3447 O O . ALA B 1 143 ? -18.226 28.959 9.498 1 96.42 143 ALA B O 1
ATOM 3448 N N . ARG B 1 144 ? -19.302 27.564 8.144 1 96.65 144 ARG B N 1
ATOM 3449 C CA . ARG B 1 144 ? -19.013 26.392 8.965 1 96.65 144 ARG B CA 1
ATOM 3450 C C . ARG B 1 144 ? -17.511 26.158 9.076 1 96.65 144 ARG B C 1
ATOM 3452 O O . ARG B 1 144 ? -16.989 25.947 10.173 1 96.65 144 ARG B O 1
ATOM 3459 N N . ALA B 1 145 ? -16.837 26.216 7.942 1 97.52 145 ALA B N 1
ATOM 3460 C CA . ALA B 1 145 ? -15.393 26.001 7.911 1 97.52 145 ALA B CA 1
ATOM 3461 C C . ALA B 1 145 ? -14.661 27.066 8.724 1 97.52 145 ALA B C 1
ATOM 3463 O O . ALA B 1 145 ? -13.712 26.759 9.448 1 97.52 145 ALA B O 1
ATOM 3464 N N . LEU B 1 146 ? -15.081 28.298 8.623 1 97.61 146 LEU B N 1
ATOM 3465 C CA . LEU B 1 146 ? -14.443 29.39 9.35 1 97.61 146 LEU B CA 1
ATOM 3466 C C . LEU B 1 146 ? -14.698 29.267 10.848 1 97.61 146 LEU B C 1
ATOM 3468 O O . LEU B 1 146 ? -13.806 29.533 11.658 1 97.61 146 LEU B O 1
ATOM 3472 N N . ALA B 1 147 ? -15.87 28.89 11.224 1 97.59 147 ALA B N 1
ATOM 3473 C CA . ALA B 1 147 ? -16.188 28.666 12.632 1 97.59 147 ALA B CA 1
ATOM 3474 C C . ALA B 1 147 ? -15.348 27.53 13.209 1 97.59 147 ALA B C 1
ATOM 3476 O O . ALA B 1 147 ? -14.837 27.633 14.327 1 97.59 147 ALA B O 1
ATOM 3477 N N . ASP B 1 148 ? -15.259 26.429 12.483 1 98.05 148 ASP B N 1
ATOM 3478 C CA . ASP B 1 148 ? -14.453 25.299 12.933 1 98.05 148 ASP B CA 1
ATOM 3479 C C . ASP B 1 148 ? -12.991 25.702 13.107 1 98.05 148 ASP B C 1
ATOM 3481 O O . ASP B 1 148 ? -12.3 25.188 13.99 1 98.05 148 ASP B O 1
ATOM 3485 N N . ALA B 1 149 ? -12.489 26.598 12.224 1 98.21 149 ALA B N 1
ATOM 3486 C CA . ALA B 1 149 ? -11.119 27.09 12.343 1 98.21 149 ALA B CA 1
ATOM 3487 C C . ALA B 1 149 ? -10.896 27.769 13.692 1 98.21 149 ALA B C 1
ATOM 3489 O O . ALA B 1 149 ? -9.865 27.559 14.336 1 98.21 149 ALA B O 1
ATOM 3490 N N . GLU B 1 150 ? -11.823 28.506 14.098 1 97.92 150 GLU B N 1
ATOM 3491 C CA . GLU B 1 150 ? -11.719 29.204 15.376 1 97.92 150 GLU B CA 1
ATOM 3492 C C . GLU B 1 150 ? -11.707 28.221 16.543 1 97.92 150 GLU B C 1
ATOM 3494 O O . GLU B 1 150 ? -11.042 28.458 17.554 1 97.92 150 GLU B O 1
ATOM 3499 N N . VAL B 1 151 ? -12.408 27.165 16.395 1 98.34 151 VAL B N 1
ATOM 3500 C CA . VAL B 1 151 ? -12.554 26.179 17.46 1 98.34 151 VAL B CA 1
ATOM 3501 C C . VAL B 1 151 ? -11.299 25.312 17.537 1 98.34 151 VAL B C 1
ATOM 3503 O O . VAL B 1 151 ? -10.91 24.868 18.62 1 98.34 151 VAL B O 1
ATOM 3506 N N . THR B 1 152 ? -10.612 25.126 16.446 1 98.52 152 THR B N 1
ATOM 3507 C CA . THR B 1 152 ? -9.515 24.165 16.4 1 98.52 152 THR B CA 1
ATOM 3508 C C . THR B 1 152 ? -8.172 24.868 16.574 1 98.52 152 THR B C 1
ATOM 3510 O O . THR B 1 152 ? -7.135 24.214 16.703 1 98.52 152 THR B O 1
ATOM 3513 N N . HIS B 1 153 ? -8.129 26.219 16.553 1 98.55 153 HIS B N 1
ATOM 3514 C CA . HIS B 1 153 ? -6.873 26.951 16.678 1 98.55 153 HIS B CA 1
ATOM 3515 C C . HIS B 1 153 ? -6.894 27.876 17.891 1 98.55 153 HIS B C 1
ATOM 3517 O O . HIS B 1 153 ? -7.818 28.676 18.051 1 98.55 153 HIS B O 1
ATOM 3523 N N . PRO B 1 154 ? -5.851 27.828 18.689 1 97.51 154 PRO B N 1
ATOM 3524 C CA . PRO B 1 154 ? -5.798 28.699 19.866 1 97.51 154 PRO B CA 1
ATOM 3525 C C . PRO B 1 154 ? -5.451 30.144 19.514 1 97.51 154 PRO B C 1
ATOM 3527 O O . PRO B 1 154 ? -5.736 31.058 20.293 1 97.51 154 PRO B O 1
ATOM 3530 N N . VAL B 1 155 ? -4.753 30.337 18.397 1 97.81 155 VAL B N 1
ATOM 3531 C CA . VAL B 1 155 ? -4.337 31.659 17.941 1 97.81 155 VAL B CA 1
ATOM 3532 C C . VAL B 1 155 ? -4.912 31.931 16.553 1 97.81 155 VAL B C 1
ATOM 3534 O O . VAL B 1 155 ? -4.893 31.055 15.684 1 97.81 155 VAL B O 1
ATOM 3537 N N . LEU B 1 156 ? -5.447 33.111 16.376 1 98.42 156 LEU B N 1
ATOM 3538 C CA . LEU B 1 156 ? -6.019 33.549 15.108 1 98.42 156 LEU B CA 1
ATOM 3539 C C . LEU B 1 156 ? -5.296 34.784 14.583 1 98.42 156 LEU B C 1
ATOM 3541 O O . LEU B 1 156 ? -4.962 35.688 15.353 1 98.42 156 LEU B O 1
ATOM 3545 N N . ILE B 1 157 ? -5.027 34.766 13.311 1 98.6 157 ILE B N 1
ATOM 3546 C CA . ILE B 1 157 ? -4.335 35.876 12.666 1 98.6 157 ILE B CA 1
ATOM 3547 C C . ILE B 1 157 ? -5.159 36.382 11.485 1 98.6 157 ILE B C 1
ATOM 3549 O O . ILE B 1 157 ? -5.708 35.588 10.717 1 98.6 157 ILE B O 1
ATOM 3553 N N . ASP B 1 158 ? -5.308 37.647 11.301 1 96.49 158 ASP B N 1
ATOM 3554 C CA . ASP B 1 158 ? -5.881 38.281 10.118 1 96.49 158 ASP B CA 1
ATOM 3555 C C . ASP B 1 158 ? -5.169 39.593 9.798 1 96.49 158 ASP B C 1
ATOM 3557 O O . ASP B 1 158 ? -4.046 39.824 10.254 1 96.49 158 ASP B O 1
ATOM 3561 N N . ALA B 1 159 ? -5.727 40.377 8.937 1 92.2 159 ALA B N 1
ATOM 3562 C CA . ALA B 1 159 ? -5.1 41.612 8.475 1 92.2 159 ALA B CA 1
ATOM 3563 C C . ALA B 1 159 ? -4.87 42.578 9.634 1 92.2 159 ALA B C 1
ATOM 3565 O O . ALA B 1 159 ? -4.02 43.468 9.55 1 92.2 159 ALA B O 1
ATOM 3566 N N . THR B 1 160 ? -5.562 42.355 10.702 1 93.36 160 THR B N 1
ATOM 3567 C CA . THR B 1 160 ? -5.483 43.279 11.828 1 93.36 160 THR B CA 1
ATOM 3568 C C . THR B 1 160 ? -4.476 42.786 12.864 1 93.36 160 THR B C 1
ATOM 3570 O O . THR B 1 160 ? -4.109 43.523 13.781 1 93.36 160 THR B O 1
ATOM 3573 N N . GLY B 1 161 ? -4.042 41.66 12.752 1 95.08 161 GLY B N 1
ATOM 3574 C CA . GLY B 1 161 ? -3.051 41.134 13.678 1 95.08 161 GLY B CA 1
ATOM 3575 C C . GLY B 1 161 ? -3.451 39.804 14.287 1 95.08 161 GLY B C 1
ATOM 3576 O O . GLY B 1 161 ? -4.233 39.055 13.696 1 95.08 161 GLY B O 1
ATOM 3577 N N . GLU B 1 162 ? -2.802 39.472 15.438 1 97.21 162 GLU B N 1
ATOM 3578 C CA . GLU B 1 162 ? -2.984 38.195 16.122 1 97.21 162 GLU B CA 1
ATOM 3579 C C . GLU B 1 162 ? -3.912 38.34 17.324 1 97.21 162 GLU B C 1
ATOM 3581 O O . GLU B 1 162 ? -3.876 39.354 18.024 1 97.21 162 GLU B O 1
ATOM 3586 N N . ARG B 1 163 ? -4.78 37.393 17.534 1 96.91 163 ARG B N 1
ATOM 3587 C CA . ARG B 1 163 ? -5.628 37.343 18.721 1 96.91 163 ARG B CA 1
ATOM 3588 C C . ARG B 1 163 ? -5.799 35.91 19.212 1 96.91 163 ARG B C 1
ATOM 3590 O O . ARG B 1 163 ? -5.659 34.961 18.437 1 96.91 163 ARG B O 1
ATOM 3597 N N . VAL B 1 164 ? -6.113 35.734 20.438 1 96.55 164 VAL B N 1
ATOM 3598 C CA . VAL B 1 164 ? -6.401 34.432 21.03 1 96.55 164 VAL B CA 1
ATOM 3599 C C . VAL B 1 164 ? -7.828 34.012 20.687 1 96.55 164 VAL B C 1
ATOM 3601 O O . VAL B 1 164 ? -8.75 34.83 20.731 1 96.55 164 VAL B O 1
ATOM 3604 N N . SER B 1 165 ? -7.998 32.82 20.324 1 96.7 165 SER B N 1
ATOM 3605 C CA . SER B 1 165 ? -9.342 32.319 20.06 1 96.7 165 SER B CA 1
ATOM 3606 C C . SER B 1 165 ? -10.144 32.18 21.349 1 96.7 165 SER B C 1
ATOM 3608 O O . SER B 1 165 ? -9.684 31.558 22.309 1 96.7 165 SER B O 1
ATOM 3610 N N . THR B 1 166 ? -11.317 32.653 21.401 1 95.14 166 THR B N 1
ATOM 3611 C CA . THR B 1 166 ? -12.186 32.54 22.567 1 95.14 166 THR B CA 1
ATOM 3612 C C . THR B 1 166 ? -13.012 31.259 22.503 1 95.14 166 THR B C 1
ATOM 3614 O O . THR B 1 166 ? -13.64 30.869 23.49 1 95.14 166 THR B O 1
ATOM 3617 N N . GLY B 1 167 ? -12.98 30.587 21.446 1 95.71 167 GLY B N 1
ATOM 3618 C CA . GLY B 1 167 ? -13.778 29.386 21.262 1 95.71 167 GLY B CA 1
ATOM 3619 C C . GLY B 1 167 ? -12.941 28.127 21.132 1 95.71 167 GLY B C 1
ATOM 3620 O O . GLY B 1 167 ? -13.438 27.086 20.698 1 95.71 167 GLY B O 1
ATOM 3621 N N . TYR B 1 168 ? -11.708 28.167 21.492 1 97.27 168 TYR B N 1
ATOM 3622 C CA . TYR B 1 168 ? -10.788 27.051 21.304 1 97.27 168 TYR B CA 1
ATOM 3623 C C . TYR B 1 168 ? -11.255 25.824 22.077 1 97.27 168 TYR B C 1
ATOM 3625 O O . TYR B 1 168 ? -11.327 25.848 23.308 1 97.27 168 TYR B O 1
ATOM 3633 N N . ALA B 1 169 ? -11.647 24.777 21.396 1 97.78 169 ALA B N 1
ATOM 3634 C CA . ALA B 1 169 ? -12.141 23.518 21.949 1 97.78 169 ALA B CA 1
ATOM 3635 C C . ALA B 1 169 ? -12.045 22.394 20.922 1 97.78 169 ALA B C 1
ATOM 3637 O O . ALA B 1 169 ? -13.064 21.846 20.494 1 97.78 169 ALA B O 1
ATOM 3638 N N . PRO B 1 170 ? -10.822 22.027 20.604 1 96.81 170 PRO B N 1
ATOM 3639 C CA . PRO B 1 170 ? -10.642 21.085 19.496 1 96.81 170 PRO B CA 1
ATOM 3640 C C . PRO B 1 170 ? -11.345 19.751 19.735 1 96.81 170 PRO B C 1
ATOM 3642 O O . PRO B 1 170 ? -11.804 19.112 18.785 1 96.81 170 PRO B O 1
ATOM 3645 N N . GLN B 1 171 ? -11.513 19.306 20.984 1 96.49 171 GLN B N 1
ATOM 3646 C CA . GLN B 1 171 ? -12.207 18.058 21.286 1 96.49 171 GLN B CA 1
ATOM 3647 C C . GLN B 1 171 ? -13.659 18.109 20.819 1 96.49 171 GLN B C 1
ATOM 3649 O O . GLN B 1 171 ? -14.236 17.082 20.455 1 96.49 171 GLN B O 1
ATOM 3654 N N . HIS B 1 172 ? -14.203 19.312 20.833 1 97.08 172 HIS B N 1
ATOM 3655 C CA . HIS B 1 172 ? -15.578 19.487 20.379 1 97.08 172 HIS B CA 1
ATOM 3656 C C . HIS B 1 172 ? -15.716 19.15 18.898 1 97.08 172 HIS B C 1
ATOM 3658 O O . HIS B 1 172 ? -16.707 18.543 18.485 1 97.08 172 HIS B O 1
ATOM 3664 N N . VAL B 1 173 ? -14.756 19.52 18.116 1 97.4 173 VAL B N 1
ATOM 3665 C CA . VAL B 1 173 ? -14.8 19.269 16.679 1 97.4 173 VAL B CA 1
ATOM 3666 C C . VAL B 1 173 ? -14.644 17.774 16.41 1 97.4 173 VAL B C 1
ATOM 3668 O O . VAL B 1 173 ? -15.325 17.218 15.545 1 97.4 173 VAL B O 1
ATOM 3671 N N . ILE B 1 174 ? -13.773 17.106 17.157 1 96.79 174 ILE B N 1
ATOM 3672 C CA . ILE B 1 174 ? -13.591 15.665 17.024 1 96.79 174 ILE B CA 1
ATOM 3673 C C . ILE B 1 174 ? -14.911 14.95 17.303 1 96.79 174 ILE B C 1
ATOM 3675 O O . ILE B 1 174 ? -15.335 14.09 16.528 1 96.79 174 ILE B O 1
ATOM 3679 N N . ALA B 1 175 ? -15.565 15.355 18.34 1 96.57 175 ALA B N 1
ATOM 3680 C CA . ALA B 1 175 ? -16.82 14.728 18.747 1 96.57 175 ALA B CA 1
ATOM 3681 C C . ALA B 1 175 ? -17.947 15.076 17.778 1 96.57 175 ALA B C 1
ATOM 3683 O O . ALA B 1 175 ? -18.757 14.217 17.424 1 96.57 175 ALA B O 1
ATOM 3684 N N . GLU B 1 176 ? -17.986 16.325 17.401 1 96.77 176 GLU B N 1
ATOM 3685 C CA . GLU B 1 176 ? -19.072 16.829 16.566 1 96.77 176 GLU B CA 1
ATOM 3686 C C . GLU B 1 176 ? -19.115 16.107 15.222 1 96.77 176 GLU B C 1
ATOM 3688 O O . GLU B 1 176 ? -20.194 15.821 14.7 1 96.77 176 GLU B O 1
ATOM 3693 N N . TYR B 1 177 ? -17.989 15.78 14.683 1 97.07 177 TYR B N 1
ATOM 3694 C CA . TYR B 1 177 ? -17.951 15.192 13.348 1 97.07 177 TYR B CA 1
ATOM 3695 C C . TYR B 1 177 ? -17.844 13.674 13.424 1 97.07 177 TYR B C 1
ATOM 3697 O O . TYR B 1 177 ? -17.747 13 12.396 1 97.07 177 TYR B O 1
ATOM 3705 N N . ASN B 1 178 ? -17.814 13.128 14.616 1 97.31 178 ASN B N 1
ATOM 3706 C CA . ASN B 1 178 ? -17.959 11.688 14.8 1 97.31 178 ASN B CA 1
ATOM 3707 C C . ASN B 1 178 ? -19.42 11.256 14.717 1 97.31 178 ASN B C 1
ATOM 3709 O O . ASN B 1 178 ? -20.015 10.866 15.723 1 97.31 178 ASN B O 1
ATOM 3713 N N . THR B 1 179 ? -19.962 11.289 13.577 1 95.37 179 THR B N 1
ATOM 3714 C CA . THR B 1 179 ? -21.363 10.958 13.343 1 95.37 179 THR B CA 1
ATOM 3715 C C . THR B 1 179 ? -21.487 9.703 12.483 1 95.37 179 THR B C 1
ATOM 3717 O O . THR B 1 179 ? -20.573 9.372 11.724 1 95.37 179 THR B O 1
ATOM 3720 N N . PRO B 1 180 ? -22.58 9.017 12.627 1 95.41 180 PRO B N 1
ATOM 3721 C CA . PRO B 1 180 ? -22.785 7.844 11.774 1 95.41 180 PRO B CA 1
ATOM 3722 C C . PRO B 1 180 ? -22.664 8.168 10.287 1 95.41 180 PRO B C 1
ATOM 3724 O O . PRO B 1 180 ? -23.079 9.244 9.85 1 95.41 180 PRO B O 1
ATOM 3727 N N . LEU B 1 181 ? -22.099 7.311 9.536 1 96.11 181 LEU B N 1
ATOM 3728 C CA . LEU B 1 181 ? -21.94 7.489 8.097 1 96.11 181 LEU B CA 1
ATOM 3729 C C . LEU B 1 181 ? -23.226 7.133 7.36 1 96.11 181 LEU B C 1
ATOM 3731 O O . LEU B 1 181 ? -23.97 6.25 7.792 1 96.11 181 LEU B O 1
ATOM 3735 N N . PRO B 1 182 ? -23.508 7.815 6.246 1 93.93 182 PRO B N 1
ATOM 3736 C CA . PRO 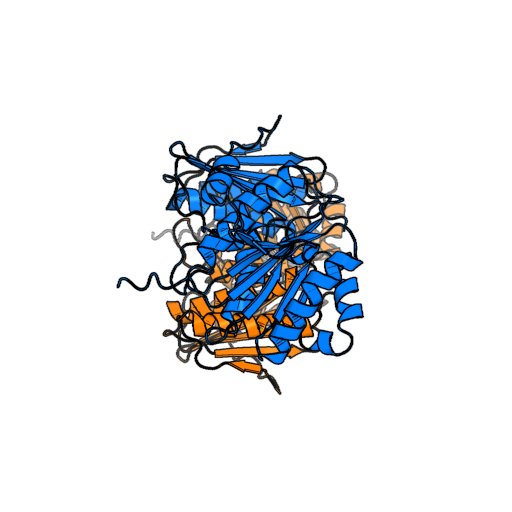B 1 182 ? -24.751 7.559 5.514 1 93.93 182 PRO B CA 1
ATOM 3737 C C . PRO B 1 182 ? -24.875 6.109 5.052 1 93.93 182 PRO B C 1
ATOM 3739 O O . PRO B 1 182 ? -23.883 5.502 4.64 1 93.93 182 PRO B O 1
ATOM 3742 N N . GLU B 1 183 ? -26.074 5.58 5.074 1 94.33 183 GLU B N 1
ATOM 3743 C CA . GLU B 1 183 ? -26.332 4.202 4.667 1 94.33 183 GLU B CA 1
ATOM 3744 C C . GLU B 1 183 ? -26.519 4.097 3.157 1 94.33 183 GLU B C 1
ATOM 3746 O O . GLU B 1 183 ? -27.162 4.953 2.545 1 94.33 183 GLU B O 1
ATOM 3751 N N . PRO B 1 184 ? -25.94 3.1 2.535 1 93.62 184 PRO B N 1
ATOM 3752 C CA . PRO B 1 184 ? -26.2 2.876 1.111 1 93.62 184 PRO B CA 1
ATOM 3753 C C . PRO B 1 184 ? -27.579 2.274 0.851 1 93.62 184 PRO B C 1
ATOM 3755 O O . PRO B 1 184 ? -28.154 1.633 1.734 1 93.62 184 PRO B O 1
ATOM 3758 N N . ALA B 1 185 ? -28.055 2.575 -0.379 1 91.42 185 ALA B N 1
ATOM 3759 C CA . ALA B 1 185 ? -29.323 1.958 -0.757 1 91.42 185 ALA B CA 1
ATOM 3760 C C . ALA B 1 185 ? -29.183 0.443 -0.872 1 91.42 185 ALA B C 1
ATOM 3762 O O . ALA B 1 185 ? -30.052 -0.304 -0.414 1 91.42 185 ALA B O 1
ATOM 3763 N N . THR B 1 186 ? -28.14 -0.084 -1.499 1 94.58 186 THR B N 1
ATOM 3764 C CA . THR B 1 186 ? -27.839 -1.501 -1.666 1 94.58 186 THR B CA 1
ATOM 3765 C C . THR B 1 186 ? -26.34 -1.755 -1.539 1 94.58 186 THR B C 1
ATOM 3767 O O . THR B 1 186 ? -25.528 -0.886 -1.866 1 94.58 186 THR B O 1
ATOM 3770 N N . SER B 1 187 ? -26.063 -2.942 -1.039 1 96.87 187 SER B N 1
ATOM 3771 C CA . SER B 1 187 ? -24.663 -3.331 -0.904 1 96.87 187 SER B CA 1
ATOM 3772 C C . SER B 1 187 ? -24.505 -4.847 -0.937 1 96.87 187 SER B C 1
ATOM 3774 O O . SER B 1 187 ? -25.455 -5.582 -0.658 1 96.87 187 SER B O 1
ATOM 3776 N N . THR B 1 188 ? -23.417 -5.364 -1.416 1 96.98 188 THR B N 1
ATOM 3777 C CA . THR B 1 188 ? -22.975 -6.722 -1.115 1 96.98 188 THR B CA 1
ATOM 3778 C C . THR B 1 188 ? -22.484 -6.824 0.326 1 96.98 188 THR B C 1
ATOM 3780 O O . THR B 1 188 ? -21.585 -6.085 0.735 1 96.98 188 THR B O 1
ATOM 3783 N N . THR B 1 189 ? -23.09 -7.766 1.069 1 97.56 189 THR B N 1
ATOM 3784 C CA . THR B 1 189 ? -22.809 -7.808 2.5 1 97.56 189 THR B CA 1
ATOM 3785 C C . THR B 1 189 ? -22.35 -9.202 2.92 1 97.56 189 THR B C 1
ATOM 3787 O O . THR B 1 189 ? -22.929 -10.205 2.499 1 97.56 189 THR B O 1
ATOM 3790 N N . LEU B 1 190 ? -21.239 -9.252 3.634 1 97.32 190 LEU B N 1
ATOM 3791 C CA . LEU B 1 190 ? -20.786 -10.441 4.347 1 97.32 190 LEU B CA 1
ATOM 3792 C C . LEU B 1 190 ? -20.819 -10.216 5.855 1 97.32 190 LEU B C 1
ATOM 3794 O O . LEU B 1 190 ? -20.038 -9.422 6.386 1 97.32 190 LEU B O 1
ATOM 3798 N N . ASP B 1 191 ? -21.614 -11.018 6.484 1 96.08 191 ASP B N 1
ATOM 3799 C CA . ASP B 1 191 ? -21.757 -10.843 7.926 1 96.08 191 ASP B CA 1
ATOM 3800 C C . ASP B 1 191 ? -20.821 -11.777 8.689 1 96.08 191 ASP B C 1
ATOM 3802 O O . ASP B 1 191 ? -20.464 -12.848 8.192 1 96.08 191 ASP B O 1
ATOM 3806 N N . SER B 1 192 ? -20.355 -11.375 9.811 1 93.19 192 SER B N 1
ATOM 3807 C CA . SER B 1 192 ? -19.666 -12.182 10.812 1 93.19 192 SER B CA 1
ATOM 3808 C C . SER B 1 192 ? -18.403 -12.815 10.238 1 93.19 192 SER B C 1
ATOM 3810 O O . SER B 1 192 ? -18.195 -14.023 10.366 1 93.19 192 SER B O 1
ATOM 3812 N N . ILE B 1 193 ? -17.642 -12.011 9.578 1 93.96 193 ILE B N 1
ATOM 3813 C CA . ILE B 1 193 ? -16.347 -12.498 9.116 1 93.96 193 ILE B CA 1
ATOM 3814 C C . ILE B 1 193 ? -15.408 -12.675 10.307 1 93.96 193 ILE B C 1
ATOM 3816 O O . ILE B 1 193 ? -15.023 -11.697 10.953 1 93.96 193 ILE B O 1
ATOM 3820 N N . ALA B 1 194 ? -15.003 -13.956 10.529 1 92.28 194 ALA B N 1
ATOM 3821 C CA . ALA B 1 194 ? -14.166 -14.293 11.678 1 92.28 194 ALA B CA 1
ATOM 3822 C C . ALA B 1 194 ? -12.696 -14.38 11.279 1 92.28 194 ALA B C 1
ATOM 3824 O O . ALA B 1 194 ? -12.344 -14.129 10.124 1 92.28 194 ALA B O 1
ATOM 3825 N N . GLY B 1 195 ? -11.873 -14.685 12.292 1 87.89 195 GLY B N 1
ATOM 3826 C CA . GLY B 1 195 ? -10.433 -14.705 12.084 1 87.89 195 GLY B CA 1
ATOM 3827 C C . GLY B 1 195 ? -9.941 -15.987 11.44 1 87.89 195 GLY B C 1
ATOM 3828 O O . GLY B 1 195 ? -8.759 -16.108 11.111 1 87.89 195 GLY B O 1
ATOM 3829 N N . ASP B 1 196 ? -10.87 -16.864 11.206 1 85.78 196 ASP B N 1
ATOM 3830 C CA . ASP B 1 196 ? -10.441 -18.122 10.602 1 85.78 196 ASP B CA 1
ATOM 3831 C C . ASP B 1 196 ? -10.124 -17.939 9.119 1 85.78 196 ASP B C 1
ATOM 3833 O O . ASP B 1 196 ? -10.653 -17.031 8.473 1 85.78 196 ASP B O 1
ATOM 3837 N N . ALA B 1 197 ? -9.34 -18.805 8.577 1 80.51 197 ALA B N 1
ATOM 3838 C CA . ALA B 1 197 ? -8.791 -18.704 7.227 1 80.51 197 ALA B CA 1
ATOM 3839 C C . ALA B 1 197 ? -9.902 -18.709 6.181 1 80.51 197 ALA B C 1
ATOM 3841 O O . ALA B 1 197 ? -9.845 -17.96 5.203 1 80.51 197 ALA B O 1
ATOM 3842 N N . ALA B 1 198 ? -10.842 -19.534 6.357 1 83.52 198 ALA B N 1
ATOM 3843 C CA . ALA B 1 198 ? -11.905 -19.669 5.365 1 83.52 198 ALA B CA 1
ATOM 3844 C C . ALA B 1 198 ? -12.724 -18.386 5.259 1 83.52 198 ALA B C 1
ATOM 3846 O O . ALA B 1 198 ? -13.019 -17.919 4.156 1 83.52 198 ALA B O 1
ATOM 3847 N N . SER B 1 199 ? -13.091 -17.837 6.403 1 88.9 199 SER B N 1
ATOM 3848 C CA . SER B 1 199 ? -13.85 -16.591 6.445 1 88.9 199 SER B CA 1
ATOM 3849 C C . SER B 1 199 ? -13.072 -15.449 5.8 1 88.9 199 SER B C 1
ATOM 3851 O O . SER B 1 199 ? -13.629 -14.676 5.018 1 88.9 199 SER B O 1
ATOM 3853 N N . GLN B 1 200 ? -11.868 -15.421 6.075 1 88.53 200 GLN B N 1
ATOM 3854 C CA . GLN B 1 200 ? -11.022 -14.355 5.549 1 88.53 200 GLN B CA 1
ATOM 3855 C C . GLN B 1 200 ? -10.828 -14.501 4.042 1 88.53 200 GLN B C 1
ATOM 3857 O O . GLN B 1 200 ? -10.846 -13.509 3.31 1 88.53 200 GLN B O 1
ATOM 3862 N N . ALA B 1 201 ? -10.638 -15.68 3.653 1 86.34 201 ALA B N 1
ATOM 3863 C CA . ALA B 1 201 ? -10.451 -15.944 2.229 1 86.34 201 ALA B CA 1
ATOM 3864 C C . ALA B 1 201 ? -11.698 -15.568 1.433 1 86.34 201 ALA B C 1
ATOM 3866 O O . ALA B 1 201 ? -11.598 -15.012 0.337 1 86.34 201 ALA B O 1
ATOM 3867 N N . HIS B 1 202 ? -12.784 -15.908 1.96 1 90.6 202 HIS B N 1
ATOM 3868 C CA . HIS B 1 202 ? -14.043 -15.575 1.302 1 90.6 202 HIS B CA 1
ATOM 3869 C C . HIS B 1 202 ? -14.208 -14.065 1.161 1 90.6 202 HIS B C 1
ATOM 3871 O O . HIS B 1 202 ? -14.575 -13.574 0.092 1 90.6 202 HIS B O 1
ATOM 3877 N N . ALA B 1 203 ? -13.914 -13.34 2.17 1 94.6 203 ALA B N 1
ATOM 3878 C CA . ALA B 1 203 ? -14.009 -11.883 2.143 1 94.6 203 ALA B CA 1
ATOM 3879 C C . ALA B 1 203 ? -13.081 -11.293 1.084 1 94.6 203 ALA B C 1
ATOM 3881 O O . ALA B 1 203 ? -13.473 -10.392 0.339 1 94.6 203 ALA B O 1
ATOM 3882 N N . ARG B 1 204 ? -11.934 -11.793 1.024 1 92.09 204 ARG B N 1
ATOM 3883 C CA . ARG B 1 204 ? -10.97 -11.312 0.04 1 92.09 204 ARG B CA 1
ATOM 3884 C C . ARG B 1 204 ? -11.456 -11.583 -1.38 1 92.09 204 ARG B C 1
ATOM 3886 O O . ARG B 1 204 ? -11.345 -10.722 -2.255 1 92.09 204 ARG B O 1
ATOM 3893 N N . ALA B 1 205 ? -11.98 -12.743 -1.561 1 90.84 205 ALA B N 1
ATOM 3894 C CA . ALA B 1 205 ? -12.461 -13.12 -2.887 1 90.84 205 ALA B CA 1
ATOM 3895 C C . ALA B 1 205 ? -13.598 -12.208 -3.339 1 90.84 205 ALA B C 1
ATOM 3897 O O . ALA B 1 205 ? -13.607 -11.735 -4.478 1 90.84 205 ALA B O 1
ATOM 3898 N N . VAL B 1 206 ? -14.482 -11.995 -2.457 1 94.85 206 VAL B N 1
ATOM 3899 C CA . VAL B 1 206 ? -15.618 -11.132 -2.762 1 94.85 206 VAL B CA 1
ATOM 3900 C C . VAL B 1 206 ? -15.126 -9.718 -3.063 1 94.85 206 VAL B C 1
ATOM 3902 O O . VAL B 1 206 ? -15.596 -9.078 -4.008 1 94.85 206 VAL B O 1
ATOM 3905 N N . THR B 1 207 ? -14.192 -9.257 -2.325 1 97 207 THR B N 1
ATOM 3906 C CA . THR B 1 207 ? -13.629 -7.923 -2.497 1 97 207 THR B CA 1
ATOM 3907 C C . THR B 1 207 ? -12.96 -7.791 -3.862 1 97 207 THR B C 1
ATOM 3909 O O . THR B 1 207 ? -13.203 -6.823 -4.587 1 97 207 THR B O 1
ATOM 3912 N N . ARG B 1 208 ? -12.191 -8.728 -4.228 1 93.97 208 ARG B N 1
ATOM 3913 C CA . ARG B 1 208 ? -11.516 -8.704 -5.521 1 93.97 208 ARG B CA 1
ATOM 3914 C C . ARG B 1 208 ? -12.524 -8.712 -6.665 1 93.97 208 ARG B C 1
ATOM 3916 O O . ARG B 1 208 ? -12.366 -7.979 -7.644 1 93.97 208 ARG B O 1
ATOM 3923 N N . ALA B 1 209 ? -13.503 -9.579 -6.517 1 92.65 209 ALA B N 1
ATOM 3924 C CA . ALA B 1 209 ? -14.523 -9.669 -7.558 1 92.65 209 ALA B CA 1
ATOM 3925 C C . ALA B 1 209 ? -15.227 -8.329 -7.753 1 92.65 209 ALA B C 1
ATOM 3927 O O . ALA B 1 209 ? -15.439 -7.892 -8.886 1 92.65 209 ALA B O 1
ATOM 3928 N N . GLN B 1 210 ? -15.542 -7.684 -6.672 1 96.58 210 GLN B N 1
ATOM 3929 C CA . GLN B 1 210 ? -16.22 -6.394 -6.736 1 96.58 210 GLN B CA 1
ATOM 3930 C C . GLN B 1 210 ? -15.319 -5.328 -7.352 1 96.58 210 GLN B C 1
ATOM 3932 O O . GLN B 1 210 ? -15.775 -4.507 -8.151 1 96.58 210 GLN B O 1
ATOM 3937 N N . ALA B 1 211 ? -14.081 -5.316 -6.988 1 96.6 211 ALA B N 1
ATOM 3938 C CA . ALA B 1 211 ? -13.132 -4.34 -7.515 1 96.6 211 ALA B CA 1
ATOM 3939 C C . ALA B 1 211 ? -12.911 -4.542 -9.012 1 96.6 211 ALA B C 1
ATOM 3941 O O . ALA B 1 211 ? -12.853 -3.574 -9.774 1 96.6 211 ALA B O 1
ATOM 3942 N N . ARG B 1 212 ? -12.793 -5.773 -9.422 1 92.07 212 ARG B N 1
ATOM 3943 C CA . ARG B 1 212 ? -12.633 -6.072 -10.842 1 92.07 212 ARG B CA 1
ATOM 3944 C C . ARG B 1 212 ? -13.86 -5.635 -11.635 1 92.07 212 ARG B C 1
ATOM 3946 O O . ARG B 1 212 ? -13.733 -5.06 -12.718 1 92.07 212 ARG B O 1
ATOM 3953 N N . GLN B 1 213 ? -14.991 -5.957 -11.117 1 93.2 213 GLN B N 1
ATOM 3954 C CA . GLN B 1 213 ? -16.238 -5.568 -11.767 1 93.2 213 GLN B CA 1
ATOM 3955 C C . GLN B 1 213 ? -16.329 -4.052 -11.919 1 93.2 213 GLN B C 1
ATOM 3957 O O . GLN B 1 213 ? -16.876 -3.553 -12.904 1 93.2 213 GLN B O 1
ATOM 3962 N N . ALA B 1 214 ? -15.74 -3.376 -10.988 1 95.5 214 ALA B N 1
ATOM 3963 C CA . ALA B 1 214 ? -15.76 -1.916 -11.007 1 95.5 214 ALA B CA 1
ATOM 3964 C C . ALA B 1 214 ? -14.757 -1.367 -12.018 1 95.5 214 ALA B C 1
ATOM 3966 O O . ALA B 1 214 ? -14.702 -0.158 -12.253 1 95.5 214 ALA B O 1
ATOM 3967 N N . GLY B 1 215 ? -13.884 -2.211 -12.547 1 92.96 215 GLY B N 1
ATOM 3968 C CA . GLY B 1 215 ? -12.991 -1.805 -13.62 1 92.96 215 GLY B CA 1
ATOM 3969 C C . GLY B 1 215 ? -11.612 -1.405 -13.131 1 92.96 215 GLY B C 1
ATOM 3970 O O . GLY B 1 215 ? -10.845 -0.779 -13.864 1 92.96 215 GLY B O 1
ATOM 3971 N N . PHE B 1 216 ? -11.31 -1.746 -11.927 1 94.57 216 PHE B N 1
ATOM 3972 C CA . PHE B 1 216 ? -10 -1.387 -11.397 1 94.57 216 PHE B CA 1
ATOM 3973 C C . PHE B 1 216 ? -8.904 -2.218 -12.055 1 94.57 216 PHE B C 1
ATOM 3975 O O . PHE B 1 216 ? -9.132 -3.37 -12.43 1 94.57 216 PHE B O 1
ATOM 3982 N N . SER B 1 217 ? -7.703 -1.594 -12.164 1 90.39 217 SER B N 1
ATOM 3983 C CA . SER B 1 217 ? -6.513 -2.324 -12.587 1 90.39 217 SER B CA 1
ATOM 3984 C C . SER B 1 217 ? -6.128 -3.392 -11.569 1 90.39 217 SER B C 1
ATOM 3986 O O . SER B 1 217 ? -6.547 -3.333 -10.411 1 90.39 217 SER B O 1
ATOM 3988 N N . PRO B 1 218 ? -5.313 -4.344 -11.888 1 86.83 218 PRO B N 1
ATOM 3989 C CA . PRO B 1 218 ? -4.884 -5.39 -10.957 1 86.83 218 PRO B CA 1
ATOM 3990 C C . PRO B 1 218 ? -4.213 -4.828 -9.706 1 86.83 218 PRO B C 1
ATOM 3992 O O . PRO B 1 218 ? -4.456 -5.314 -8.599 1 86.83 218 PRO B O 1
ATOM 3995 N N . ASP B 1 219 ? -3.397 -3.806 -9.918 1 87.82 219 ASP B N 1
ATOM 3996 C CA . ASP B 1 219 ? -2.739 -3.19 -8.77 1 87.82 219 ASP B CA 1
ATOM 3997 C C . ASP B 1 219 ? -3.762 -2.576 -7.816 1 87.82 219 ASP B C 1
ATOM 3999 O O . ASP B 1 219 ? -3.658 -2.738 -6.598 1 87.82 219 ASP B O 1
ATOM 4003 N N . ARG B 1 220 ? -4.688 -1.939 -8.398 1 93.33 220 ARG B N 1
ATOM 4004 C CA . ARG B 1 220 ? -5.694 -1.291 -7.563 1 93.33 220 ARG B CA 1
ATOM 4005 C C . ARG B 1 220 ? -6.604 -2.321 -6.903 1 93.33 220 ARG B C 1
ATOM 4007 O O . ARG B 1 220 ? -7.047 -2.13 -5.768 1 93.33 220 ARG B O 1
ATOM 4014 N N . VAL B 1 221 ? -6.908 -3.409 -7.614 1 93.86 221 VAL B N 1
ATOM 4015 C CA . VAL B 1 221 ? -7.648 -4.512 -7.01 1 93.86 221 VAL B CA 1
ATOM 4016 C C . VAL B 1 221 ? -6.902 -5.021 -5.779 1 93.86 221 VAL B C 1
ATOM 4018 O O . VAL B 1 221 ? -7.51 -5.259 -4.732 1 93.86 221 VAL B O 1
ATOM 4021 N N . GLY B 1 222 ? -5.61 -5.181 -5.892 1 90.98 222 GLY B N 1
ATOM 4022 C CA . GLY B 1 222 ? -4.792 -5.578 -4.757 1 90.98 222 GLY B CA 1
ATOM 4023 C C . GLY B 1 222 ? -4.859 -4.598 -3.602 1 90.98 222 GLY B C 1
ATOM 4024 O O . GLY B 1 222 ? -4.868 -5.002 -2.437 1 90.98 222 GLY B O 1
ATOM 4025 N N . ASP B 1 223 ? -4.871 -3.29 -3.925 1 93.36 223 ASP B N 1
ATOM 4026 C CA . ASP B 1 223 ? -5.001 -2.265 -2.894 1 93.36 223 ASP B CA 1
ATOM 4027 C C . ASP B 1 223 ? -6.295 -2.442 -2.103 1 93.36 223 ASP B C 1
ATOM 4029 O O . ASP B 1 223 ? -6.284 -2.41 -0.871 1 93.36 223 ASP B O 1
ATOM 4033 N N . VAL B 1 224 ? -7.341 -2.658 -2.866 1 96.67 224 VAL B N 1
ATOM 4034 C CA . VAL B 1 224 ? -8.65 -2.799 -2.237 1 96.67 224 VAL B CA 1
ATOM 4035 C C . VAL B 1 224 ? -8.658 -4.028 -1.33 1 96.67 224 VAL B C 1
ATOM 4037 O O . VAL B 1 224 ? -9.118 -3.961 -0.188 1 96.67 224 VAL B O 1
ATOM 4040 N N . GLU B 1 225 ? -8.167 -5.041 -1.826 1 93.77 225 GLU B N 1
ATOM 4041 C CA . GLU B 1 225 ? -8.113 -6.285 -1.064 1 93.77 225 GLU B CA 1
ATOM 4042 C C . GLU B 1 225 ? -7.323 -6.107 0.229 1 93.77 225 GLU B C 1
ATOM 4044 O O . GLU B 1 225 ? -7.755 -6.553 1.294 1 93.77 225 GLU B O 1
ATOM 4049 N N . LEU B 1 226 ? -6.16 -5.502 0.135 1 91.06 226 LEU B N 1
ATOM 4050 C CA . LEU B 1 226 ? -5.3 -5.306 1.297 1 91.06 226 LEU B CA 1
ATOM 4051 C C . LEU B 1 226 ? -5.99 -4.438 2.343 1 91.06 226 LEU B C 1
ATOM 4053 O O . LEU B 1 226 ? -5.907 -4.717 3.541 1 91.06 226 LEU B O 1
ATOM 4057 N N . VAL B 1 227 ? -6.589 -3.429 1.922 1 94.64 227 VAL B N 1
ATOM 4058 C CA . VAL B 1 227 ? -7.287 -2.525 2.83 1 94.64 227 VAL B CA 1
ATOM 4059 C C . VAL B 1 227 ? -8.378 -3.287 3.58 1 94.64 227 VAL B C 1
ATOM 4061 O O . VAL B 1 227 ? -8.472 -3.201 4.807 1 94.64 227 VAL B O 1
ATOM 4064 N N . VAL B 1 228 ? -9.184 -4.034 2.871 1 95.52 228 VAL B N 1
ATOM 4065 C CA . VAL B 1 228 ? -10.272 -4.783 3.491 1 95.52 228 VAL B CA 1
ATOM 4066 C C . VAL B 1 228 ? -9.702 -5.814 4.462 1 95.52 228 VAL B C 1
ATOM 4068 O O . VAL B 1 228 ? -10.214 -5.98 5.571 1 95.52 228 VAL B O 1
ATOM 4071 N N . ALA B 1 229 ? -8.682 -6.468 4.066 1 89.94 229 ALA B N 1
ATOM 4072 C CA . ALA B 1 229 ? -8.046 -7.456 4.934 1 89.94 229 ALA B CA 1
ATOM 4073 C C . ALA B 1 229 ? -7.566 -6.816 6.233 1 89.94 229 ALA B C 1
ATOM 4075 O O . ALA B 1 229 ? -7.722 -7.393 7.312 1 89.94 229 ALA B O 1
ATOM 4076 N N . GLU B 1 230 ? -6.929 -5.665 6.109 1 90.05 230 GLU B N 1
ATOM 4077 C CA . GLU B 1 230 ? -6.434 -4.96 7.288 1 90.05 230 GLU B CA 1
ATOM 4078 C C . GLU B 1 230 ? -7.581 -4.542 8.203 1 90.05 230 GLU B C 1
ATOM 4080 O O . GLU B 1 230 ? -7.474 -4.643 9.427 1 90.05 230 GLU B O 1
ATOM 4085 N N . LEU B 1 231 ? -8.638 -4.048 7.624 1 94.16 231 LEU B N 1
ATOM 4086 C CA . LEU B 1 231 ? -9.782 -3.614 8.418 1 94.16 231 LEU B CA 1
ATOM 4087 C C . LEU B 1 231 ? -10.422 -4.796 9.139 1 94.16 231 LEU B C 1
ATOM 4089 O O . LEU B 1 231 ? -10.78 -4.692 10.314 1 94.16 231 LEU B O 1
ATOM 4093 N N . LEU B 1 232 ? -10.555 -5.883 8.482 1 93.42 232 LEU B N 1
ATOM 4094 C CA . LEU B 1 232 ? -11.139 -7.068 9.102 1 93.42 232 LEU B CA 1
ATOM 4095 C C . LEU B 1 232 ? -10.221 -7.623 10.186 1 93.42 232 LEU B C 1
ATOM 4097 O O . LEU B 1 232 ? -10.692 -8.076 11.231 1 93.42 232 LEU B O 1
ATOM 4101 N N . ALA B 1 233 ? -8.94 -7.612 9.903 1 87.69 233 ALA B N 1
ATOM 4102 C CA . ALA B 1 233 ? -7.991 -8.025 10.934 1 87.69 233 ALA B CA 1
ATOM 4103 C C . ALA B 1 233 ? -8.134 -7.165 12.186 1 87.69 233 ALA B C 1
ATOM 4105 O O . ALA B 1 233 ? -8.072 -7.675 13.307 1 87.69 233 ALA B O 1
ATOM 4106 N N . ASN B 1 234 ? -8.258 -5.898 12.013 1 88.65 234 ASN B N 1
ATOM 4107 C CA . ASN B 1 234 ? -8.467 -5.001 13.144 1 88.65 234 ASN B CA 1
ATOM 4108 C C . ASN B 1 234 ? -9.72 -5.374 13.932 1 88.65 234 ASN B C 1
ATOM 4110 O O . ASN B 1 234 ? -9.716 -5.345 15.163 1 88.65 234 ASN B O 1
ATOM 4114 N N . SER B 1 235 ? -10.788 -5.67 13.214 1 92.69 235 SER B N 1
ATOM 4115 C CA . SER B 1 235 ? -12.03 -6.069 13.867 1 92.69 235 SER B CA 1
ATOM 4116 C C . SER B 1 235 ? -11.84 -7.34 14.689 1 92.69 235 SER B C 1
ATOM 4118 O O . SER B 1 235 ? -12.406 -7.472 15.776 1 92.69 235 SER B O 1
ATOM 4120 N N . VAL B 1 236 ? -11.103 -8.269 14.201 1 89.9 236 VAL B N 1
ATOM 4121 C CA . VAL B 1 236 ? -10.858 -9.535 14.884 1 89.9 236 VAL B CA 1
ATOM 4122 C C . VAL B 1 236 ? -9.973 -9.3 16.106 1 89.9 236 VAL B C 1
ATOM 4124 O O . VAL B 1 236 ? -10.267 -9.793 17.197 1 89.9 236 VAL B O 1
ATOM 4127 N N . ASP B 1 237 ? -8.948 -8.48 15.946 1 85.76 237 ASP B N 1
ATOM 4128 C CA . ASP B 1 237 ? -7.948 -8.285 16.991 1 85.76 237 ASP B CA 1
ATOM 4129 C C . ASP B 1 237 ? -8.463 -7.339 18.074 1 85.76 237 ASP B C 1
ATOM 4131 O O . ASP B 1 237 ? -8.137 -7.499 19.252 1 85.76 237 ASP B O 1
ATOM 4135 N N . HIS B 1 238 ? -9.273 -6.371 17.617 1 86.67 238 HIS B N 1
ATOM 4136 C CA . HIS B 1 238 ? -9.582 -5.298 18.556 1 86.67 238 HIS B CA 1
ATOM 4137 C C . HIS B 1 238 ? -11.088 -5.085 18.673 1 86.67 238 HIS B C 1
ATOM 4139 O O . HIS B 1 238 ? -11.548 -4.35 19.549 1 86.67 238 HIS B O 1
ATOM 4145 N N . GLY B 1 239 ? -11.895 -5.663 17.769 1 89.27 239 GLY B N 1
ATOM 4146 C CA . GLY B 1 239 ? -13.289 -5.269 17.643 1 89.27 239 GLY B CA 1
ATOM 4147 C C . GLY B 1 239 ? -14.255 -6.326 18.144 1 89.27 239 GLY B C 1
ATOM 4148 O O . GLY B 1 239 ? -15.425 -6.34 17.755 1 89.27 239 GLY B O 1
ATOM 4149 N N . GLY B 1 240 ? -13.788 -7.323 18.812 1 88.72 240 GLY B N 1
ATOM 4150 C CA . GLY B 1 240 ? -14.693 -8.33 19.342 1 88.72 240 GLY B CA 1
ATOM 4151 C C . GLY B 1 240 ? -14.596 -9.66 18.618 1 88.72 240 GLY B C 1
ATOM 4152 O O . GLY B 1 240 ? -15.403 -10.561 18.853 1 88.72 240 GLY B O 1
ATOM 4153 N N . GLY B 1 241 ? -13.767 -9.736 17.678 1 91.32 241 GLY B N 1
ATOM 4154 C CA . GLY B 1 241 ? -13.438 -11.04 17.126 1 91.32 241 GLY B CA 1
ATOM 4155 C C . GLY B 1 241 ? -14.043 -11.278 15.755 1 91.32 241 GLY B C 1
ATOM 4156 O O . GLY B 1 241 ? -13.724 -12.267 15.093 1 91.32 241 GLY B O 1
ATOM 4157 N N . GLN B 1 242 ? -14.978 -10.406 15.372 1 94.29 242 GLN B N 1
ATOM 4158 C CA . GLN B 1 242 ? -15.593 -10.533 14.055 1 94.29 242 GLN B CA 1
ATOM 4159 C C . GLN B 1 242 ? -15.937 -9.164 13.475 1 94.29 242 GLN B C 1
ATOM 4161 O O . GLN B 1 242 ? -16.044 -8.181 14.211 1 94.29 242 GLN B O 1
ATOM 4166 N N . GLY B 1 243 ? -16.097 -9.114 12.136 1 96.4 243 GLY B N 1
ATOM 4167 C CA . GLY B 1 243 ? -16.495 -7.891 11.457 1 96.4 243 GLY B CA 1
ATOM 4168 C C . GLY B 1 243 ? -17.528 -8.12 10.37 1 96.4 243 GLY B C 1
ATOM 4169 O O . GLY B 1 243 ? -17.714 -9.25 9.912 1 96.4 243 GLY B O 1
ATOM 4170 N N . ARG B 1 244 ? -18.287 -7.117 10.067 1 97.9 244 ARG B N 1
ATOM 4171 C CA . ARG B 1 244 ? -19.189 -7.086 8.92 1 97.9 244 ARG B CA 1
ATOM 4172 C C . ARG B 1 244 ? -18.59 -6.277 7.774 1 97.9 244 ARG B C 1
ATOM 4174 O O . ARG B 1 244 ? -18.125 -5.153 7.978 1 97.9 244 ARG B O 1
ATOM 4181 N N . LEU B 1 245 ? -18.553 -6.864 6.587 1 98.5 245 LEU B N 1
ATOM 4182 C CA . LEU B 1 245 ? -18.032 -6.21 5.392 1 98.5 245 LEU B CA 1
ATOM 4183 C C . LEU B 1 245 ? -19.164 -5.828 4.444 1 98.5 245 LEU B C 1
ATOM 4185 O O . LEU B 1 245 ? -20.03 -6.652 4.141 1 98.5 245 LEU B O 1
ATOM 4189 N N . ARG B 1 246 ? -19.223 -4.612 4.008 1 98.62 246 ARG B N 1
ATOM 4190 C CA . ARG B 1 246 ? -20.122 -4.152 2.955 1 98.62 246 ARG B CA 1
ATOM 4191 C C . ARG B 1 246 ? -19.346 -3.472 1.831 1 98.62 246 ARG B C 1
ATOM 4193 O O . ARG B 1 246 ? -18.396 -2.73 2.087 1 98.62 246 ARG B O 1
ATOM 4200 N N . ILE B 1 247 ? -19.713 -3.781 0.608 1 98.71 247 ILE B N 1
ATOM 4201 C CA . ILE B 1 247 ? -19.099 -3.176 -0.569 1 98.71 247 ILE B CA 1
ATOM 4202 C C . ILE B 1 247 ? -20.185 -2.724 -1.542 1 98.71 247 ILE B C 1
ATOM 4204 O O . ILE B 1 247 ? -21.115 -3.477 -1.839 1 98.71 247 ILE B O 1
ATOM 4208 N N . TRP B 1 248 ? -20.12 -1.46 -2 1 98.27 248 TRP B N 1
ATOM 4209 C CA . TRP B 1 248 ? -21.077 -0.996 -3 1 98.27 248 TRP B CA 1
ATOM 4210 C C . TRP B 1 248 ? -20.458 0.076 -3.89 1 98.27 248 TRP B C 1
ATOM 4212 O O . TRP B 1 248 ? -19.54 0.786 -3.471 1 98.27 248 TRP B O 1
ATOM 4222 N N . PRO B 1 249 ? -20.916 0.166 -5.127 1 97.02 249 PRO B N 1
ATOM 4223 C CA . PRO B 1 249 ? -20.472 1.24 -6.018 1 97.02 249 PRO B CA 1
ATOM 4224 C C . PRO B 1 249 ? -21.215 2.552 -5.776 1 97.02 249 PRO B C 1
ATOM 4226 O O . PRO B 1 249 ? -22.397 2.54 -5.425 1 97.02 249 PRO B O 1
ATOM 4229 N N . GLU B 1 250 ? -20.544 3.593 -5.837 1 95.05 250 GLU B N 1
ATOM 4230 C CA . GLU B 1 250 ? -21.058 4.949 -6 1 95.05 250 GLU B CA 1
ATOM 4231 C C . GLU B 1 250 ? -20.661 5.53 -7.354 1 95.05 250 GLU B C 1
ATOM 4233 O O . GLU B 1 250 ? -19.852 4.942 -8.075 1 95.05 250 GLU B O 1
ATOM 4238 N N . PRO B 1 251 ? -21.234 6.564 -7.78 1 90.45 251 PRO B N 1
ATOM 4239 C CA . PRO B 1 251 ? -20.96 7.09 -9.119 1 90.45 251 PRO B CA 1
ATOM 4240 C C . PRO B 1 251 ? -19.468 7.289 -9.381 1 90.45 251 PRO B C 1
ATOM 4242 O O . PRO B 1 251 ? -18.981 6.972 -10.469 1 90.45 251 PRO B O 1
ATOM 4245 N N . ALA B 1 252 ? -18.721 7.676 -8.398 1 92.91 252 ALA B N 1
ATOM 4246 C CA . ALA B 1 252 ? -17.332 8.02 -8.689 1 92.91 252 ALA B CA 1
ATOM 4247 C C . ALA B 1 252 ? -16.371 7.131 -7.905 1 92.91 252 ALA B C 1
ATOM 4249 O O . ALA B 1 252 ? -15.152 7.295 -7.993 1 92.91 252 ALA B O 1
ATOM 4250 N N . GLN B 1 253 ? -16.876 6.17 -7.211 1 96.41 253 GLN B N 1
ATOM 4251 C CA . GLN B 1 253 ? -15.973 5.418 -6.346 1 96.41 253 GLN B CA 1
ATOM 4252 C C . GLN B 1 253 ? -16.582 4.077 -5.947 1 96.41 253 GLN B C 1
ATOM 4254 O O . GLN B 1 253 ? -17.802 3.906 -5.993 1 96.41 253 GLN B O 1
ATOM 4259 N N . LEU B 1 254 ? -15.748 3.154 -5.613 1 98.17 254 LEU B N 1
ATOM 4260 C CA . LEU B 1 254 ? -16.111 1.936 -4.896 1 98.17 254 LEU B CA 1
ATOM 4261 C C . LEU B 1 254 ? -15.908 2.108 -3.395 1 98.17 254 LEU B C 1
ATOM 4263 O O . LEU B 1 254 ? -14.853 2.573 -2.956 1 98.17 254 LEU B O 1
ATOM 4267 N N . VAL B 1 255 ? -16.949 1.767 -2.616 1 98.55 255 VAL B N 1
ATOM 4268 C CA . VAL B 1 255 ? -16.894 1.964 -1.172 1 98.55 255 VAL B CA 1
ATOM 4269 C C . VAL B 1 255 ? -16.797 0.612 -0.469 1 98.55 255 VAL B C 1
ATOM 4271 O O . VAL B 1 255 ? -17.545 -0.316 -0.788 1 98.55 255 VAL B O 1
ATOM 4274 N N . CYS B 1 256 ? -15.857 0.42 0.445 1 98.76 256 CYS B N 1
ATOM 4275 C CA . CYS B 1 256 ? -15.716 -0.723 1.34 1 98.76 256 CYS B CA 1
ATOM 4276 C C . CYS B 1 256 ? -15.853 -0.296 2.797 1 98.76 256 CYS B C 1
ATOM 4278 O O . CYS B 1 256 ? -15.159 0.616 3.248 1 98.76 256 CYS B O 1
ATOM 4280 N N . GLU B 1 257 ? -16.722 -0.95 3.457 1 98.65 257 GLU B N 1
ATOM 4281 C CA . GLU B 1 257 ? -16.986 -0.585 4.845 1 98.65 257 GLU B CA 1
ATOM 4282 C C . GLU B 1 257 ? -16.901 -1.801 5.762 1 98.65 257 GLU B C 1
ATOM 4284 O O . GLU B 1 257 ? -17.434 -2.866 5.442 1 98.65 257 GLU B O 1
ATOM 4289 N N . VAL B 1 258 ? -16.191 -1.708 6.847 1 98.25 258 VAL B N 1
ATOM 4290 C CA . VAL B 1 258 ? -16.128 -2.754 7.862 1 98.25 258 VAL B CA 1
ATOM 4291 C C . VAL B 1 258 ? -16.635 -2.211 9.196 1 98.25 258 VAL B C 1
ATOM 4293 O O . VAL B 1 258 ? -16.243 -1.122 9.62 1 98.25 258 VAL B O 1
ATOM 4296 N N . SER B 1 259 ? -17.49 -2.896 9.84 1 98.06 259 SER B N 1
ATOM 4297 C CA . SER B 1 259 ? -18.026 -2.526 11.146 1 98.06 259 SER B CA 1
ATOM 4298 C C . SER B 1 259 ? -17.88 -3.668 12.147 1 98.06 259 SER B C 1
ATOM 4300 O O . SER B 1 259 ? -17.902 -4.84 11.767 1 98.06 259 SER B O 1
ATOM 4302 N N . ASP B 1 260 ? -17.692 -3.327 13.4 1 97.81 260 ASP B N 1
ATOM 4303 C CA . ASP B 1 260 ? -17.591 -4.288 14.494 1 97.81 260 ASP B CA 1
ATOM 4304 C C . ASP B 1 260 ? -18.031 -3.662 15.816 1 97.81 260 ASP B C 1
ATOM 4306 O O . ASP B 1 260 ? -18.288 -2.459 15.884 1 97.81 260 ASP B O 1
ATOM 4310 N N . PRO B 1 261 ? -18.206 -4.409 16.875 1 96.83 261 PRO B N 1
ATOM 4311 C CA . PRO B 1 261 ? -18.729 -3.881 18.137 1 96.83 261 PRO B CA 1
ATOM 4312 C C . PRO B 1 261 ? -17.657 -3.184 18.974 1 96.83 261 PRO B C 1
ATOM 4314 O O . PRO B 1 261 ? -17.949 -2.681 20.061 1 96.83 261 PRO B O 1
ATOM 4317 N N . GLY B 1 262 ? -16.421 -3.186 18.493 1 96.26 262 GLY B N 1
ATOM 4318 C CA . GLY B 1 262 ? -15.356 -2.566 19.265 1 96.26 262 GLY B CA 1
ATOM 4319 C C . GLY B 1 262 ? -15.415 -1.05 19.253 1 96.26 262 GLY B C 1
ATOM 4320 O O . GLY B 1 262 ? -15.98 -0.453 18.334 1 96.26 262 GLY B O 1
ATOM 4321 N N . HIS B 1 263 ? -14.813 -0.472 20.295 1 95.95 263 HIS B N 1
ATOM 4322 C CA . HIS B 1 263 ? -14.762 0.979 20.434 1 95.95 263 HIS B CA 1
ATOM 4323 C C . HIS B 1 263 ? -13.342 1.502 20.245 1 95.95 263 HIS B C 1
ATOM 4325 O O . HIS B 1 263 ? -12.445 1.168 21.022 1 95.95 263 HIS B O 1
ATOM 4331 N N . LEU B 1 264 ? -13.134 2.259 19.215 1 93.67 264 LEU B N 1
ATOM 4332 C CA . LEU B 1 264 ? -11.843 2.902 18.993 1 93.67 264 LEU B CA 1
ATOM 4333 C C . LEU B 1 264 ? -11.69 4.133 19.879 1 93.67 264 LEU B C 1
ATOM 4335 O O . LEU B 1 264 ? -12.362 5.145 19.666 1 93.67 264 LEU B O 1
ATOM 4339 N N . THR B 1 265 ? -10.72 4.061 20.808 1 93.07 265 THR B N 1
ATOM 4340 C CA . THR B 1 265 ? -10.656 5.118 21.812 1 93.07 265 THR B CA 1
ATOM 4341 C C . THR B 1 265 ? -9.473 6.045 21.546 1 93.07 265 THR B C 1
ATOM 4343 O O . THR B 1 265 ? -9.422 7.16 22.069 1 93.07 265 THR B O 1
ATOM 4346 N N . ASP B 1 266 ? -8.507 5.635 20.832 1 92.04 266 ASP B N 1
ATOM 4347 C CA . ASP B 1 266 ? -7.384 6.498 20.479 1 92.04 266 ASP B CA 1
ATOM 4348 C C . ASP B 1 266 ? -7.702 7.334 19.241 1 92.04 266 ASP B C 1
ATOM 4350 O O . ASP B 1 266 ? -7.728 6.813 18.124 1 92.04 266 ASP B O 1
ATOM 4354 N N . PRO B 1 267 ? -7.82 8.582 19.376 1 92.04 267 PRO B N 1
ATOM 4355 C CA . PRO B 1 267 ? -8.195 9.401 18.221 1 92.04 267 PRO B CA 1
ATOM 4356 C C . PRO B 1 267 ? -7.077 9.509 17.186 1 92.04 267 PRO B C 1
ATOM 4358 O O . PRO B 1 267 ? -7.323 9.91 16.046 1 92.04 267 PRO B O 1
ATOM 4361 N N . LEU B 1 268 ? -5.899 9.136 17.575 1 92.69 268 LEU B N 1
ATOM 4362 C CA . LEU B 1 268 ? -4.77 9.252 16.658 1 92.69 268 LEU B CA 1
ATOM 4363 C C . LEU B 1 268 ? -4.458 7.909 16.007 1 92.69 268 LEU B C 1
ATOM 4365 O O . LEU B 1 268 ? -3.461 7.776 15.294 1 92.69 268 LEU B O 1
ATOM 4369 N N . ALA B 1 269 ? -5.335 6.937 16.231 1 90.11 269 ALA B N 1
ATOM 4370 C CA . ALA B 1 269 ? -5.145 5.648 15.571 1 90.11 269 ALA B CA 1
ATOM 4371 C C . ALA B 1 269 ? -5.042 5.816 14.058 1 90.11 269 ALA B C 1
ATOM 4373 O O . ALA B 1 269 ? -5.872 6.491 13.444 1 90.11 269 ALA B O 1
ATOM 4374 N N . GLY B 1 270 ? -3.972 5.251 13.458 1 88.56 270 GLY B N 1
ATOM 4375 C CA . GLY B 1 270 ? -3.757 5.323 12.021 1 88.56 270 GLY B CA 1
ATOM 4376 C C . GLY B 1 270 ? -3.079 6.607 11.582 1 88.56 270 GLY B C 1
ATOM 4377 O O . GLY B 1 270 ? -2.956 6.872 10.385 1 88.56 270 GLY B O 1
ATOM 4378 N N . ARG B 1 271 ? -2.633 7.425 12.545 1 88.97 271 ARG B N 1
ATOM 4379 C CA . ARG B 1 271 ? -2.04 8.712 12.194 1 88.97 271 ARG B CA 1
ATOM 4380 C C . ARG B 1 271 ? -0.646 8.855 12.795 1 88.97 271 ARG B C 1
ATOM 4382 O O . ARG B 1 271 ? 0.038 9.853 12.56 1 88.97 271 ARG B O 1
ATOM 4389 N N . ARG B 1 272 ? -0.256 7.901 13.55 1 81.64 272 ARG B N 1
ATOM 4390 C CA . ARG B 1 272 ? 1.082 7.895 14.133 1 81.64 272 ARG B CA 1
ATOM 4391 C C . ARG B 1 272 ? 1.894 6.708 13.626 1 81.64 272 ARG B C 1
ATOM 4393 O O . ARG B 1 272 ? 1.414 5.573 13.631 1 81.64 272 ARG B O 1
ATOM 4400 N N . PRO B 1 273 ? 2.978 7.103 13.117 1 66.98 273 PRO B N 1
ATOM 4401 C CA . PRO B 1 273 ? 3.831 5.972 12.747 1 66.98 273 PRO B CA 1
ATOM 4402 C C . PRO B 1 273 ? 4.188 5.087 13.94 1 66.98 273 PRO B C 1
ATOM 4404 O O . PRO B 1 273 ? 4.397 5.591 15.046 1 66.98 273 PRO B O 1
ATOM 4407 N N . ALA B 1 274 ? 3.786 3.895 13.871 1 58.53 274 ALA B N 1
ATOM 4408 C CA . ALA B 1 274 ? 4.003 2.948 14.963 1 58.53 274 ALA B CA 1
ATOM 4409 C C . ALA B 1 274 ? 5.492 2.723 15.206 1 58.53 274 ALA B C 1
ATOM 4411 O O . ALA B 1 274 ? 6.272 2.606 14.257 1 58.53 274 ALA B O 1
ATOM 4412 N N . PRO B 1 275 ? 5.885 2.976 16.435 1 57.97 275 PRO B N 1
ATOM 4413 C CA . PRO B 1 275 ? 7.256 2.537 16.705 1 57.97 275 PRO B CA 1
ATOM 4414 C C . PRO B 1 275 ? 7.511 1.095 16.27 1 57.97 275 PRO B C 1
ATOM 4416 O O . PRO B 1 275 ? 6.571 0.304 16.165 1 57.97 275 PRO B O 1
ATOM 4419 N N . ALA B 1 276 ? 8.674 0.877 15.904 1 55.59 276 ALA B N 1
ATOM 4420 C CA . ALA B 1 276 ? 9.103 -0.478 15.571 1 55.59 276 ALA B CA 1
ATOM 4421 C C . ALA B 1 276 ? 8.67 -1.471 16.646 1 55.59 276 ALA B C 1
ATOM 4423 O O . ALA B 1 276 ? 8.73 -1.168 17.84 1 55.59 276 ALA B O 1
ATOM 4424 N N . GLY B 1 277 ? 8.194 -2.626 16.28 1 53.62 277 GLY B N 1
ATOM 4425 C CA . GLY B 1 277 ? 7.728 -3.657 17.192 1 53.62 277 GLY B CA 1
ATOM 4426 C C . GLY B 1 277 ? 6.243 -3.565 17.489 1 53.62 277 GLY B C 1
ATOM 4427 O O . GLY B 1 277 ? 5.654 -4.501 18.035 1 53.62 277 GLY B O 1
ATOM 4428 N N . GLN B 1 278 ? 5.802 -2.413 17.366 1 52.99 278 GLN B N 1
ATOM 4429 C CA . GLN B 1 278 ? 4.371 -2.328 17.641 1 52.99 278 GLN B CA 1
ATOM 4430 C C . GLN B 1 278 ? 3.552 -2.598 16.382 1 52.99 278 GLN B C 1
ATOM 4432 O O . GLN B 1 278 ? 3.724 -1.921 15.366 1 52.99 278 GLN B O 1
ATOM 4437 N N . LEU B 1 279 ? 3.073 -3.811 16.248 1 50.15 279 LEU B N 1
ATOM 4438 C CA . LEU B 1 279 ? 2.141 -4.227 15.206 1 50.15 279 LEU B CA 1
ATOM 4439 C C . LEU B 1 279 ? 0.944 -3.284 15.139 1 50.15 279 LEU B C 1
ATOM 4441 O O . LEU B 1 279 ? 0.338 -3.118 14.078 1 50.15 279 LEU B O 1
ATOM 4445 N N . ARG B 1 280 ? 0.84 -2.479 16.33 1 52.79 280 ARG B N 1
ATOM 4446 C CA . ARG B 1 280 ? -0.403 -1.729 16.483 1 52.79 280 ARG B CA 1
ATOM 4447 C C . ARG B 1 280 ? -0.377 -0.45 15.653 1 52.79 280 ARG B C 1
ATOM 4449 O O . ARG B 1 280 ? 0.673 0.18 15.507 1 52.79 280 ARG B O 1
ATOM 4456 N N . GLY B 1 281 ? -1.305 -0.29 14.936 1 60.32 281 GLY B N 1
ATOM 4457 C CA . GLY B 1 281 ? -1.566 0.961 14.242 1 60.32 281 GLY B CA 1
ATOM 4458 C C . GLY B 1 281 ? -1.051 0.971 12.815 1 60.32 281 GLY B C 1
ATOM 4459 O O . GLY B 1 281 ? -1.453 1.814 12.01 1 60.32 281 GLY B O 1
ATOM 4460 N N . ARG B 1 282 ? -0.314 -0.066 12.514 1 73.85 282 ARG B N 1
ATOM 4461 C CA . ARG B 1 282 ? 0.257 -0.128 11.173 1 73.85 282 ARG B CA 1
ATOM 4462 C C . ARG B 1 282 ? -0.823 -0.397 10.13 1 73.85 282 ARG B C 1
ATOM 4464 O O . ARG B 1 282 ? -0.795 0.174 9.038 1 73.85 282 ARG B O 1
ATOM 4471 N N . GLY B 1 283 ? -1.761 -1.117 10.604 1 82.69 283 GLY B N 1
ATOM 4472 C CA . GLY B 1 283 ? -2.815 -1.465 9.665 1 82.69 283 GLY B CA 1
ATOM 4473 C C . GLY B 1 283 ? -3.603 -0.263 9.18 1 82.69 283 GLY B C 1
ATOM 4474 O O . GLY B 1 283 ? -3.865 -0.128 7.983 1 82.69 283 GLY B O 1
ATOM 4475 N N . LEU B 1 284 ? -3.924 0.621 10.131 1 90.04 284 LEU B N 1
ATOM 4476 C CA . LEU B 1 284 ? -4.725 1.781 9.756 1 90.04 284 LEU B CA 1
ATOM 4477 C C . LEU B 1 284 ? -3.887 2.792 8.981 1 90.04 284 LEU B C 1
ATOM 4479 O O . LEU B 1 284 ? -4.409 3.511 8.126 1 90.04 284 LEU B O 1
ATOM 4483 N N . LEU B 1 285 ? -2.617 2.894 9.275 1 89.59 285 LEU B N 1
ATOM 4484 C CA . LEU B 1 285 ? -1.735 3.724 8.462 1 89.59 285 LEU B CA 1
ATOM 4485 C C . LEU B 1 285 ? -1.737 3.259 7.009 1 89.59 285 LEU B C 1
ATOM 4487 O O . LEU B 1 285 ? -1.797 4.079 6.091 1 89.59 285 LEU B O 1
ATOM 4491 N N . LEU B 1 286 ? -1.708 1.945 6.86 1 88.7 286 LEU B N 1
ATOM 4492 C CA . LEU B 1 286 ? -1.763 1.358 5.526 1 88.7 286 LEU B CA 1
ATOM 4493 C C . LEU B 1 286 ? -3.087 1.681 4.844 1 88.7 286 LEU B C 1
ATOM 4495 O O . LEU B 1 286 ? -3.113 2.025 3.66 1 88.7 286 LEU B O 1
ATOM 4499 N N . VAL B 1 287 ? -4.131 1.549 5.541 1 94.06 287 VAL B N 1
ATOM 4500 C CA . VAL B 1 287 ? -5.462 1.837 5.015 1 94.06 287 VAL B CA 1
ATOM 4501 C C . VAL B 1 287 ? -5.523 3.281 4.523 1 94.06 287 VAL B C 1
ATOM 4503 O O . VAL B 1 287 ? -5.976 3.545 3.407 1 94.06 287 VAL B O 1
ATOM 4506 N N . ASN B 1 288 ? -5.011 4.19 5.307 1 94.46 288 ASN B N 1
ATOM 4507 C CA . ASN B 1 288 ? -5.002 5.597 4.921 1 94.46 288 ASN B CA 1
ATOM 4508 C C . ASN B 1 288 ? -4.118 5.838 3.7 1 94.46 288 ASN B C 1
ATOM 4510 O O . ASN B 1 288 ? -4.415 6.704 2.876 1 94.46 288 ASN B O 1
ATOM 4514 N N . HIS B 1 289 ? -3.132 5.123 3.597 1 91.75 289 HIS B N 1
ATOM 4515 C CA . HIS B 1 289 ? -2.205 5.297 2.485 1 91.75 289 HIS B CA 1
ATOM 4516 C C . HIS B 1 289 ? -2.822 4.82 1.174 1 91.75 289 HIS B C 1
ATOM 4518 O O . HIS B 1 289 ? -2.685 5.481 0.142 1 91.75 289 HIS B O 1
ATOM 4524 N N . LEU B 1 290 ? -3.511 3.694 1.219 1 93.87 290 LEU B N 1
ATOM 4525 C CA . LEU B 1 290 ? -3.931 3.025 -0.007 1 93.87 290 LEU B CA 1
ATOM 4526 C C . LEU B 1 290 ? -5.304 3.517 -0.452 1 93.87 290 LEU B C 1
ATOM 4528 O O . LEU B 1 290 ? -5.614 3.51 -1.646 1 93.87 290 LEU B O 1
ATOM 4532 N N . ALA B 1 291 ? -6.125 3.923 0.475 1 96.62 291 ALA B N 1
ATOM 4533 C CA . ALA B 1 291 ? -7.46 4.404 0.127 1 96.62 291 ALA B CA 1
ATOM 4534 C C . ALA B 1 291 ? -7.427 5.877 -0.268 1 96.62 291 ALA B C 1
ATOM 4536 O O . ALA B 1 291 ? -6.532 6.617 0.147 1 96.62 291 ALA B O 1
ATOM 4537 N N . ASP B 1 292 ? -8.432 6.311 -1.059 1 96.22 292 ASP B N 1
ATOM 4538 C CA . ASP B 1 292 ? -8.526 7.704 -1.484 1 96.22 292 ASP B CA 1
ATOM 4539 C C . ASP B 1 292 ? -9.185 8.564 -0.409 1 96.22 292 ASP B C 1
ATOM 4541 O O . ASP B 1 292 ? -8.961 9.774 -0.35 1 96.22 292 ASP B O 1
ATOM 4545 N N . LEU B 1 293 ? -10.008 7.972 0.376 1 96.98 293 LEU B N 1
ATOM 4546 C CA . LEU B 1 293 ? -10.665 8.602 1.516 1 96.98 293 LEU B CA 1
ATOM 4547 C C . LEU B 1 293 ? -11.037 7.565 2.57 1 96.98 293 LEU B C 1
ATOM 4549 O O . LEU B 1 293 ? -11.534 6.486 2.238 1 96.98 293 LEU B O 1
ATOM 4553 N N . VAL B 1 294 ? -10.784 7.863 3.834 1 97.64 294 VAL B N 1
ATOM 4554 C CA . VAL B 1 294 ? -11.189 7.013 4.949 1 97.64 294 VAL B CA 1
ATOM 4555 C C . VAL B 1 294 ? -12.044 7.816 5.927 1 97.64 294 VAL B C 1
ATOM 4557 O O . VAL B 1 294 ? -11.674 8.925 6.319 1 97.64 294 VAL B O 1
ATOM 4560 N N . ARG B 1 295 ? -13.166 7.319 6.26 1 97.54 295 ARG B N 1
ATOM 4561 C CA . ARG B 1 295 ? -14.04 7.883 7.283 1 97.54 295 ARG B CA 1
ATOM 4562 C C . ARG B 1 295 ? -14.278 6.885 8.411 1 97.54 295 ARG B C 1
ATOM 4564 O O . ARG B 1 295 ? -14.379 5.681 8.17 1 97.54 295 ARG B O 1
ATOM 4571 N N . VAL B 1 296 ? -14.389 7.434 9.594 1 97.28 296 VAL B N 1
ATOM 4572 C CA . VAL B 1 296 ? -14.569 6.575 10.76 1 97.28 296 VAL B CA 1
ATOM 4573 C C . VAL B 1 296 ? -15.699 7.118 11.632 1 97.28 296 VAL B C 1
ATOM 4575 O O . VAL B 1 296 ? -15.81 8.33 11.831 1 97.28 296 VAL B O 1
ATOM 4578 N N . HIS B 1 297 ? -16.507 6.298 12.037 1 97.98 297 HIS B N 1
ATOM 4579 C CA . HIS B 1 297 ? -17.427 6.54 13.143 1 97.98 297 HIS B CA 1
ATOM 4580 C C . HIS B 1 297 ? -17.222 5.525 14.262 1 97.98 297 HIS B C 1
ATOM 4582 O O . HIS B 1 297 ? -17.233 4.316 14.019 1 97.98 297 HIS B O 1
ATOM 4588 N N . THR B 1 298 ? -17.116 6.03 15.502 1 97.6 298 THR B N 1
ATOM 4589 C CA . THR B 1 298 ? -16.859 5.12 16.613 1 97.6 298 THR B CA 1
ATOM 4590 C C . THR B 1 298 ? -17.579 5.588 17.874 1 97.6 298 THR B C 1
ATOM 4592 O O . THR B 1 298 ? -17.811 6.786 18.054 1 97.6 298 THR B O 1
ATOM 4595 N N . GLY B 1 299 ? -17.972 4.707 18.666 1 96.13 299 GLY B N 1
ATOM 4596 C CA . GLY B 1 299 ? -18.59 4.916 19.966 1 96.13 299 GLY B CA 1
ATOM 4597 C C . GLY B 1 299 ? -18.739 3.638 20.768 1 96.13 299 GLY B C 1
ATOM 4598 O O . GLY B 1 299 ? -18.204 2.594 20.388 1 96.13 299 GLY B O 1
ATOM 4599 N N . PRO B 1 300 ? -19.342 3.719 21.853 1 95.08 300 PRO B N 1
ATOM 4600 C CA . PRO B 1 300 ? -19.493 2.557 22.732 1 95.08 300 PRO B CA 1
ATOM 4601 C C . PRO B 1 300 ? -20.231 1.401 22.06 1 95.08 300 PRO B C 1
ATOM 4603 O O . PRO B 1 300 ? -20.088 0.248 22.473 1 95.08 300 PRO B O 1
ATOM 4606 N N . LEU B 1 301 ? -20.967 1.733 21.001 1 94.88 301 LEU B N 1
ATOM 4607 C CA . LEU B 1 301 ? -21.774 0.697 20.365 1 94.88 301 LEU B CA 1
ATOM 4608 C C . LEU B 1 301 ? -21.028 0.07 19.192 1 94.88 301 LEU B C 1
ATOM 4610 O O . LEU B 1 301 ? -21.507 -0.895 18.591 1 94.88 301 LEU B O 1
ATOM 4614 N N . GLY B 1 302 ? -19.928 0.623 18.895 1 97.29 302 GLY B N 1
ATOM 4615 C CA . GLY B 1 302 ? -19.162 0.005 17.824 1 97.29 302 GLY B CA 1
ATOM 4616 C C . GLY B 1 302 ? -18.386 1.008 16.991 1 97.29 302 GLY B C 1
ATOM 4617 O O . GLY B 1 302 ? -18.437 2.212 17.253 1 97.29 302 GLY B O 1
ATOM 4618 N N . THR B 1 303 ? -17.635 0.494 16.056 1 97.83 303 THR B N 1
ATOM 4619 C CA . THR B 1 303 ? -16.821 1.287 15.142 1 97.83 303 THR B CA 1
ATOM 4620 C C . THR B 1 303 ? -17.095 0.892 13.693 1 97.83 303 THR B C 1
ATOM 4622 O O . THR B 1 303 ? -17.237 -0.293 13.384 1 97.83 303 THR B O 1
ATOM 4625 N N . THR B 1 304 ? -17.255 1.831 12.864 1 98.08 304 THR B N 1
ATOM 4626 C CA . THR B 1 304 ? -17.356 1.665 11.419 1 98.08 304 THR B CA 1
ATOM 4627 C C . THR B 1 304 ? -16.235 2.419 10.709 1 98.08 304 THR B C 1
ATOM 4629 O O . THR B 1 304 ? -16.009 3.601 10.976 1 98.08 304 THR B O 1
ATOM 4632 N N . VAL B 1 305 ? -15.503 1.715 9.904 1 98.08 305 VAL B N 1
ATOM 4633 C CA . VAL B 1 305 ? -14.483 2.332 9.063 1 98.08 305 VAL B CA 1
ATOM 4634 C C . VAL B 1 305 ? -14.862 2.178 7.592 1 98.08 305 VAL B C 1
ATOM 4636 O O . VAL B 1 305 ? -15.1 1.064 7.119 1 98.08 305 VAL B O 1
ATOM 4639 N N . ARG B 1 306 ? -14.919 3.284 6.89 1 98.36 306 ARG B N 1
ATOM 4640 C CA . ARG B 1 306 ? -15.281 3.329 5.477 1 98.36 306 ARG B CA 1
ATOM 4641 C C . ARG B 1 306 ? -14.106 3.794 4.624 1 98.36 306 ARG B C 1
ATOM 4643 O O . ARG B 1 306 ? -13.564 4.879 4.844 1 98.36 306 ARG B O 1
ATOM 4650 N N . ALA B 1 307 ? -13.674 2.952 3.701 1 98.34 307 ALA B N 1
ATOM 4651 C CA . ALA B 1 307 ? -12.609 3.266 2.752 1 98.34 307 ALA B CA 1
ATOM 4652 C C . ALA B 1 307 ? -13.163 3.434 1.341 1 98.34 307 ALA B C 1
ATOM 4654 O O . ALA B 1 307 ? -13.881 2.564 0.842 1 98.34 307 ALA B O 1
ATOM 4655 N N . CYS B 1 308 ? -12.829 4.529 0.697 1 98.02 308 CYS B N 1
ATOM 4656 C CA . CYS B 1 308 ? -13.314 4.832 -0.645 1 98.02 308 CYS B CA 1
ATOM 4657 C C . CYS B 1 308 ? -12.182 4.759 -1.663 1 98.02 308 CYS B C 1
ATOM 4659 O O . CYS B 1 308 ? -11.061 5.187 -1.383 1 98.02 308 CYS B O 1
ATOM 4661 N N . PHE B 1 309 ? -12.467 4.17 -2.808 1 97.49 309 PHE B N 1
ATOM 4662 C CA . PHE B 1 309 ? -11.528 4.057 -3.918 1 97.49 309 PHE B CA 1
ATOM 4663 C C . PHE B 1 309 ? -12.107 4.681 -5.182 1 97.49 309 PHE B C 1
ATOM 4665 O O . PHE B 1 309 ? -13.124 4.216 -5.7 1 97.49 309 PHE B O 1
ATOM 4672 N N . THR B 1 310 ? -11.452 5.691 -5.666 1 95.54 310 THR B N 1
ATOM 4673 C CA . THR B 1 310 ? -11.961 6.427 -6.818 1 95.54 310 THR B CA 1
ATOM 4674 C C . THR B 1 310 ? -11.71 5.653 -8.108 1 95.54 310 THR B C 1
ATOM 4676 O O . THR B 1 310 ? -10.66 5.027 -8.269 1 95.54 310 THR B O 1
ATOM 4679 N N . TYR B 1 311 ? -12.674 5.735 -8.982 1 92.72 311 TYR B N 1
ATOM 4680 C CA . TYR B 1 311 ? -12.505 5.161 -10.312 1 92.72 311 TYR B CA 1
ATOM 4681 C C . TYR B 1 311 ? -11.524 5.982 -11.139 1 92.72 311 TYR B C 1
ATOM 4683 O O . TYR B 1 311 ? -11.607 7.212 -11.171 1 92.72 311 TYR B O 1
ATOM 4691 N N . ARG B 1 312 ? -10.35 5.545 -11.046 1 73.96 312 ARG B N 1
ATOM 4692 C CA . ARG B 1 312 ? -9.403 6.377 -11.78 1 73.96 312 ARG B CA 1
ATOM 4693 C C . ARG B 1 312 ? -9.467 6.09 -13.277 1 73.96 312 ARG B C 1
ATOM 4695 O O . ARG B 1 312 ? -9.667 4.945 -13.687 1 73.96 312 ARG B O 1
ATOM 4702 N N . ALA B 1 313 ? -9.816 7.147 -14.164 1 52.24 313 ALA B N 1
ATOM 4703 C CA . ALA B 1 313 ? -9.751 7.048 -15.62 1 52.24 313 ALA B CA 1
ATOM 4704 C C . ALA B 1 313 ? -8.395 6.518 -16.074 1 52.24 313 ALA B C 1
ATOM 4706 O O . ALA B 1 313 ? -7.353 6.953 -15.577 1 52.24 313 ALA B O 1
ATOM 4707 N N . ASP B 1 314 ? -8.016 5.224 -16.097 1 38.74 314 ASP B N 1
ATOM 4708 C CA . ASP B 1 314 ? -6.796 4.92 -16.838 1 38.74 314 ASP B CA 1
ATOM 4709 C C . ASP B 1 314 ? -6.603 5.891 -18 1 38.74 314 ASP B C 1
ATOM 4711 O O . ASP B 1 314 ? -7.575 6.322 -18.624 1 38.74 314 ASP B O 1
#

Sequence (628 aa):
MSTATTDPFVHPALFYRDPEEYLAGTVPFILDGLAAGDPVAVSVPGANLELLRTALGGDAERVRLLDMTKEGRNPGRIIPGVLRAFADAHPARRVRIIGEPIWAGRSELEYPACAQHEALINLAFTGREVTILCPYDTARLDARALADAEVTHPVLIDATGERVSTGYAPQHVIAEYNTPLPEPATSTTLDSIAGDAASQAHARAVTRAQARQAGFSPDRVGDVELVVAELLANSVDHGGGQGRLRIWPEPAQLVCEVSDPGHLTDPLAGRRPAPAGQLRGRGLLLVNHLADLVRVHTGPLGTTVRACFTYRADMSTATTDPFVHPALFYRDPEEYLAGTVPFILDGLAAGDPVAVSVPGANLELLRTALGGDAERVRLLDMTKEGRNPGRIIPGVLRAFADAHPARRVRIIGEPIWAGRSELEYPACAQHEALINLAFTGREVTILCPYDTARLDARALADAEVTHPVLIDATGERVSTGYAPQHVIAEYNTPLPEPATSTTLDSIAGDAASQAHARAVTRAQARQAGFSPDRVGDVELVVAELLANSVDHGGGQGRLRIWPEPAQLVCEVSDPGHLTDPLAGRRPAPAGQLRGRGLLLVNHLADLVRVHTGPLGTTVRACFTYRAD

pLDDT: mean 92.53, std 11.02, range [23.89, 98.88]

Organism: Amycolatopsis orientalis (NCBI:txid31958)

Foldseek 3Di:
DPPPPPWLEAEEEEEDADLVQVCVPVVCLLVVCVVVVAAEEEEEAPVNLVSNCVVCPPCVVRYHYHHCVPQCLAVLRCQAPPVCVVQVVPQPGQHEYEDENDDQPQDPQRVLSNLLSLQCVCVSQGNHNYYYYYYDHPNRDDPVVVVSSLQRHQWYQYPVGIDGRPNHHSVCSNVVSLDDDDDDPDWDKDPWQFPDPVSLVVVLVVQLVLCVVLPDDPVLSVLRSLLLSLLQVCCCVAFVGTWMWIWDDDPFWIKIKIKGQGFDDDSCQLNDDDPPPPPGRVSSVSLSVSFSYWDWHGDNRIIMIMGIHGDDPD/DPPPPPWLEAEEEEEDADLVQVCVPVVCLLVVCVVVVAAEEEEEAPVNLVSNCVVCPPCVVSYHYHHCVPQCLAVLRCQQPPVCVVQVVPQPGQHEYEDENDDQPQDPQRVLSNLLSLQCVCVSQGNHNYYYYYYDHPNRDDPVVVVSSLQRHQWYQYPVGIDGRPNHHSVCSNVVSLDDDDDDPDWDKDPWQFPDPVSLVVVLVVQLVLCVVLPDDPVLSVLRSLLLSLLQVCCCVAFVGTWMWIWDDDPFWIKIKIKGQGFDDDSCQLNDDDPPPPPGRVSSVSLSVSFSYWDWHGDNRIIMIMGIHGDDPD

Secondary structure (DSSP, 8-state):
-------S-B-EEEEESSHHHHHHHHHHHHHHHHHTT--EEEEE-HHHHHHHHHHHGGGGGGSEEEEHHHHTSSGGGIIIIIIHHHHTTSTTS-EEEEE----TT--TTTHHHHHHHHHHHHHHTTTSSEEEEEEEETTTS-HHHHHHHHHH-SEEEETTEEEE-TT--HHHHHHHT--PPPPPS--EEEEEE-SSHHHHHHHHHHHHHHHHHTT--HHHHHHHHHHHHHHHHHHHHHSSS-EEEEEEEETTEEEEEEEES-----TTTTTSPPPTT--TTHHHHHHHHHSSEEEEEEETTEEEEEEEEE----/-------S-B-EEEEESSHHHHHHHHHHHHHHHHHTT--EEEEE-HHHHHHHHHHHGGGGGGSEEEEHHHHTSSGGGIIIIIIHHHHTTSTTS-EEEEE----TT--TTTHHHHHHHHHHHHHHTTTSSEEEEEEEETTTS-HHHHHHHHHH-SEEEETTEEEE-TT--HHHHHHHT--PPPPPS--EEEEEE-SSHHHHHHHHHHHHHHHHHTT--HHHHHHHHHHHHHHHHHHHHHSSS-EEEEEEE-SSEEEEEEEES-----TTTTTSPPPTT--TTHHHHHHHHHSSEEEEEEETTEEEEEEEEE----

InterPro domains:
  IPR003594 Histidine kinase/HSP90-like ATPase domain [PF13581] (197-308)
  IPR025847 MEDS domain [PF14417] (11-154)
  IPR036890 Histidine kinase/HSP90-like ATPase superfamily [G3DSA:3.30.565.10] (187-314)
  IPR036890 Histidine kinase/HSP90-like ATPase superfamily [SSF55874] (199-310)
  IPR047718 Anti-sigma factor RsbA-like [NF041045] (9-309)
  IPR050267 Bacterial Anti-sigma-factor Serine-Protein Kinases [PTHR35526] (193-312)

Nearest PDB structures (foldseek):
  6m36-assembly1_G  TM=9.130E-01  e=5.328E-06  Bacillus subtilis subsp. subtilis str. 168
  8jzt-assembly1_B  TM=7.251E-01  e=6.378E-06  Mycobacterium tuberculosis H37Rv
  7cch-assembly1_A-2  TM=5.627E-01  e=2.711E-03  Acinetobacter baumannii
  7dyj-assembly1_A  TM=6.485E-01  e=1.113E-01  Synechococcus elongatus PCC 7942 = FACHB-805
  7dy2-assembly1_E  TM=5.841E-01  e=4.812E-02  Synechococcus elongatus PCC 7942 = FACHB-805